Protein 2GM5 (pdb70)

Sequence (457 aa):
ALFGYARVSTSQQSLDIQVRALKDAGVKANRIFTDKADRKGLDLLRKVKEGDVILVKKLDHLGRDTADIQLIKEFDAQGVSIRFIDDGISTDSYIGKVVTILSAVAQAERQRILERTNEALFGYARVSTSLDIQVRALKDAGVKANRIFTDKADRKGLDLLRKVKEGDVILVKKLDHLGRDTADIQLIKEFDAQGVSIRFIDDGISTDSYIGKVVTILSAVAQAERQRILALFGYARVSLDIQVRALKDAGVKANRIFTDKASSDRKGLDLLRKVKEGDVILVKKLDHLGRDTADIQLIKEFDAQGVSIRFIDDGISTDSYIGKVVTILSAVAQAERQRILERALFGYARVQQSLDIQVRALKDAGVKANRIFTDKDRKGLDLLRKVKEGDVILVKKLDHLGRDTADIQLIKEFDAQGVSIRFIDDGISTDSYIGKVVTILSAVAQAERQRILERTN

Radius of gyration: 24.15 Å; Cα contacts (8 Å, |Δi|>4): 785; chains: 4; bounding box: 67×54×51 Å

Structure (mmCIF, N/CA/C/O backbone):
data_2GM5
#
_entry.id   2GM5
#
_cell.length_a   53.331
_cell.length_b   98.476
_cell.length_c   100.408
_cell.angle_alpha   90.00
_cell.angle_beta   90.00
_cell.angle_gamma   90.00
#
_symmetry.space_group_name_H-M   'P 21 21 21'
#
loop_
_entity.id
_entity.type
_entity.pdbx_description
1 polymer 'Transposon gamma-delta resolvase'
2 water water
#
loop_
_atom_site.group_PDB
_atom_site.id
_atom_site.type_symbol
_atom_site.label_atom_id
_atom_site.label_alt_id
_atom_site.label_comp_id
_atom_site.label_asym_id
_atom_site.label_entity_id
_atom_site.label_seq_id
_atom_site.pdbx_PDB_ins_code
_atom_site.Cartn_x
_atom_site.Cartn_y
_atom_site.Cartn_z
_atom_site.occupancy
_atom_site.B_iso_or_equiv
_atom_site.auth_seq_id
_atom_site.auth_comp_id
_atom_site.auth_asym_id
_atom_site.auth_atom_id
_atom_site.pdbx_PDB_model_num
ATOM 1 N N . ALA A 1 1 ? 5.772 19.735 13.107 1.00 45.98 2 ALA A N 1
ATOM 2 C CA . ALA A 1 1 ? 4.935 19.773 14.345 1.00 45.59 2 ALA A CA 1
ATOM 3 C C . ALA A 1 1 ? 5.587 20.648 15.413 1.00 44.40 2 ALA A C 1
ATOM 4 O O . ALA A 1 1 ? 6.810 20.799 15.435 1.00 43.85 2 ALA A O 1
ATOM 6 N N . LEU A 1 2 ? 4.764 21.225 16.287 1.00 44.11 3 LEU A N 1
ATOM 7 C CA . LEU A 1 2 ? 5.242 22.157 17.306 1.00 43.24 3 LEU A CA 1
ATOM 8 C C . LEU A 1 2 ? 5.151 21.570 18.708 1.00 42.54 3 LEU A C 1
ATOM 9 O O . LEU A 1 2 ? 4.073 21.182 19.162 1.00 42.28 3 LEU A O 1
ATOM 14 N N . PHE A 1 3 ? 6.294 21.533 19.385 1.00 41.02 4 PHE A N 1
ATOM 15 C CA . PHE A 1 3 ? 6.396 20.998 20.733 1.00 39.73 4 PHE A CA 1
ATOM 16 C C . PHE A 1 3 ? 6.916 22.075 21.669 1.00 39.64 4 PHE A C 1
ATOM 17 O O . PHE A 1 3 ? 7.389 23.130 21.232 1.00 39.39 4 PHE A O 1
ATOM 25 N N . GLY A 1 4 ? 6.839 21.789 22.959 1.00 38.27 5 GLY A N 1
ATOM 26 C CA . GLY A 1 4 ? 7.368 22.676 23.981 1.00 37.55 5 GLY A CA 1
ATOM 27 C C . GLY A 1 4 ? 8.108 21.858 25.017 1.00 37.15 5 GLY A C 1
ATOM 28 O O . GLY A 1 4 ? 7.755 20.700 25.285 1.00 37.05 5 GLY A O 1
ATOM 29 N N . TYR A 1 5 ? 9.143 22.456 25.596 1.00 37.13 6 TYR A N 1
ATOM 30 C CA . TYR A 1 5 ? 9.881 21.816 26.666 1.00 37.14 6 TYR A CA 1
ATOM 31 C C . TYR A 1 5 ? 10.193 22.807 27.788 1.00 37.51 6 TYR A C 1
ATOM 32 O O . TYR A 1 5 ? 10.615 23.943 27.540 1.00 37.47 6 TYR A O 1
ATOM 41 N N . ALA A 1 6 ? 9.967 22.366 29.021 1.00 37.57 7 ALA A N 1
ATOM 42 C CA . ALA A 1 6 ? 10.206 23.182 30.196 1.00 38.49 7 ALA A CA 1
ATOM 43 C C . ALA A 1 6 ? 10.960 22.359 31.230 1.00 39.33 7 ALA A C 1
ATOM 44 O O . ALA A 1 6 ? 10.673 21.181 31.424 1.00 39.53 7 ALA A O 1
ATOM 46 N N . ARG A 1 7 ? 11.925 22.989 31.886 1.00 40.20 8 ARG A N 1
ATOM 47 C CA . ARG A 1 7 ? 12.795 22.306 32.839 1.00 41.27 8 ARG A CA 1
ATOM 48 C C . ARG A 1 7 ? 13.135 23.223 34.009 1.00 41.07 8 ARG A C 1
ATOM 49 O O . ARG A 1 7 ? 13.416 24.407 33.817 1.00 40.33 8 ARG A O 1
ATOM 57 N N . VAL A 1 8 ? 13.090 22.666 35.217 1.00 42.23 9 VAL A N 1
ATOM 58 C CA . VAL A 1 8 ? 13.537 23.356 36.429 1.00 43.07 9 VAL A CA 1
ATOM 59 C C . VAL A 1 8 ? 14.427 22.445 37.279 1.00 44.56 9 VAL A C 1
ATOM 60 O O . VAL A 1 8 ? 14.401 21.220 37.126 1.00 44.25 9 VAL A O 1
ATOM 64 N N . SER A 1 9 ? 15.215 23.056 38.163 1.00 45.85 10 SER A N 1
ATOM 65 C CA . SER A 1 9 ? 15.987 22.325 39.166 1.00 47.52 10 SER A CA 1
ATOM 66 C C . SER A 1 9 ? 15.053 21.826 40.263 1.00 48.50 10 SER A C 1
ATOM 67 O O . SER A 1 9 ? 14.945 20.622 40.498 1.00 48.89 10 SER A O 1
ATOM 70 N N . THR A 1 10 ? 14.380 22.763 40.930 1.00 49.63 11 THR A N 1
ATOM 71 C CA . THR A 1 10 ? 13.416 22.440 41.982 1.00 50.73 11 THR A CA 1
ATOM 72 C C . THR A 1 10 ? 12.149 23.289 41.881 1.00 51.35 11 THR A C 1
ATOM 73 O O . THR A 1 10 ? 11.042 22.771 42.039 1.00 51.89 11 THR A O 1
ATOM 77 N N . SER A 1 11 ? 12.321 24.584 41.612 1.00 51.62 12 SER A N 1
ATOM 78 C CA . SER A 1 11 ? 11.226 25.559 41.678 1.00 52.01 12 SER A CA 1
ATOM 79 C C . SER A 1 11 ? 10.054 25.244 40.744 1.00 52.04 12 SER A C 1
ATOM 80 O O . SER A 1 11 ? 10.172 25.334 39.523 1.00 52.01 12 SER A O 1
ATOM 83 N N . GLN A 1 12 ? 8.929 24.866 41.350 1.00 52.40 13 GLN A N 1
ATOM 84 C CA . GLN A 1 12 ? 7.683 24.578 40.639 1.00 52.50 13 GLN A CA 1
ATOM 85 C C . GLN A 1 12 ? 7.139 25.844 39.977 1.00 52.70 13 GLN A C 1
ATOM 86 O O . GLN A 1 12 ? 6.593 25.797 38.870 1.00 52.97 13 GLN A O 1
ATOM 92 N N . GLN A 1 13 ? 7.312 26.969 40.671 1.00 52.63 14 GLN A N 1
ATOM 93 C CA . GLN A 1 13 ? 6.813 28.274 40.247 1.00 52.29 14 GLN A CA 1
ATOM 94 C C . GLN A 1 13 ? 7.242 28.643 38.828 1.00 51.46 14 GLN A C 1
ATOM 95 O O . GLN A 1 13 ? 6.420 29.086 38.027 1.00 50.95 14 GLN A O 1
ATOM 101 N N . SER A 1 14 ? 8.526 28.455 38.527 1.00 50.58 15 SER A N 1
ATOM 102 C CA . SER A 1 14 ? 9.062 28.781 37.205 1.00 50.23 15 SER A CA 1
ATOM 103 C C . SER A 1 14 ? 8.640 27.785 36.128 1.00 48.76 15 SER A C 1
ATOM 104 O O . SER A 1 14 ? 8.530 28.152 34.961 1.00 48.78 15 SER A O 1
ATOM 107 N N . LEU A 1 15 ? 8.399 26.536 36.525 1.00 47.73 16 LEU A N 1
ATOM 108 C CA . LEU A 1 15 ? 7.877 25.512 35.612 1.00 46.23 16 LEU A CA 1
ATOM 109 C C . LEU A 1 15 ? 6.490 25.904 35.101 1.00 45.94 16 LEU A C 1
ATOM 110 O O . LEU A 1 15 ? 6.204 25.785 33.911 1.00 45.95 16 LEU A O 1
ATOM 115 N N . ASP A 1 16 ? 5.645 26.388 36.008 1.00 45.84 17 ASP A N 1
ATOM 116 C CA . ASP A 1 16 ? 4.317 26.884 35.654 1.00 45.36 17 ASP A CA 1
ATOM 117 C C . ASP A 1 16 ? 4.377 28.126 34.761 1.00 44.28 17 ASP A C 1
ATOM 118 O O . ASP A 1 16 ? 3.581 28.254 33.834 1.00 45.34 17 ASP A O 1
ATOM 123 N N . ILE A 1 17 ? 5.325 29.023 35.034 1.00 42.84 18 ILE A N 1
ATOM 124 C CA . ILE A 1 17 ? 5.573 30.194 34.182 1.00 41.18 18 ILE A CA 1
ATOM 125 C C . ILE A 1 17 ? 6.007 29.765 32.779 1.00 40.71 18 ILE A C 1
ATOM 126 O O . ILE A 1 17 ? 5.563 30.342 31.782 1.00 39.88 18 ILE A O 1
ATOM 131 N N . GLN A 1 18 ? 6.865 28.746 32.713 1.00 39.30 19 GLN A N 1
ATOM 132 C CA . GLN A 1 18 ? 7.330 28.198 31.437 1.00 38.37 19 GLN A CA 1
ATOM 133 C C . GLN A 1 18 ? 6.204 27.541 30.649 1.00 38.37 19 GLN A C 1
ATOM 134 O O . GLN A 1 18 ? 6.025 27.836 29.471 1.00 38.56 19 GLN A O 1
ATOM 140 N N . VAL A 1 19 ? 5.456 26.652 31.298 1.00 37.87 20 VAL A N 1
ATOM 141 C CA . VAL A 1 19 ? 4.348 25.947 30.649 1.00 38.46 20 VAL A CA 1
ATOM 142 C C . VAL A 1 19 ? 3.321 26.954 30.126 1.00 39.38 20 VAL A C 1
ATOM 143 O O . VAL A 1 19 ? 2.876 26.866 28.977 1.00 39.25 20 VAL A O 1
ATOM 147 N N . ARG A 1 20 ? 2.982 27.921 30.973 1.00 38.13 21 ARG A N 1
ATOM 148 C CA . ARG A 1 20 ? 2.077 29.000 30.611 1.00 39.16 21 ARG A CA 1
ATOM 149 C C . ARG A 1 20 ? 2.575 29.789 29.404 1.00 38.99 21 ARG A C 1
ATOM 150 O O . ARG A 1 20 ? 1.792 30.075 28.497 1.00 39.68 21 ARG A O 1
ATOM 158 N N . ALA A 1 21 ? 3.866 30.131 29.393 1.00 37.81 22 ALA A N 1
ATOM 159 C C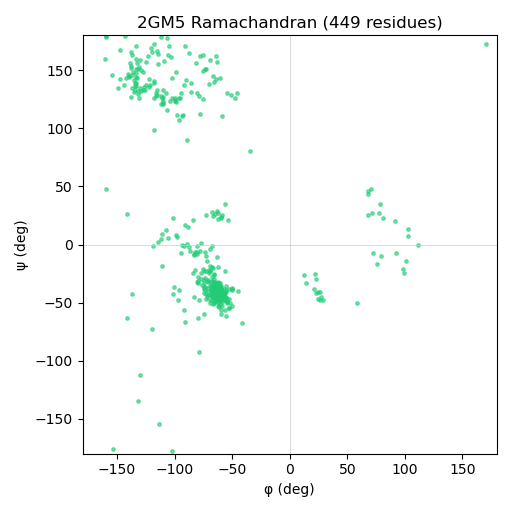A . ALA A 1 21 ? 4.468 30.860 28.273 1.00 37.66 22 ALA A CA 1
ATOM 160 C C . ALA A 1 21 ? 4.455 30.027 26.992 1.00 37.87 22 ALA A C 1
ATOM 161 O O . ALA A 1 21 ? 4.247 30.558 25.899 1.00 38.12 22 ALA A O 1
ATOM 163 N N . LEU A 1 22 ? 4.691 28.725 27.140 1.00 37.91 23 LEU A N 1
ATOM 164 C CA . LEU A 1 22 ? 4.669 27.783 26.020 1.00 37.74 23 LEU A CA 1
ATOM 165 C C . LEU A 1 22 ? 3.279 27.679 25.383 1.00 38.33 23 LEU A C 1
ATOM 166 O O . LEU A 1 22 ? 3.153 27.677 24.161 1.00 39.03 23 LEU A O 1
ATOM 171 N N . LYS A 1 23 ? 2.245 27.594 26.218 1.00 39.13 24 LYS A N 1
ATOM 172 C CA . LYS A 1 23 ? 0.859 27.590 25.746 1.00 40.24 24 LYS A CA 1
ATOM 173 C C . LYS A 1 23 ? 0.517 28.898 25.049 1.00 40.98 24 LYS A C 1
ATOM 174 O O . LYS A 1 23 ? -0.165 28.899 24.028 1.00 41.41 24 LYS A O 1
ATOM 180 N N . ASP A 1 24 ? 1.011 30.003 25.603 1.00 42.19 25 ASP A N 1
ATOM 181 C CA . ASP A 1 24 ? 0.736 31.344 25.086 1.00 43.63 25 ASP A CA 1
ATOM 182 C C . ASP A 1 24 ? 1.422 31.609 23.754 1.00 43.30 25 ASP A C 1
ATOM 183 O O . ASP A 1 24 ? 0.973 32.452 22.976 1.00 43.46 25 ASP A O 1
ATOM 188 N N . ALA A 1 25 ? 2.509 30.882 23.509 1.00 42.64 26 ALA A N 1
ATOM 189 C CA . ALA A 1 25 ? 3.218 30.914 22.236 1.00 41.57 26 ALA A CA 1
ATOM 190 C C . ALA A 1 25 ? 2.628 29.906 21.223 1.00 40.96 26 ALA A C 1
ATOM 191 O O . ALA A 1 25 ? 3.076 29.827 20.081 1.00 39.66 26 ALA A O 1
ATOM 193 N N . GLY A 1 26 ? 1.627 29.140 21.654 1.00 40.89 27 GLY A N 1
ATOM 194 C CA . GLY A 1 26 ? 0.845 28.298 20.749 1.00 40.37 27 GLY A CA 1
ATOM 195 C C . GLY A 1 26 ? 1.135 26.807 20.728 1.00 40.40 27 GLY A C 1
ATOM 196 O O . GLY A 1 26 ? 0.690 26.100 19.816 1.00 40.03 27 GLY A O 1
ATOM 197 N N . VAL A 1 27 ? 1.874 26.323 21.721 1.00 39.71 28 VAL A N 1
ATOM 198 C CA . VAL A 1 27 ? 2.102 24.885 21.870 1.00 39.40 28 VAL A CA 1
ATOM 199 C C . VAL A 1 27 ? 0.881 24.273 22.547 1.00 39.92 28 VAL A C 1
ATOM 200 O O . VAL A 1 27 ? 0.424 24.785 23.574 1.00 38.41 28 VAL A O 1
ATOM 204 N N . LYS A 1 28 ? 0.358 23.192 21.961 1.00 40.35 29 LYS A N 1
ATOM 205 C CA . LYS A 1 28 ? -0.756 22.437 22.544 1.00 41.71 29 LYS A CA 1
ATOM 206 C C . LYS A 1 28 ? -0.328 21.816 23.863 1.00 41.65 29 LYS A C 1
ATOM 207 O O . LYS A 1 28 ? 0.804 21.357 23.995 1.00 42.32 29 LYS A O 1
ATOM 213 N N . ALA A 1 29 ? -1.246 21.791 24.825 1.00 42.07 30 ALA A N 1
ATOM 214 C CA . ALA A 1 29 ? -0.981 21.253 26.160 1.00 41.75 30 ALA A CA 1
ATOM 215 C C . ALA A 1 29 ? -0.398 19.836 26.150 1.00 41.99 30 ALA A C 1
ATOM 216 O O . ALA A 1 29 ? 0.468 19.525 26.966 1.00 41.65 30 ALA A O 1
ATOM 218 N N . ASN A 1 30 ? -0.868 18.985 25.235 1.00 41.74 31 ASN A N 1
ATOM 219 C CA . ASN A 1 30 ? -0.343 17.613 25.127 1.00 42.49 31 ASN A CA 1
ATOM 220 C C . ASN A 1 30 ? 1.015 17.513 24.424 1.00 42.35 31 ASN A C 1
ATOM 221 O O . ASN A 1 30 ? 1.563 16.424 24.260 1.00 43.72 31 ASN A O 1
ATOM 226 N N . ARG A 1 31 ? 1.555 18.657 24.024 1.00 42.07 32 ARG A N 1
ATOM 227 C CA . ARG A 1 31 ? 2.818 18.697 23.311 1.00 41.22 32 ARG A CA 1
ATOM 228 C C . ARG A 1 31 ? 3.901 19.345 24.161 1.00 39.61 32 ARG A C 1
ATOM 229 O O . ARG A 1 31 ? 5.015 19.550 23.696 1.00 39.00 32 ARG A O 1
ATOM 237 N N . ILE A 1 32 ? 3.563 19.664 25.408 1.00 38.84 33 ILE A N 1
ATOM 238 C CA . ILE A 1 32 ? 4.527 20.213 26.352 1.00 38.02 33 ILE A CA 1
ATOM 239 C C . ILE A 1 32 ? 5.095 19.082 27.207 1.00 38.40 33 ILE A C 1
ATOM 240 O O . ILE A 1 32 ? 4.349 18.315 27.825 1.00 37.93 33 ILE A O 1
ATOM 245 N N . PHE A 1 33 ? 6.418 18.991 27.235 1.00 37.65 34 PHE A N 1
ATOM 246 C CA . PHE A 1 33 ? 7.107 18.011 28.057 1.00 38.82 34 PHE A CA 1
ATOM 247 C C . PHE A 1 33 ? 7.974 18.743 29.076 1.00 39.20 34 PHE A C 1
ATOM 248 O O . PHE A 1 33 ? 8.589 19.765 28.760 1.00 39.98 34 PHE A O 1
ATOM 256 N N . THR A 1 34 ? 7.983 18.237 30.305 1.00 38.32 35 THR A N 1
ATOM 257 C CA . THR A 1 34 ? 8.601 18.932 31.430 1.00 38.70 35 THR A CA 1
ATOM 258 C C . THR A 1 34 ? 9.491 18.014 32.254 1.00 39.47 35 THR A C 1
ATOM 259 O O . THR A 1 34 ? 9.301 16.789 32.264 1.00 39.00 35 THR A O 1
ATOM 263 N N . ASP A 1 35 ? 10.450 18.617 32.954 1.00 39.33 36 ASP A N 1
ATOM 264 C CA . ASP A 1 35 ? 11.311 17.896 33.886 1.00 40.01 36 ASP A CA 1
ATOM 265 C C . ASP A 1 35 ? 11.555 18.696 35.155 1.00 40.64 36 ASP A C 1
ATOM 266 O O . ASP A 1 35 ? 11.634 19.923 35.114 1.00 40.14 36 ASP A O 1
ATOM 271 N N . LYS A 1 36 ? 11.660 17.985 36.275 1.00 41.84 37 LYS A N 1
ATOM 272 C CA . LYS A 1 36 ? 12.055 18.562 37.563 1.00 44.30 37 LYS A CA 1
ATOM 273 C C . LYS A 1 36 ? 13.359 17.910 38.011 1.00 44.85 37 LYS A C 1
ATOM 274 O O . LYS A 1 36 ? 13.352 16.807 38.562 1.00 45.28 37 LYS A O 1
ATOM 280 N N . ALA A 1 37 ? 14.473 18.598 37.767 1.00 46.04 38 ALA A N 1
ATOM 281 C CA . ALA A 1 37 ? 15.807 18.054 38.019 1.00 46.68 38 ALA A CA 1
ATOM 282 C C . ALA A 1 37 ? 16.187 18.096 39.494 1.00 46.68 38 ALA A C 1
ATOM 283 O O . ALA A 1 37 ? 15.508 17.510 40.338 1.00 47.74 38 ALA A O 1
ATOM 285 N N . ASP A 1 43 ? 15.276 13.252 36.704 1.00 51.50 44 ASP A N 1
ATOM 286 C CA . ASP A 1 43 ? 15.302 14.187 35.584 1.00 52.07 44 ASP A CA 1
ATOM 287 C C . ASP A 1 43 ? 15.321 13.452 34.241 1.00 51.78 44 ASP A C 1
ATOM 288 O O . ASP A 1 43 ? 15.445 12.218 34.204 1.00 52.34 44 ASP A O 1
ATOM 293 N N . ARG A 1 44 ? 15.194 14.219 33.152 1.00 50.34 45 ARG A N 1
ATOM 294 C CA . ARG A 1 44 ? 15.229 13.699 31.774 1.00 48.97 45 ARG A CA 1
ATOM 295 C C . ARG A 1 44 ? 13.981 12.909 31.363 1.00 46.70 45 ARG A C 1
ATOM 296 O O . ARG A 1 44 ? 13.852 12.535 30.202 1.00 45.98 45 ARG A O 1
ATOM 304 N N . LYS A 1 45 ? 13.076 12.648 32.307 1.00 44.69 46 LYS A N 1
ATOM 305 C CA . LYS A 1 45 ? 11.834 11.912 32.027 1.00 42.95 46 LYS A CA 1
ATOM 306 C C . LYS A 1 45 ? 11.032 12.518 30.862 1.00 41.14 46 LYS A C 1
ATOM 307 O O . LYS A 1 45 ? 10.716 11.828 29.897 1.00 39.51 46 LYS A O 1
ATOM 313 N N . GLY A 1 46 ? 10.717 13.808 30.960 1.00 40.35 47 GLY A N 1
ATOM 314 C CA . GLY A 1 46 ? 9.970 14.511 29.920 1.00 38.53 47 GLY A CA 1
ATOM 315 C C . GLY A 1 46 ? 10.754 14.636 28.633 1.00 38.56 47 GLY A C 1
ATOM 316 O O . GLY A 1 46 ? 10.190 14.536 27.538 1.00 37.45 47 GLY A O 1
ATOM 317 N N . LEU A 1 47 ? 12.064 14.839 28.767 1.00 39.61 48 LEU A N 1
ATOM 318 C CA . LEU A 1 47 ? 12.949 14.985 27.616 1.00 40.96 48 LEU A CA 1
ATOM 319 C C . LEU A 1 47 ? 13.035 13.694 26.812 1.00 41.14 48 LEU A C 1
ATOM 320 O O . LEU A 1 47 ? 13.032 13.727 25.580 1.00 41.72 48 LEU A O 1
ATOM 325 N N . ASP A 1 48 ? 13.107 12.568 27.519 1.00 40.68 49 ASP A N 1
ATOM 326 C CA . ASP A 1 48 ? 13.167 11.252 26.893 1.00 40.75 49 ASP A CA 1
ATOM 327 C C . ASP A 1 48 ? 11.881 10.949 26.129 1.00 40.05 49 ASP A C 1
ATOM 328 O O . ASP A 1 48 ? 11.922 10.391 25.033 1.00 40.03 49 ASP A O 1
ATOM 333 N N . LEU A 1 49 ? 10.748 11.329 26.716 1.00 39.47 50 LEU A N 1
ATOM 334 C CA . LEU A 1 49 ? 9.445 11.220 26.058 1.00 39.71 50 LEU A CA 1
ATOM 335 C C . LEU A 1 49 ? 9.364 12.094 24.814 1.00 39.66 50 LEU A C 1
ATOM 336 O O . LEU A 1 49 ? 8.866 11.658 23.77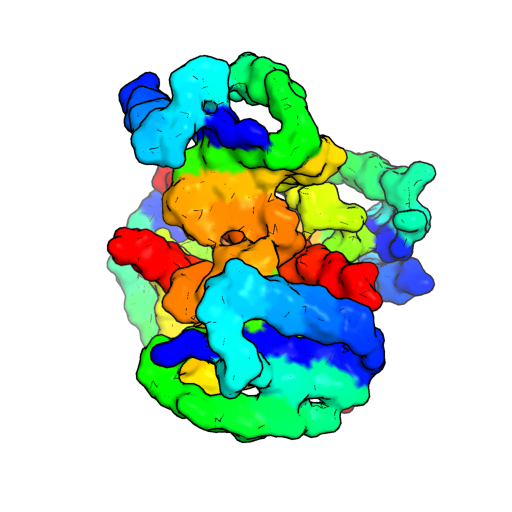9 1.00 40.27 50 LEU A O 1
ATOM 341 N N . LEU A 1 50 ? 9.874 13.321 24.920 1.00 40.61 51 LEU A N 1
ATOM 342 C CA . LEU A 1 50 ? 9.885 14.278 23.811 1.00 41.01 51 LEU A CA 1
ATOM 343 C C . LEU A 1 50 ? 10.621 13.721 22.597 1.00 40.73 51 LEU A C 1
ATOM 344 O O . LEU A 1 50 ? 10.131 13.823 21.469 1.00 41.44 51 LEU A O 1
ATOM 349 N N . ARG A 1 51 ? 11.804 13.157 22.844 1.00 40.31 52 ARG A N 1
ATOM 350 C CA . ARG A 1 51 ? 12.669 12.581 21.809 1.00 40.83 52 ARG A CA 1
ATOM 351 C C . ARG A 1 51 ? 11.993 11.505 20.959 1.00 40.67 52 ARG A C 1
ATOM 352 O O . ARG A 1 51 ? 12.340 11.327 19.789 1.00 40.37 52 ARG A O 1
ATOM 368 N N . LYS A 1 53 ? 8.904 11.560 20.109 1.00 40.30 54 LYS A N 1
ATOM 369 C CA . LYS A 1 53 ? 7.763 12.152 19.411 1.00 40.81 54 LYS A CA 1
ATOM 370 C C . LYS A 1 53 ? 8.156 13.068 18.253 1.00 40.70 54 LYS A C 1
ATOM 371 O O . LYS A 1 53 ? 7.382 13.258 17.313 1.00 41.61 54 LYS A O 1
ATOM 377 N N . VAL A 1 54 ? 9.358 13.630 18.323 1.00 40.58 55 VAL A N 1
ATOM 378 C CA . VAL A 1 54 ? 9.822 14.586 17.319 1.00 39.53 55 VAL A CA 1
ATOM 379 C C . VAL A 1 54 ? 10.345 13.882 16.076 1.00 39.17 55 VAL A C 1
ATOM 380 O O . VAL A 1 54 ? 10.760 12.726 16.135 1.00 39.92 55 VAL A O 1
ATOM 384 N N . LYS A 1 55 ? 10.321 14.596 14.954 1.00 38.36 56 LYS A N 1
ATOM 385 C CA . LYS A 1 55 ? 10.824 14.092 13.685 1.00 38.53 56 LYS A CA 1
ATOM 386 C C . LYS A 1 55 ? 11.404 15.253 12.893 1.00 37.07 56 LYS A C 1
ATOM 387 O O . LYS A 1 55 ? 11.184 16.414 13.236 1.00 37.96 56 LYS A O 1
ATOM 393 N N . GLU A 1 56 ? 12.131 14.935 11.828 1.00 36.35 57 GLU A N 1
ATOM 394 C CA . GLU A 1 56 ? 12.703 15.947 10.953 1.00 36.27 57 GLU A CA 1
ATOM 395 C C . GLU A 1 56 ? 11.684 17.028 10.601 1.00 35.23 57 GLU A C 1
ATOM 396 O O . GLU A 1 56 ? 10.560 16.727 10.195 1.00 34.50 57 GLU A O 1
ATOM 402 N N . GLY A 1 57 ? 12.084 18.281 10.772 1.00 35.50 58 GLY A N 1
ATOM 403 C CA . GLY A 1 57 ? 11.213 19.411 10.477 1.00 36.48 58 GLY A CA 1
ATOM 404 C C . GLY A 1 57 ? 10.546 20.001 11.707 1.00 36.80 58 GLY A C 1
ATOM 405 O O . GLY A 1 57 ? 10.168 21.164 11.701 1.00 37.68 58 GLY A O 1
ATOM 406 N N . ASP A 1 58 ? 10.401 19.208 12.763 1.00 37.99 59 ASP A N 1
ATOM 407 C CA . ASP A 1 58 ? 9.715 19.663 13.986 1.00 37.79 59 ASP A CA 1
ATOM 408 C C . ASP A 1 58 ? 10.417 20.825 14.679 1.00 38.09 59 ASP A C 1
ATOM 409 O O . ASP A 1 58 ? 11.613 21.039 14.492 1.00 38.19 59 ASP A O 1
ATOM 414 N N . VAL A 1 59 ? 9.659 21.578 15.475 1.00 39.07 60 VAL A N 1
ATOM 415 C CA . VAL A 1 59 ? 10.201 22.711 16.230 1.00 38.92 60 VAL A CA 1
ATOM 416 C C . VAL A 1 59 ? 9.819 22.553 17.700 1.00 38.87 60 VAL A C 1
ATOM 417 O O . VAL A 1 59 ? 8.667 22.250 18.015 1.00 39.43 60 VAL A O 1
ATOM 421 N N . ILE A 1 60 ? 10.792 22.743 18.587 1.00 38.84 61 ILE A N 1
ATOM 422 C CA . ILE A 1 60 ? 10.539 22.725 20.025 1.00 39.83 61 ILE A CA 1
ATOM 423 C C . ILE A 1 60 ? 10.699 24.141 20.580 1.00 39.09 61 ILE A C 1
ATOM 424 O O . ILE A 1 60 ? 11.753 24.746 20.432 1.00 41.40 61 ILE A O 1
ATOM 429 N N . LEU A 1 61 ? 9.658 24.672 21.208 1.00 38.15 62 LEU A N 1
ATOM 430 C CA . LEU A 1 61 ? 9.785 25.962 21.876 1.00 38.47 62 LEU A CA 1
ATOM 431 C C . LEU A 1 61 ? 10.309 25.755 23.281 1.00 38.04 62 LEU A C 1
ATOM 432 O O . LEU A 1 61 ? 9.921 24.807 23.966 1.00 37.22 62 LEU A O 1
ATOM 437 N N . VAL A 1 62 ? 11.216 26.637 23.689 1.00 38.51 63 VAL A N 1
ATOM 438 C CA . VAL A 1 62 ? 11.738 26.670 25.049 1.00 37.34 63 VAL A CA 1
ATOM 439 C C . VAL A 1 62 ? 11.732 28.145 25.479 1.00 37.83 63 VAL A C 1
ATOM 440 O O . VAL A 1 62 ? 12.067 29.019 24.689 1.00 39.01 63 VAL A O 1
ATOM 444 N N . LYS A 1 63 ? 11.337 28.410 26.723 1.00 37.79 64 LYS A N 1
ATOM 445 C CA . LYS A 1 63 ? 11.210 29.773 27.240 1.00 38.29 64 LYS A CA 1
ATOM 446 C C . LYS A 1 63 ? 12.505 30.585 27.120 1.00 39.34 64 LYS A C 1
ATOM 447 O O . LYS A 1 63 ? 12.519 31.673 26.532 1.00 39.71 64 LYS A O 1
ATOM 453 N N . LYS A 1 64 ? 13.579 30.056 27.699 1.00 40.14 65 LYS A N 1
ATOM 454 C CA . LYS A 1 64 ? 14.888 30.711 27.712 1.00 40.87 65 LYS A CA 1
ATOM 455 C C . LYS A 1 64 ? 15.960 29.669 27.449 1.00 40.60 65 LYS A C 1
ATOM 456 O O . LYS A 1 64 ? 15.777 28.501 27.799 1.00 40.77 65 LYS A O 1
ATOM 462 N N . LEU A 1 65 ? 17.083 30.084 26.861 1.00 40.83 66 LEU A N 1
ATOM 463 C CA . LEU A 1 65 ? 18.233 29.188 26.688 1.00 41.53 66 LEU A CA 1
ATOM 464 C C . LEU A 1 65 ? 18.540 28.392 27.957 1.00 41.38 66 LEU A C 1
ATOM 465 O O . LEU A 1 65 ? 18.862 27.209 27.887 1.00 41.06 66 LEU A O 1
ATOM 470 N N . ASP A 1 66 ? 18.423 29.047 29.110 1.00 41.50 67 ASP A N 1
ATOM 471 C CA . ASP A 1 66 ? 18.804 28.457 30.398 1.00 42.54 67 ASP A CA 1
ATOM 472 C C . ASP A 1 66 ? 17.838 27.386 30.926 1.00 42.65 67 ASP A C 1
ATOM 473 O O . ASP A 1 66 ? 18.120 26.737 31.936 1.00 41.83 67 ASP A O 1
ATOM 478 N N . HIS A 1 67 ? 16.710 27.198 30.246 1.00 43.32 68 HIS A N 1
ATOM 479 C CA . HIS A 1 67 ? 15.728 26.191 30.652 1.00 44.22 68 HIS A CA 1
ATOM 480 C C . HIS A 1 67 ? 15.850 24.881 29.865 1.00 46.34 68 HIS A C 1
ATOM 481 O O . HIS A 1 67 ? 14.997 23.997 29.997 1.00 47.81 68 HIS A O 1
ATOM 488 N N . LEU A 1 68 ? 16.879 24.752 29.030 1.00 46.84 69 LEU A N 1
ATOM 489 C CA . LEU A 1 68 ? 17.033 23.529 28.238 1.00 47.48 69 LEU A CA 1
ATOM 490 C C . LEU A 1 68 ? 17.906 22.490 28.952 1.00 48.11 69 LEU A C 1
ATOM 491 O O . LEU A 1 68 ? 17.469 21.360 29.183 1.00 49.53 69 LEU A O 1
ATOM 496 N N . GLY A 1 69 ? 19.123 22.878 29.315 1.00 47.48 70 GLY A N 1
ATOM 497 C CA . GLY A 1 69 ? 20.033 21.980 30.016 1.00 47.30 70 GLY A CA 1
ATOM 498 C C . GLY A 1 69 ? 20.273 22.424 31.443 1.00 47.08 70 GLY A C 1
ATOM 499 O O . GLY A 1 69 ? 19.737 23.441 31.879 1.00 46.48 70 GLY A O 1
ATOM 500 N N . ARG A 1 70 ? 21.071 21.655 32.179 1.00 47.84 71 ARG A N 1
ATOM 501 C CA . ARG A 1 70 ? 21.477 22.067 33.523 1.00 48.89 71 ARG A CA 1
ATOM 502 C C . ARG A 1 70 ? 22.613 23.089 33.468 1.00 48.34 71 ARG A C 1
ATOM 503 O O . ARG A 1 70 ? 22.710 23.965 34.330 1.00 48.43 71 ARG A O 1
ATOM 511 N N . ASP A 1 71 ? 23.461 22.973 32.448 1.00 47.90 72 ASP A N 1
ATOM 512 C CA . ASP A 1 71 ? 24.487 23.977 32.160 1.00 47.53 72 ASP A CA 1
ATOM 513 C C . ASP A 1 71 ? 24.680 24.158 30.654 1.00 47.34 72 ASP A C 1
ATOM 514 O O . ASP A 1 71 ? 24.012 23.495 29.857 1.00 47.94 72 ASP A O 1
ATOM 519 N N . THR A 1 72 ? 25.587 25.059 30.276 1.00 47.27 73 THR A N 1
ATOM 520 C CA . THR A 1 72 ? 25.854 25.397 28.872 1.00 47.03 73 THR A CA 1
ATOM 521 C C . THR A 1 72 ? 26.272 24.175 28.048 1.00 46.21 73 THR A C 1
ATOM 522 O O . THR A 1 72 ? 25.776 23.971 26.938 1.00 45.15 73 THR A O 1
ATOM 526 N N . ALA A 1 73 ? 27.175 23.369 28.606 1.00 45.71 74 ALA A N 1
ATOM 527 C CA . ALA A 1 73 ? 27.682 22.165 27.944 1.00 45.37 74 ALA A CA 1
ATOM 528 C C . ALA A 1 73 ? 26.577 21.150 27.670 1.00 45.55 74 ALA A C 1
ATOM 529 O O . ALA A 1 73 ? 26.609 20.443 26.660 1.00 45.85 74 ALA A O 1
ATOM 531 N N . ASP A 1 74 ? 25.608 21.077 28.577 1.00 44.95 75 ASP A N 1
ATOM 532 C CA . ASP A 1 74 ? 24.481 20.172 28.415 1.00 45.24 75 ASP A CA 1
ATOM 533 C C . ASP A 1 74 ? 23.547 20.700 27.335 1.00 44.41 75 ASP A C 1
ATOM 534 O O . ASP A 1 74 ? 23.088 19.941 26.482 1.00 44.24 75 ASP A O 1
ATOM 547 N N . ILE A 1 76 ? 24.262 22.688 24.786 1.00 40.10 77 ILE A N 1
ATOM 548 C CA . ILE A 1 76 ? 24.922 22.512 23.491 1.00 38.92 77 ILE A CA 1
ATOM 549 C C . ILE A 1 76 ? 24.751 21.087 22.962 1.00 38.47 77 ILE A C 1
ATOM 550 O O . ILE A 1 76 ? 24.381 20.892 21.805 1.00 38.50 77 ILE A O 1
ATOM 555 N N . GLN A 1 77 ? 25.004 20.101 23.818 1.00 38.18 78 GLN A N 1
ATOM 556 C CA . GLN A 1 77 ? 24.858 18.700 23.441 1.00 38.13 78 GLN A CA 1
ATOM 557 C C . GLN A 1 77 ? 23.421 18.352 23.038 1.00 37.68 78 GLN A C 1
ATOM 558 O O . GLN A 1 77 ? 23.212 17.642 22.055 1.00 37.80 78 GLN A O 1
ATOM 564 N N . LEU A 1 78 ? 22.441 18.858 23.785 1.00 37.14 79 LEU A N 1
ATOM 565 C CA . LEU A 1 78 ? 21.031 18.637 23.445 1.00 38.18 79 LEU A CA 1
ATOM 566 C C . LEU A 1 78 ? 20.636 19.291 22.125 1.00 37.90 79 LEU A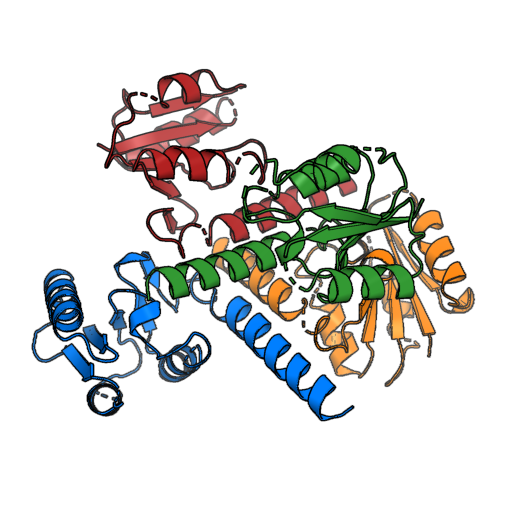 C 1
ATOM 567 O O . LEU A 1 78 ? 19.924 18.684 21.327 1.00 37.85 79 LEU A O 1
ATOM 572 N N . ILE A 1 79 ? 21.111 20.516 21.897 1.00 37.02 80 ILE A N 1
ATOM 573 C CA . ILE A 1 79 ? 20.861 21.228 20.640 1.00 36.66 80 ILE A CA 1
ATOM 574 C C . ILE A 1 79 ? 21.426 20.434 19.464 1.00 36.37 80 ILE A C 1
ATOM 575 O O . ILE A 1 79 ? 20.753 20.253 18.456 1.00 36.41 80 ILE A O 1
ATOM 580 N N . LYS A 1 80 ? 22.655 19.949 19.614 1.00 36.32 81 LYS A N 1
ATOM 581 C CA . LYS A 1 80 ? 23.320 19.181 18.563 1.00 36.90 81 LYS A CA 1
ATOM 582 C C . LYS A 1 80 ? 22.654 17.832 18.300 1.00 37.65 81 LYS A C 1
ATOM 583 O O . LYS A 1 80 ? 22.596 17.388 17.155 1.00 37.70 81 LYS A O 1
ATOM 589 N N . GLU A 1 81 ? 22.165 17.187 19.360 1.00 39.01 82 GLU A N 1
ATOM 590 C CA . GLU A 1 81 ? 21.389 15.952 19.231 1.00 41.67 82 GLU A CA 1
ATOM 591 C C . GLU A 1 81 ? 20.126 16.164 18.399 1.00 41.46 82 GLU A C 1
ATOM 592 O O . GLU A 1 81 ? 19.925 15.478 17.398 1.00 42.43 82 GLU A O 1
ATOM 598 N N . PHE A 1 82 ? 19.285 17.113 18.809 1.00 41.03 83 PHE A N 1
ATOM 599 C CA . PHE A 1 82 ? 18.063 17.434 18.064 1.00 41.14 83 PHE A CA 1
ATOM 600 C C . PHE A 1 82 ? 18.345 17.877 16.631 1.00 42.10 83 PHE A C 1
ATOM 601 O O . PHE A 1 82 ? 17.651 17.467 15.702 1.00 41.67 83 PHE A O 1
ATOM 609 N N . ASP A 1 83 ? 19.389 18.687 16.462 1.00 43.76 84 ASP A N 1
ATOM 610 C CA . ASP A 1 83 ? 19.795 19.211 15.159 1.00 45.45 84 ASP A CA 1
ATOM 611 C C . ASP A 1 83 ? 20.176 18.106 14.172 1.00 45.96 84 ASP A C 1
ATOM 612 O O . ASP A 1 83 ? 19.959 18.239 12.966 1.00 46.59 84 ASP A O 1
ATOM 617 N N . ALA A 1 84 ? 20.749 17.024 14.692 1.00 46.11 85 ALA A N 1
ATOM 618 C CA . ALA A 1 84 ? 21.123 15.873 13.881 1.00 45.86 85 ALA A CA 1
ATOM 619 C C . ALA A 1 84 ? 19.889 15.078 13.445 1.00 45.98 85 ALA A C 1
ATOM 620 O O . ALA A 1 84 ? 19.937 14.341 12.454 1.00 45.75 85 ALA A O 1
ATOM 622 N N . GLN A 1 85 ? 18.800 15.229 14.200 1.00 45.42 86 GLN A N 1
ATOM 623 C CA . GLN A 1 85 ? 17.499 14.649 13.863 1.00 45.48 86 GLN A CA 1
ATOM 624 C C . GLN A 1 85 ? 16.725 15.526 12.879 1.00 43.62 86 GLN A C 1
ATOM 625 O O . GLN A 1 85 ? 15.669 15.123 12.387 1.00 44.14 86 GLN A O 1
ATOM 631 N N . GLY A 1 86 ? 17.225 16.731 12.620 1.00 41.74 87 GLY A N 1
ATOM 632 C CA . GLY A 1 86 ? 16.485 17.719 11.830 1.00 39.98 87 GLY A CA 1
ATOM 633 C C . GLY A 1 86 ? 15.436 18.466 12.643 1.00 38.30 87 GLY A C 1
ATOM 634 O O . GLY A 1 86 ? 14.478 19.006 12.091 1.00 36.14 87 GLY A O 1
ATOM 635 N N . VAL A 1 87 ? 15.622 18.496 13.959 1.00 38.43 88 VAL A N 1
ATOM 636 C CA . VAL A 1 87 ? 14.696 19.163 14.865 1.00 38.83 88 VAL A CA 1
ATOM 637 C C . VAL A 1 87 ? 15.354 20.444 15.385 1.00 41.35 88 VAL A C 1
ATOM 638 O O . VAL A 1 87 ? 16.500 20.420 15.844 1.00 41.38 88 VAL A O 1
ATOM 642 N N . SER A 1 88 ? 14.636 21.559 15.309 1.00 41.93 89 SER A N 1
ATOM 643 C CA . SER A 1 88 ? 15.187 22.829 15.759 1.00 42.90 89 SER A CA 1
ATOM 644 C C . SER A 1 88 ? 14.528 23.315 17.047 1.00 42.86 89 SER A C 1
ATOM 645 O O . SER A 1 88 ? 13.423 22.904 17.386 1.00 41.99 89 SER A O 1
ATOM 648 N N . ILE A 1 89 ? 15.234 24.174 17.771 1.00 43.40 90 ILE A N 1
ATOM 649 C CA . ILE A 1 89 ? 14.718 24.730 19.013 1.00 43.94 90 ILE A CA 1
ATOM 650 C C . ILE A 1 89 ? 14.536 26.241 18.867 1.00 43.32 90 ILE A C 1
ATOM 651 O O . ILE A 1 89 ? 15.401 26.936 18.338 1.00 42.78 90 ILE A O 1
ATOM 656 N N . ARG A 1 90 ? 13.383 26.737 19.300 1.00 43.15 91 ARG A N 1
ATOM 657 C CA . ARG A 1 90 ? 13.144 28.174 19.318 1.00 42.05 91 ARG A CA 1
ATOM 658 C C . ARG A 1 90 ? 13.114 28.636 20.760 1.00 40.61 91 ARG A C 1
ATOM 659 O O . ARG A 1 90 ? 12.304 28.170 21.560 1.00 40.28 91 ARG A O 1
ATOM 667 N N . PHE A 1 91 ? 14.016 29.549 21.090 1.00 39.40 92 PHE A N 1
ATOM 668 C CA . PHE A 1 91 ? 14.038 30.139 22.411 1.00 38.39 92 PHE A CA 1
ATOM 669 C C . PHE A 1 91 ? 13.209 31.419 22.387 1.00 38.43 92 PHE A C 1
ATOM 670 O O . PHE A 1 91 ? 13.597 32.403 21.756 1.00 37.20 92 PHE A O 1
ATOM 678 N N . ILE A 1 92 ? 12.066 31.383 23.073 1.00 38.93 93 ILE A N 1
ATOM 679 C CA . ILE A 1 92 ? 11.059 32.453 23.010 1.00 40.39 93 ILE A CA 1
ATOM 680 C C . ILE A 1 92 ? 11.587 33.816 23.452 1.00 40.85 93 ILE A C 1
ATOM 681 O O . ILE A 1 92 ? 11.569 34.771 22.674 1.00 41.78 93 ILE A O 1
ATOM 686 N N . ASP A 1 93 ? 12.058 33.903 24.694 1.00 41.52 94 ASP A N 1
ATOM 687 C CA . ASP A 1 93 ? 12.514 35.170 25.268 1.00 40.93 94 ASP A CA 1
ATOM 688 C C . ASP A 1 93 ? 13.704 35.778 24.532 1.00 40.74 94 ASP A C 1
ATOM 689 O O . ASP A 1 93 ? 13.827 36.999 24.440 1.00 40.22 94 ASP A O 1
ATOM 694 N N . ASP A 1 94 ? 14.575 34.921 24.008 1.00 40.85 95 ASP A N 1
ATOM 695 C CA . ASP A 1 94 ? 15.787 35.377 23.329 1.00 40.72 95 ASP A CA 1
ATOM 696 C C . ASP A 1 94 ? 15.524 35.728 21.862 1.00 40.22 95 ASP A C 1
ATOM 697 O O . ASP A 1 94 ? 16.243 36.536 21.275 1.00 39.46 95 ASP A O 1
ATOM 702 N N . GLY A 1 95 ? 14.480 35.129 21.289 1.00 39.72 96 GLY A N 1
ATOM 703 C CA . GLY A 1 95 ? 14.122 35.340 19.885 1.00 39.96 96 GLY A CA 1
ATOM 704 C C . GLY A 1 95 ? 15.159 34.759 18.937 1.00 40.12 96 GLY A C 1
ATOM 705 O O . GLY A 1 95 ? 15.577 35.419 17.982 1.00 40.88 96 GLY A O 1
ATOM 706 N N . ILE A 1 96 ? 15.585 33.530 19.220 1.00 38.75 97 ILE A N 1
ATOM 707 C CA . ILE A 1 96 ? 16.622 32.860 18.441 1.00 38.95 97 ILE A CA 1
ATOM 708 C C . ILE A 1 96 ? 16.227 31.420 18.153 1.00 36.56 97 ILE A C 1
ATOM 709 O O . ILE A 1 96 ? 15.818 30.691 19.057 1.00 36.33 97 ILE A O 1
ATOM 714 N N . SER A 1 97 ? 16.345 31.022 16.890 1.00 36.24 98 SER A N 1
ATOM 715 C CA . SER A 1 97 ? 16.199 29.622 16.498 1.00 35.61 98 SER A CA 1
ATOM 716 C C . SER A 1 97 ? 17.560 28.981 16.256 1.00 35.51 98 SER A C 1
ATOM 717 O O . SER A 1 97 ? 18.470 29.626 15.718 1.00 34.54 98 SER A O 1
ATOM 720 N N . THR A 1 98 ? 17.690 27.706 16.626 1.00 35.67 99 THR A N 1
ATOM 721 C CA . THR A 1 98 ? 18.956 26.982 16.457 1.00 36.35 99 THR A CA 1
ATOM 722 C C . THR A 1 98 ? 19.323 26.732 14.984 1.00 36.68 99 THR A C 1
ATOM 723 O O . THR A 1 98 ? 20.488 26.495 14.659 1.00 37.77 99 THR A O 1
ATOM 727 N N . ASP A 1 99 ? 18.337 26.810 14.097 1.00 36.85 100 ASP A N 1
ATOM 728 C CA . ASP A 1 99 ? 18.568 26.564 12.679 1.00 38.25 100 ASP A CA 1
ATOM 729 C C . ASP A 1 99 ? 18.746 27.836 11.827 1.00 38.51 100 ASP A C 1
ATOM 730 O O . ASP A 1 99 ? 18.793 27.759 10.599 1.00 40.29 100 ASP A O 1
ATOM 735 N N . SER A 1 100 ? 18.841 28.996 12.471 1.00 38.17 101 SER A N 1
ATOM 736 C CA . SER A 1 100 ? 19.128 30.242 11.754 1.00 38.73 101 SER A CA 1
ATOM 737 C C . SER A 1 100 ? 20.642 30.442 11.727 1.00 39.08 101 SER A C 1
ATOM 738 O O . SER A 1 100 ? 21.371 29.711 12.401 1.00 39.91 101 SER A O 1
ATOM 741 N N . TYR A 1 101 ? 21.121 31.418 10.959 1.00 38.17 102 TYR A N 1
ATOM 742 C CA . TYR A 1 101 ? 22.556 31.647 10.878 1.00 38.96 102 TYR A CA 1
ATOM 743 C C . TYR A 1 101 ? 23.097 32.114 12.237 1.00 39.32 102 TYR A C 1
ATOM 744 O O . TYR A 1 101 ? 24.262 31.887 12.553 1.00 39.36 102 TYR A O 1
ATOM 753 N N . ILE A 1 102 ? 22.230 32.735 13.040 1.00 39.65 103 ILE A N 1
ATOM 754 C CA . ILE A 1 102 ? 22.592 33.261 14.359 1.00 39.79 103 ILE A CA 1
ATOM 755 C C . ILE A 1 102 ? 22.660 32.174 15.436 1.00 40.80 103 ILE A C 1
ATOM 756 O O . ILE A 1 102 ? 23.617 32.120 16.212 1.00 41.61 103 ILE A O 1
ATOM 761 N N . GLY A 1 103 ? 21.633 31.328 15.491 1.00 40.35 104 GLY A N 1
ATOM 762 C CA . GLY A 1 103 ? 21.629 30.161 16.365 1.00 39.35 104 GLY A CA 1
ATOM 763 C C . GLY A 1 103 ? 22.803 29.224 16.098 1.00 40.40 104 GLY A C 1
ATOM 764 O O . GLY A 1 103 ? 23.431 28.745 17.040 1.00 39.40 104 GLY A O 1
ATOM 765 N N . LYS A 1 104 ? 23.094 28.964 14.819 1.00 37.97 105 LYS A N 1
ATOM 766 C CA . LYS A 1 104 ? 24.236 28.133 14.426 1.00 39.63 105 LYS A CA 1
ATOM 767 C C . LYS A 1 104 ? 25.573 28.743 14.869 1.00 40.53 105 LYS A C 1
ATOM 768 O O . LYS A 1 104 ? 26.484 28.025 15.292 1.00 41.17 105 LYS A O 1
ATOM 782 N N . VAL A 1 106 ? 26.015 30.990 17.388 1.00 41.39 107 VAL A N 1
ATOM 783 C CA . VAL A 1 106 ? 26.060 30.957 18.850 1.00 42.68 107 VAL A CA 1
ATOM 784 C C . VAL A 1 106 ? 26.455 29.575 19.357 1.00 42.52 107 VAL A C 1
ATOM 785 O O . VAL A 1 106 ? 27.323 29.465 20.212 1.00 43.74 107 VAL A O 1
ATOM 789 N N . VAL A 1 107 ? 25.835 28.527 18.813 1.00 43.37 108 VAL A N 1
ATOM 790 C CA . VAL A 1 107 ? 26.125 27.154 19.232 1.00 42.52 108 VAL A CA 1
ATOM 791 C C . VAL A 1 107 ? 27.605 26.832 18.976 1.00 43.40 108 VAL A C 1
ATOM 792 O O . VAL A 1 107 ? 28.294 26.339 19.864 1.00 43.79 108 VAL A O 1
ATOM 796 N N . THR A 1 108 ? 28.090 27.144 17.773 1.00 41.80 109 THR A N 1
ATOM 797 C CA . THR A 1 108 ? 29.477 26.870 17.400 1.00 41.99 109 THR A CA 1
ATOM 798 C C . THR A 1 108 ? 30.501 27.620 18.259 1.00 42.14 109 THR A C 1
ATOM 799 O O . THR A 1 108 ? 31.529 27.050 18.642 1.00 42.69 109 THR A O 1
ATOM 803 N N . ILE A 1 109 ? 30.224 28.894 18.544 1.00 40.97 110 ILE A N 1
ATOM 804 C CA . ILE A 1 109 ? 31.123 29.718 19.349 1.00 39.67 110 ILE A CA 1
ATOM 805 C C . ILE A 1 109 ? 31.135 29.215 20.802 1.00 40.32 110 ILE A C 1
ATOM 806 O O . ILE A 1 109 ? 32.192 29.166 21.436 1.00 40.98 110 ILE A O 1
ATOM 811 N N . LEU A 1 110 ? 29.968 28.847 21.323 1.00 39.60 111 LEU A N 1
ATOM 812 C CA . LEU A 1 110 ? 29.873 28.388 22.715 1.00 40.53 111 LEU A CA 1
ATOM 813 C C . LEU A 1 110 ? 30.522 27.017 22.890 1.00 40.82 111 LEU A C 1
ATOM 814 O O . LEU A 1 110 ? 31.203 26.776 23.888 1.00 41.14 111 LEU A O 1
ATOM 819 N N . SER A 1 111 ? 30.326 26.125 21.921 1.00 41.40 112 SER A N 1
ATOM 820 C CA . SER A 1 111 ? 30.988 24.817 21.959 1.00 42.88 112 SER A CA 1
ATOM 821 C C . SER A 1 111 ? 32.511 24.907 21.788 1.00 42.26 112 SER A C 1
ATOM 822 O O . SER A 1 111 ? 33.231 24.104 22.368 1.00 43.26 112 SER A O 1
ATOM 825 N N . ALA A 1 112 ? 32.993 25.887 21.021 1.00 41.13 113 ALA A N 1
ATOM 826 C CA . ALA A 1 112 ? 34.430 26.158 20.921 1.00 41.14 113 ALA A CA 1
ATOM 827 C C . ALA A 1 112 ? 34.993 26.546 22.281 1.00 40.75 113 ALA A C 1
ATOM 828 O O . ALA A 1 112 ? 36.018 26.019 22.709 1.00 41.57 113 ALA A O 1
ATOM 830 N N . VAL A 1 113 ? 34.309 27.466 22.956 1.00 40.00 114 VAL A N 1
ATOM 831 C CA . VAL A 1 113 ? 34.753 27.952 24.254 1.00 38.70 114 VAL A CA 1
ATOM 832 C C . VAL A 1 113 ? 34.723 26.832 25.295 1.00 39.69 114 VAL A C 1
ATOM 833 O O . VAL A 1 113 ? 35.704 26.633 26.021 1.00 40.44 114 VAL A O 1
ATOM 837 N N . ALA A 1 114 ? 33.611 26.098 25.351 1.00 38.64 115 ALA A N 1
ATOM 838 C CA . ALA A 1 114 ? 33.479 24.965 26.268 1.00 38.59 115 ALA A CA 1
ATOM 839 C C . ALA A 1 114 ? 34.560 23.916 26.016 1.00 38.23 115 ALA A C 1
ATOM 840 O O . ALA A 1 114 ? 35.117 23.361 26.958 1.00 38.25 115 ALA A O 1
ATOM 842 N N . GLN A 1 115 ? 34.864 23.669 24.745 1.00 37.67 116 GLN A N 1
ATOM 843 C CA . GLN A 1 115 ? 35.907 22.715 24.370 1.00 39.00 116 GLN A CA 1
ATOM 844 C C . GLN A 1 115 ? 37.291 23.176 24.838 1.00 38.83 116 GLN A C 1
ATOM 845 O O . GLN A 1 115 ? 38.101 22.362 25.275 1.00 39.42 116 GLN A O 1
ATOM 851 N N . ALA A 1 116 ? 37.554 24.483 24.770 1.00 39.36 117 ALA A N 1
ATOM 852 C CA . ALA A 1 116 ? 38.833 25.027 25.221 1.00 38.97 117 ALA A CA 1
ATOM 853 C C . ALA A 1 116 ? 39.028 24.870 26.734 1.00 39.86 117 ALA A C 1
ATOM 854 O O . ALA A 1 116 ? 40.127 24.538 27.187 1.00 40.65 117 ALA A O 1
ATOM 856 N N . GLU A 1 117 ? 37.964 25.097 27.502 1.00 39.91 118 GLU A N 1
ATOM 857 C CA . GLU A 1 117 ? 37.991 24.946 28.968 1.00 41.48 118 GLU A CA 1
ATOM 858 C C . GLU A 1 117 ? 38.284 23.517 29.424 1.00 40.24 118 GLU A C 1
ATOM 859 O O . GLU A 1 117 ? 38.951 23.313 30.442 1.00 41.05 118 GLU A O 1
ATOM 865 N N . ARG A 1 118 ? 37.764 22.541 28.682 1.00 38.97 119 ARG A N 1
ATOM 866 C CA . ARG A 1 118 ? 38.041 21.126 28.934 1.00 38.64 119 ARG A CA 1
ATOM 867 C C . ARG A 1 118 ? 39.494 20.778 28.601 1.00 37.69 119 ARG A C 1
ATOM 868 O O . ARG A 1 118 ? 40.154 20.059 29.358 1.00 36.63 119 ARG A O 1
ATOM 876 N N . GLN A 1 119 ? 39.984 21.285 27.470 1.00 36.34 120 GLN A N 1
ATOM 877 C CA . GLN A 1 119 ? 41.397 21.148 27.106 1.00 37.46 120 GLN A CA 1
ATOM 878 C C . GLN A 1 119 ? 42.293 21.786 28.169 1.00 37.48 120 GLN A C 1
ATOM 879 O O . GLN A 1 119 ? 43.349 21.251 28.510 1.00 36.98 120 GLN A O 1
ATOM 885 N N . ARG A 1 120 ? 41.846 22.924 28.697 1.00 38.10 121 ARG A N 1
ATOM 886 C CA . ARG A 1 120 ? 42.544 23.605 29.782 1.00 39.25 121 ARG A CA 1
ATOM 887 C C . ARG A 1 120 ? 42.683 22.718 31.026 1.00 38.93 121 ARG A C 1
ATOM 888 O O . ARG A 1 120 ? 43.769 22.618 31.600 1.00 39.75 121 ARG A O 1
ATOM 896 N N . ILE A 1 121 ? 41.587 22.074 31.427 1.00 38.78 122 ILE A N 1
ATOM 897 C CA . ILE A 1 121 ? 41.589 21.184 32.590 1.00 38.48 122 ILE A CA 1
ATOM 898 C C . ILE A 1 121 ? 42.535 20.002 32.369 1.00 38.87 122 ILE A C 1
ATOM 899 O O . ILE A 1 121 ? 43.314 19.656 33.260 1.00 38.76 122 ILE A O 1
ATOM 904 N N . LEU A 1 122 ? 42.477 19.412 31.173 1.00 39.45 123 LEU A N 1
ATOM 905 C CA . LEU A 1 122 ? 43.306 18.254 30.810 1.00 40.26 123 LEU A CA 1
ATOM 906 C C . LEU A 1 122 ? 44.803 18.531 30.889 1.00 41.56 123 LEU A C 1
ATOM 907 O O . LEU A 1 122 ? 45.574 17.659 31.284 1.00 41.94 123 LEU A O 1
ATOM 912 N N . GLU A 1 123 ? 45.202 19.741 30.505 1.00 43.22 124 GLU A N 1
ATOM 913 C CA . GLU A 1 123 ? 46.600 20.157 30.546 1.00 45.86 124 GLU A CA 1
ATOM 914 C C . GLU A 1 123 ? 47.093 20.289 31.989 1.00 47.15 124 GLU A C 1
ATOM 915 O O . GLU A 1 123 ? 48.233 19.936 32.290 1.00 47.81 124 GLU A O 1
ATOM 921 N N . ARG A 1 124 ? 46.229 20.791 32.871 1.00 49.08 125 ARG A N 1
ATOM 922 C CA . ARG A 1 124 ? 46.538 20.889 34.300 1.00 51.13 125 ARG A CA 1
ATOM 923 C C . ARG A 1 124 ? 46.551 19.510 34.952 1.00 51.72 125 ARG A C 1
ATOM 924 O O . ARG A 1 124 ? 47.292 19.277 35.905 1.00 51.76 125 ARG A O 1
ATOM 932 N N . THR A 1 125 ? 45.716 18.609 34.435 1.00 52.88 126 THR A N 1
ATOM 933 C CA . THR A 1 125 ? 45.668 17.221 34.898 1.00 54.07 126 THR A CA 1
ATOM 934 C C . THR A 1 125 ? 46.914 16.462 34.426 1.00 54.89 126 THR A C 1
ATOM 935 O O . THR A 1 125 ? 47.544 15.750 35.209 1.00 55.15 126 THR A O 1
ATOM 939 N N . ASN A 1 126 ? 47.268 16.640 33.153 1.00 55.91 127 ASN A N 1
ATOM 940 C CA . ASN A 1 126 ? 48.407 15.958 32.533 1.00 56.94 127 ASN A CA 1
ATOM 941 C C . ASN A 1 126 ? 49.763 16.363 33.122 1.00 57.41 127 ASN A C 1
ATOM 942 O O . ASN A 1 126 ? 50.683 15.542 33.193 1.00 57.47 127 ASN A O 1
ATOM 947 N N . GLU A 1 127 ? 49.877 17.620 33.547 1.00 57.93 128 GLU A N 1
ATOM 948 C CA . GLU A 1 127 ? 51.136 18.149 34.077 1.00 58.75 128 GLU A CA 1
ATOM 949 C C . GLU A 1 127 ? 51.134 18.287 35.600 1.00 58.60 128 GLU A C 1
ATOM 950 O O . GLU A 1 127 ? 50.145 18.692 36.212 1.00 58.50 128 GLU A O 1
ATOM 956 N N . ALA B 1 1 ? 61.827 22.752 9.235 1.00 44.94 2 ALA B N 1
ATOM 957 C CA . ALA B 1 1 ? 60.533 22.607 9.956 1.00 44.50 2 ALA B CA 1
ATOM 958 C C . ALA B 1 1 ? 59.911 23.957 10.269 1.00 44.51 2 ALA B C 1
ATOM 959 O O . ALA B 1 1 ? 58.710 24.040 10.497 1.00 45.60 2 ALA B O 1
ATOM 961 N N . LEU B 1 2 ? 60.729 25.007 10.270 1.00 43.95 3 LEU B N 1
ATOM 962 C CA . LEU B 1 2 ? 60.251 26.365 10.510 1.00 44.31 3 LEU B CA 1
ATOM 963 C C . LEU B 1 2 ? 60.249 27.173 9.203 1.00 43.65 3 LEU B C 1
ATOM 964 O O . LEU B 1 2 ? 61.303 27.411 8.604 1.00 43.19 3 LEU B O 1
ATOM 969 N N . PHE B 1 3 ? 59.055 27.567 8.760 1.00 42.00 4 PHE B N 1
ATOM 970 C CA . PHE B 1 3 ? 58.873 28.339 7.528 1.00 41.12 4 PHE B CA 1
ATOM 971 C C . PHE B 1 3 ? 58.254 29.694 7.862 1.00 41.28 4 PHE B C 1
ATOM 972 O O . PHE B 1 3 ? 57.880 29.946 9.007 1.00 41.11 4 PHE B O 1
ATOM 980 N N . GLY B 1 4 ? 58.159 30.569 6.867 1.00 40.10 5 GLY B N 1
ATOM 981 C CA . GLY B 1 4 ? 57.596 31.896 7.075 1.00 40.05 5 GLY B CA 1
ATOM 982 C C . GLY B 1 4 ? 56.758 32.351 5.898 1.00 40.26 5 GLY B C 1
ATOM 983 O O . GLY B 1 4 ? 57.076 32.044 4.757 1.00 39.07 5 GLY B O 1
ATOM 984 N N . TYR B 1 5 ? 55.671 33.064 6.180 1.00 40.52 6 TYR B N 1
ATOM 985 C CA . TYR B 1 5 ? 54.848 33.630 5.113 1.00 40.28 6 TYR B CA 1
ATOM 986 C C . TYR B 1 5 ? 54.494 35.072 5.428 1.00 40.13 6 TYR B C 1
ATOM 987 O O . TYR B 1 5 ? 54.156 35.410 6.569 1.00 39.28 6 TYR B O 1
ATOM 996 N N . ALA B 1 6 ? 54.601 35.920 4.409 1.00 39.47 7 ALA B N 1
ATOM 997 C CA . ALA B 1 6 ? 54.252 37.331 4.529 1.00 39.43 7 ALA B CA 1
ATOM 998 C C . ALA B 1 6 ? 53.399 37.750 3.346 1.00 39.89 7 ALA B C 1
ATOM 999 O O . ALA B 1 6 ? 53.611 37.284 2.228 1.00 39.39 7 ALA B O 1
ATOM 1001 N N . ARG B 1 7 ? 52.437 38.631 3.604 1.00 40.70 8 ARG B N 1
ATOM 1002 C CA . ARG B 1 7 ? 51.499 39.083 2.583 1.00 41.44 8 ARG B CA 1
ATOM 1003 C C . ARG B 1 7 ? 51.056 40.517 2.838 1.00 41.54 8 ARG B C 1
ATOM 1004 O O . ARG B 1 7 ? 50.731 40.886 3.970 1.00 41.60 8 ARG B O 1
ATOM 1012 N N . VAL B 1 8 ? 51.046 41.318 1.778 1.00 42.49 9 VAL B N 1
ATOM 1013 C CA . VAL B 1 8 ? 50.485 42.666 1.822 1.00 43.09 9 VAL B CA 1
ATOM 1014 C C . VAL B 1 8 ? 49.418 42.851 0.749 1.00 44.24 9 VAL B C 1
ATOM 1015 O O . VAL B 1 8 ? 49.393 42.130 -0.250 1.00 43.97 9 VAL B O 1
ATOM 1019 N N . SER B 1 9 ? 48.535 43.818 0.972 1.00 45.61 10 SER B N 1
ATOM 1020 C CA . SER B 1 9 ? 47.580 44.238 -0.045 1.00 47.39 10 SER B CA 1
ATOM 1021 C C . SER B 1 9 ? 48.235 45.175 -1.060 1.00 47.50 10 SER B C 1
ATOM 1022 O O . SER B 1 9 ? 47.812 45.231 -2.215 1.00 47.77 10 SER B O 1
ATOM 1025 N N . THR B 1 10 ? 49.261 45.909 -0.626 1.00 47.83 11 THR B N 1
ATOM 1026 C CA . THR B 1 10 ? 50.020 46.796 -1.518 1.00 48.16 11 THR B CA 1
ATOM 1027 C C . THR B 1 10 ? 51.516 46.765 -1.200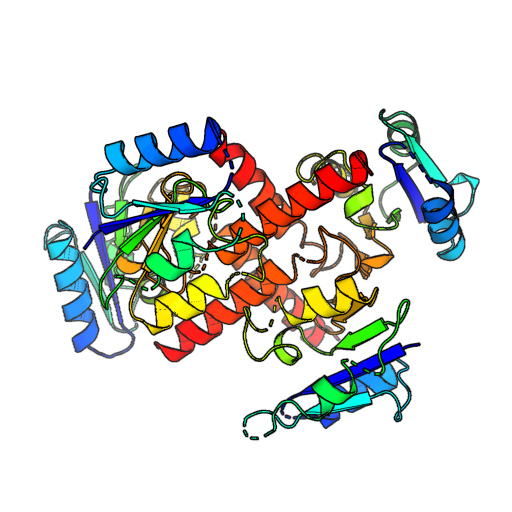 1.00 48.58 11 THR B C 1
ATOM 1028 O O . THR B 1 10 ? 51.933 47.019 -0.064 1.00 49.21 11 THR B O 1
ATOM 1032 N N . SER B 1 14 ? 55.645 48.481 4.280 1.00 49.46 15 SER B N 1
ATOM 1033 C CA . SER B 1 14 ? 55.329 47.624 3.133 1.00 48.64 15 SER B CA 1
ATOM 1034 C C . SER B 1 14 ? 55.381 46.147 3.535 1.00 47.96 15 SER B C 1
ATOM 1035 O O . SER B 1 14 ? 54.554 45.690 4.326 1.00 48.43 15 SER B O 1
ATOM 1038 N N . LEU B 1 15 ? 56.360 45.418 2.998 1.00 46.76 16 LEU B N 1
ATOM 1039 C CA . LEU B 1 15 ? 56.487 43.973 3.198 1.00 44.95 16 LEU B CA 1
ATOM 1040 C C . LEU B 1 15 ? 57.702 43.618 4.065 1.00 43.50 16 LEU B C 1
ATOM 1041 O O . LEU B 1 15 ? 57.774 42.523 4.624 1.00 42.75 16 LEU B O 1
ATOM 1046 N N . ASP B 1 16 ? 58.640 44.558 4.181 1.00 41.77 17 ASP B N 1
ATOM 1047 C CA . ASP B 1 16 ? 59.862 44.373 4.968 1.00 41.03 17 ASP B CA 1
ATOM 1048 C C . ASP B 1 16 ? 59.609 44.237 6.475 1.00 40.09 17 ASP B C 1
ATOM 1049 O O . ASP B 1 16 ? 60.376 43.572 7.175 1.00 40.08 17 ASP B O 1
ATOM 1054 N N . ILE B 1 17 ? 58.546 44.872 6.967 1.00 38.59 18 ILE B N 1
ATOM 1055 C CA . ILE B 1 17 ? 58.168 44.802 8.388 1.00 37.31 18 ILE B CA 1
ATOM 1056 C C . ILE B 1 17 ? 57.820 43.370 8.814 1.00 37.07 18 ILE B C 1
ATOM 1057 O O . ILE B 1 17 ? 58.230 42.916 9.886 1.00 37.05 18 ILE B O 1
ATOM 1062 N N . GLN B 1 18 ? 57.078 42.660 7.968 1.00 36.06 19 GLN B N 1
ATOM 1063 C CA . GLN B 1 18 ? 56.713 41.279 8.259 1.00 35.92 19 GLN B CA 1
ATOM 1064 C C . GLN B 1 18 ? 57.905 40.338 8.111 1.00 36.87 19 GLN B C 1
ATOM 1065 O O . GLN B 1 18 ? 58.095 39.443 8.940 1.00 36.73 19 GLN B O 1
ATOM 1071 N N . VAL B 1 19 ? 58.699 40.540 7.060 1.00 37.06 20 VAL B N 1
ATOM 1072 C CA . VAL B 1 19 ? 59.859 39.683 6.776 1.00 37.74 20 VAL B CA 1
ATOM 1073 C C . VAL B 1 19 ? 60.911 39.815 7.880 1.00 38.35 20 VAL B C 1
ATOM 1074 O O . VAL B 1 19 ? 61.466 38.817 8.343 1.00 38.85 20 VAL B O 1
ATOM 1078 N N . ARG B 1 20 ? 61.163 41.049 8.310 1.00 38.41 21 ARG B N 1
ATOM 1079 C CA . ARG B 1 20 ? 62.066 41.307 9.426 1.00 39.22 21 ARG B CA 1
ATOM 1080 C C . ARG B 1 20 ? 61.609 40.573 10.693 1.00 38.79 21 ARG B C 1
ATOM 1081 O O . ARG B 1 20 ? 62.435 40.015 11.410 1.00 38.66 21 ARG B O 1
ATOM 1089 N N . ALA B 1 21 ? 60.301 40.565 10.955 1.00 38.99 22 ALA B N 1
ATOM 1090 C CA . ALA B 1 21 ? 59.749 39.861 12.126 1.00 39.67 22 ALA B CA 1
ATOM 1091 C C . ALA B 1 21 ? 59.963 38.346 12.055 1.00 39.99 22 ALA B C 1
ATOM 1092 O O . ALA B 1 21 ? 60.299 37.709 13.062 1.00 39.82 22 ALA B O 1
ATOM 1094 N N . LEU B 1 22 ? 59.776 37.792 10.857 1.00 39.19 23 LEU B N 1
ATOM 1095 C CA . LEU B 1 22 ? 59.957 36.363 10.595 1.00 39.34 23 LEU B CA 1
ATOM 1096 C C . LEU B 1 22 ? 61.416 35.982 10.796 1.00 39.77 23 LEU B C 1
ATOM 1097 O O . LEU B 1 22 ? 61.723 34.990 11.466 1.00 40.66 23 LEU B O 1
ATOM 1102 N N . LYS B 1 23 ? 62.311 36.788 10.229 1.00 40.10 24 LYS B N 1
ATOM 1103 C CA . LYS B 1 23 ? 63.749 36.590 10.412 1.00 40.35 24 LYS B CA 1
ATOM 1104 C C . LYS B 1 23 ? 64.136 36.644 11.892 1.00 40.83 24 LYS B C 1
ATOM 1105 O O . LYS B 1 23 ? 64.932 35.832 12.351 1.00 41.59 24 LYS B O 1
ATOM 1111 N N . ASP B 1 24 ? 63.549 37.586 12.630 1.00 41.50 25 ASP B N 1
ATOM 1112 C CA . ASP B 1 24 ? 63.810 37.750 14.070 1.00 42.45 25 ASP B CA 1
ATOM 1113 C C . ASP B 1 24 ? 63.257 36.609 14.938 1.00 42.05 25 ASP B C 1
ATOM 1114 O O . ASP B 1 24 ? 63.670 36.439 16.090 1.00 42.16 25 ASP B O 1
ATOM 1119 N N . ALA B 1 25 ? 62.318 35.842 14.388 1.00 42.31 26 ALA B N 1
ATOM 1120 C CA . ALA B 1 25 ? 61.765 34.676 15.074 1.00 42.39 26 ALA B CA 1
ATOM 1121 C C . ALA B 1 25 ? 62.517 33.376 14.728 1.00 42.27 26 ALA B C 1
ATOM 1122 O O . ALA B 1 25 ? 62.191 32.299 15.238 1.00 42.26 26 ALA B O 1
ATOM 1124 N N . GLY B 1 26 ? 63.519 33.482 13.860 1.00 41.91 27 GLY B N 1
ATOM 1125 C CA . GLY B 1 26 ? 64.405 32.357 13.574 1.00 41.74 27 GLY B CA 1
ATOM 1126 C C . GLY B 1 26 ? 64.145 31.633 12.272 1.00 41.93 27 GLY B C 1
ATOM 1127 O O . GLY B 1 26 ? 64.746 30.585 12.007 1.00 41.80 27 GLY B O 1
ATOM 1128 N N . VAL B 1 27 ? 63.252 32.178 11.452 1.00 42.05 28 VAL B N 1
ATOM 1129 C CA . VAL B 1 27 ? 63.022 31.616 10.127 1.00 41.22 28 VAL B CA 1
ATOM 1130 C C . VAL B 1 27 ? 64.181 31.994 9.207 1.00 42.32 28 VAL B C 1
ATOM 1131 O O . VAL B 1 27 ? 64.518 33.176 9.071 1.00 42.53 28 VAL B O 1
ATOM 1135 N N . LYS B 1 28 ? 64.794 30.981 8.592 1.00 42.11 29 LYS B N 1
ATOM 1136 C CA . LYS B 1 28 ? 65.829 31.183 7.581 1.00 42.01 29 LYS B CA 1
ATOM 1137 C C . LYS B 1 28 ? 65.284 31.956 6.386 1.00 41.93 29 LYS B C 1
ATOM 1138 O O . LYS B 1 28 ? 64.136 31.755 5.984 1.00 41.78 29 LYS B O 1
ATOM 1144 N N . ALA B 1 29 ? 66.118 32.822 5.812 1.00 42.08 30 ALA B N 1
ATOM 1145 C CA . ALA B 1 29 ? 65.728 33.666 4.679 1.00 42.53 30 ALA B CA 1
ATOM 1146 C C . ALA B 1 29 ? 65.187 32.879 3.486 1.00 43.05 30 ALA B C 1
ATOM 1147 O O . ALA B 1 29 ? 64.277 33.349 2.799 1.00 43.05 30 ALA B O 1
ATOM 1149 N N . ASN B 1 30 ? 65.743 31.689 3.247 1.00 43.34 31 ASN B N 1
ATOM 1150 C CA . ASN B 1 30 ? 65.315 30.842 2.127 1.00 43.20 31 ASN B CA 1
ATOM 1151 C C . ASN B 1 30 ? 64.002 30.087 2.379 1.00 42.84 31 ASN B C 1
ATOM 1152 O O . ASN B 1 30 ? 63.473 29.427 1.480 1.00 43.22 31 ASN B O 1
ATOM 1157 N N . ARG B 1 31 ? 63.486 30.198 3.602 1.00 41.33 32 ARG B N 1
ATOM 1158 C CA . ARG B 1 31 ? 62.225 29.570 3.989 1.00 40.41 32 ARG B CA 1
ATOM 1159 C C . ARG B 1 31 ? 61.100 30.602 4.094 1.00 39.21 32 ARG B C 1
ATOM 1160 O O . ARG B 1 31 ? 59.990 30.267 4.518 1.00 39.06 32 ARG B O 1
ATOM 1168 N N . ILE B 1 32 ? 61.386 31.851 3.722 1.00 37.59 33 ILE B N 1
ATOM 1169 C CA . ILE B 1 32 ? 60.380 32.918 3.754 1.00 37.24 33 ILE B CA 1
ATOM 1170 C C . ILE B 1 32 ? 59.805 33.163 2.359 1.00 37.18 33 ILE B C 1
ATOM 1171 O O . ILE B 1 32 ? 60.545 33.423 1.413 1.00 37.64 33 ILE B O 1
ATOM 1176 N N . PHE B 1 33 ? 58.481 33.073 2.250 1.00 37.64 34 PHE B N 1
ATOM 1177 C CA . PHE B 1 33 ? 57.778 33.246 0.979 1.00 37.33 34 PHE B CA 1
ATOM 1178 C C . PHE B 1 33 ? 56.779 34.379 1.132 1.00 38.20 34 PHE B C 1
ATOM 1179 O O . PHE B 1 33 ? 56.174 34.538 2.190 1.00 38.17 34 PHE B O 1
ATOM 1187 N N . THR B 1 34 ? 56.623 35.178 0.087 1.00 39.06 35 THR B N 1
ATOM 1188 C CA . THR B 1 34 ? 55.847 36.409 0.194 1.00 40.91 35 THR B CA 1
ATOM 1189 C C . THR B 1 34 ? 54.807 36.558 -0.915 1.00 41.43 35 THR B C 1
ATOM 1190 O O . THR B 1 34 ? 54.915 35.934 -1.975 1.00 40.91 35 THR B O 1
ATOM 1194 N N . ASP B 1 35 ? 53.799 37.389 -0.657 1.00 41.99 36 ASP B N 1
ATOM 1195 C CA . ASP B 1 35 ? 52.791 37.721 -1.661 1.00 42.83 36 ASP B CA 1
ATOM 1196 C C . ASP B 1 35 ? 52.405 39.195 -1.596 1.00 43.49 36 ASP B C 1
ATOM 1197 O O . ASP B 1 35 ? 52.396 39.797 -0.523 1.00 43.96 36 ASP B O 1
ATOM 1202 N N . LYS B 1 36 ? 52.098 39.762 -2.759 1.00 44.88 37 LYS B N 1
ATOM 1203 C CA . LYS B 1 36 ? 51.656 41.150 -2.882 1.00 46.11 37 LYS B CA 1
ATOM 1204 C C . LYS B 1 36 ? 50.342 41.210 -3.660 1.00 46.50 37 LYS B C 1
ATOM 1205 O O . LYS B 1 36 ? 50.100 40.375 -4.539 1.00 46.07 37 LYS B O 1
ATOM 1211 N N . ALA B 1 37 ? 49.509 42.200 -3.328 1.00 47.33 38 ALA B N 1
ATOM 1212 C CA . ALA B 1 37 ? 48.227 42.464 -4.007 1.00 48.03 38 ALA B CA 1
ATOM 1213 C C . ALA B 1 37 ? 47.263 41.278 -3.960 1.00 48.50 38 ALA B C 1
ATOM 1214 O O . ALA B 1 37 ? 47.022 40.706 -2.892 1.00 48.95 38 ALA B O 1
ATOM 1216 N N . ASP B 1 43 ? 49.107 37.561 -5.203 1.00 44.92 44 ASP B N 1
ATOM 1217 C CA . ASP B 1 43 ? 48.265 36.732 -6.056 1.00 45.00 44 ASP B CA 1
ATOM 1218 C C . ASP B 1 43 ? 48.700 35.258 -6.084 1.00 45.30 44 ASP B C 1
ATOM 1219 O O . ASP B 1 43 ? 48.826 34.658 -7.164 1.00 44.95 44 ASP B O 1
ATOM 1224 N N . ARG B 1 44 ? 48.938 34.698 -4.892 1.00 44.31 45 ARG B N 1
ATOM 1225 C CA . ARG B 1 44 ? 49.117 33.246 -4.684 1.00 44.86 45 ARG B CA 1
ATOM 1226 C C . ARG B 1 44 ? 50.507 32.665 -5.035 1.00 43.93 45 ARG B C 1
ATOM 1227 O O . ARG B 1 44 ? 50.790 31.513 -4.701 1.00 42.95 45 ARG B O 1
ATOM 1235 N N . LYS B 1 45 ? 51.368 33.452 -5.684 1.00 43.60 46 LYS B N 1
ATOM 1236 C CA . LYS B 1 45 ? 52.663 32.953 -6.190 1.00 43.40 46 LYS B CA 1
ATOM 1237 C C . LYS B 1 45 ? 53.617 32.425 -5.112 1.00 42.55 46 LYS B C 1
ATOM 1238 O O . LYS B 1 45 ? 54.209 31.357 -5.276 1.00 42.62 46 LYS B O 1
ATOM 1244 N N . GLY B 1 46 ? 53.762 33.174 -4.022 1.00 42.39 47 GLY B N 1
ATOM 1245 C CA . GLY B 1 46 ? 54.622 32.777 -2.906 1.00 41.60 47 GLY B CA 1
ATOM 1246 C C . GLY B 1 46 ? 54.015 31.699 -2.022 1.00 41.52 47 GLY B C 1
ATOM 1247 O O . GLY B 1 46 ? 54.729 30.839 -1.504 1.00 40.31 47 GLY B O 1
ATOM 1248 N N . LEU B 1 47 ? 52.694 31.750 -1.847 1.00 41.49 48 LEU B N 1
ATOM 1249 C CA . LEU B 1 47 ? 51.951 30.728 -1.103 1.00 40.61 48 LEU B CA 1
ATOM 1250 C C . LEU B 1 47 ? 52.009 29.367 -1.811 1.00 39.54 48 LEU B C 1
ATOM 1251 O O . LEU B 1 47 ? 52.079 28.324 -1.160 1.00 38.99 48 LEU B O 1
ATOM 1256 N N . ASP B 1 48 ? 51.979 29.386 -3.140 1.00 38.01 49 ASP B N 1
ATOM 1257 C CA . ASP B 1 48 ? 52.104 28.159 -3.928 1.00 37.83 49 ASP B CA 1
ATOM 1258 C C . ASP B 1 48 ? 53.459 27.496 -3.721 1.00 37.25 49 ASP B C 1
ATOM 1259 O O . ASP B 1 48 ? 53.527 26.290 -3.489 1.00 36.90 49 ASP B O 1
ATOM 1264 N N . LEU B 1 49 ? 54.528 28.292 -3.788 1.00 37.07 50 LEU B N 1
ATOM 1265 C CA . LEU B 1 49 ? 55.885 27.795 -3.555 1.00 37.07 50 LEU B CA 1
ATOM 1266 C C . LEU B 1 49 ? 56.030 27.166 -2.169 1.00 37.37 50 LEU B C 1
ATOM 1267 O O . LEU B 1 49 ? 56.655 26.117 -2.018 1.00 38.69 50 LEU B O 1
ATOM 1272 N N . LEU B 1 50 ? 55.422 27.801 -1.173 1.00 36.23 51 LEU B N 1
ATOM 1273 C CA . LEU B 1 50 ? 55.439 27.308 0.205 1.00 36.71 51 LEU B CA 1
ATOM 1274 C C . LEU B 1 50 ? 54.728 25.962 0.352 1.00 37.66 51 LEU B C 1
ATOM 1275 O O . LEU B 1 50 ? 55.150 25.119 1.151 1.00 37.94 51 LEU B O 1
ATOM 1280 N N . ARG B 1 51 ? 53.662 25.767 -0.427 1.00 38.56 52 ARG B N 1
ATOM 1281 C CA . ARG B 1 51 ? 52.860 24.542 -0.376 1.00 39.99 52 ARG B CA 1
ATOM 1282 C C . ARG B 1 51 ? 53.662 23.298 -0.754 1.00 40.65 52 ARG B C 1
ATOM 1283 O O . ARG B 1 51 ? 53.470 22.228 -0.177 1.00 40.18 52 ARG B O 1
ATOM 1299 N N . LYS B 1 53 ? 56.874 22.821 -0.434 1.00 43.57 54 LYS B N 1
ATOM 1300 C CA . LYS B 1 53 ? 58.088 22.651 0.358 1.00 43.95 54 LYS B CA 1
ATOM 1301 C C . LYS B 1 53 ? 57.818 22.163 1.775 1.00 43.77 54 LYS B C 1
ATOM 1302 O O . LYS B 1 53 ? 58.641 21.462 2.363 1.00 43.83 54 LYS B O 1
ATOM 1308 N N . VAL B 1 54 ? 56.651 22.522 2.304 1.00 43.07 55 VAL B N 1
ATOM 1309 C CA . VAL B 1 54 ? 56.279 22.196 3.676 1.00 43.07 55 VAL B CA 1
ATOM 1310 C C . VAL B 1 54 ? 55.892 20.711 3.824 1.00 41.92 55 VAL B C 1
ATOM 1311 O O . VAL B 1 54 ? 55.409 20.088 2.873 1.00 42.70 55 VAL B O 1
ATOM 1315 N N . LYS B 1 55 ? 56.143 20.151 5.010 1.00 41.56 56 LYS B N 1
ATOM 1316 C CA . LYS B 1 55 ? 55.915 18.732 5.303 1.00 40.84 56 LYS B CA 1
ATOM 1317 C C . LYS B 1 55 ? 55.264 18.530 6.676 1.00 40.59 56 LYS B C 1
ATOM 1318 O O . LYS B 1 55 ? 55.296 19.429 7.522 1.00 40.23 56 LYS B O 1
ATOM 1324 N N . GLU B 1 56 ? 54.694 17.344 6.895 1.00 40.18 57 GLU B N 1
ATOM 1325 C CA . GLU B 1 56 ? 54.066 16.970 8.170 1.00 42.13 57 GLU B CA 1
ATOM 1326 C C . GLU B 1 56 ? 54.958 17.302 9.377 1.00 41.78 57 GLU B C 1
ATOM 1327 O O . GLU B 1 56 ? 56.121 16.898 9.433 1.00 42.14 57 GLU B O 1
ATOM 1333 N N . GLY B 1 57 ? 54.407 18.050 10.328 1.00 41.83 58 GLY B N 1
ATOM 1334 C CA . GLY B 1 57 ? 55.155 18.465 11.516 1.00 40.88 58 GLY B CA 1
ATOM 1335 C C . GLY B 1 57 ? 55.727 19.872 11.443 1.00 40.67 58 GLY B C 1
ATOM 1336 O O . GLY B 1 57 ? 56.016 20.478 12.480 1.00 41.49 58 GLY B O 1
ATOM 1337 N N . ASP B 1 58 ? 55.885 20.400 10.227 1.00 39.61 59 ASP B N 1
ATOM 1338 C CA . ASP B 1 58 ? 56.413 21.756 10.035 1.00 38.88 59 ASP B CA 1
ATOM 1339 C C . ASP B 1 58 ? 55.505 22.840 10.612 1.00 37.80 59 ASP B C 1
ATOM 1340 O O . ASP B 1 58 ? 54.325 22.609 10.885 1.00 37.08 59 ASP B O 1
ATOM 1345 N N . VAL B 1 59 ? 56.077 24.024 10.805 1.00 37.72 60 VAL B N 1
ATOM 1346 C CA . VAL B 1 59 ? 55.354 25.167 11.351 1.00 38.57 60 VAL B CA 1
ATOM 1347 C C . VAL B 1 59 ? 55.620 26.383 10.466 1.00 38.99 60 VAL B C 1
ATOM 1348 O O . VAL B 1 59 ? 56.778 26.719 10.213 1.00 40.12 60 VAL B O 1
ATOM 1352 N N . ILE B 1 60 ? 54.558 27.027 9.984 1.00 38.19 61 ILE B N 1
ATOM 1353 C CA . ILE B 1 60 ? 54.705 28.258 9.201 1.00 38.11 61 ILE B CA 1
ATOM 1354 C C . ILE B 1 60 ? 54.456 29.471 10.081 1.00 37.81 61 ILE B C 1
ATOM 1355 O O . ILE B 1 60 ? 53.383 29.592 10.661 1.00 37.22 61 ILE B O 1
ATOM 1360 N N . LEU B 1 61 ? 55.430 30.377 10.167 1.00 38.76 62 LEU B N 1
ATOM 1361 C CA . LEU B 1 61 ? 55.256 31.593 10.982 1.00 39.82 62 LEU B CA 1
ATOM 1362 C C . LEU B 1 61 ? 54.653 32.722 10.152 1.00 39.15 62 LEU B C 1
ATOM 1363 O O . LEU B 1 61 ? 54.997 32.880 8.983 1.00 38.28 62 LEU B O 1
ATOM 1368 N N . VAL B 1 62 ? 53.755 33.490 10.769 1.00 39.19 63 VAL B N 1
ATOM 1369 C CA . VAL B 1 62 ? 53.095 34.642 10.137 1.00 38.62 63 VAL B CA 1
ATOM 1370 C C . VAL B 1 62 ? 53.027 35.746 11.182 1.00 39.72 63 VAL B C 1
ATOM 1371 O O . VAL B 1 62 ? 52.859 35.466 12.375 1.00 40.15 63 VAL B O 1
ATOM 1375 N N . LYS B 1 63 ? 53.177 36.995 10.746 1.00 38.84 64 LYS B N 1
ATOM 1376 C CA . LYS B 1 63 ? 53.302 38.115 11.677 1.00 38.55 64 LYS B CA 1
ATOM 1377 C C . LYS B 1 63 ? 52.012 38.359 12.479 1.00 38.29 64 LYS B C 1
ATOM 1378 O O . LYS B 1 63 ? 52.046 38.424 13.718 1.00 37.91 64 LYS B O 1
ATOM 1384 N N . LYS B 1 64 ? 50.886 38.469 11.778 1.00 36.10 65 LYS B N 1
ATOM 1385 C CA . LYS B 1 64 ? 49.574 38.668 12.407 1.00 36.55 65 LYS B CA 1
ATOM 1386 C C . LYS B 1 64 ? 48.524 37.810 11.702 1.00 35.94 65 LYS B C 1
ATOM 1387 O O . LYS B 1 64 ? 48.681 37.482 10.532 1.00 34.69 65 LYS B O 1
ATOM 1393 N N . LEU B 1 65 ? 47.442 37.490 12.410 1.00 36.85 66 LEU B N 1
ATOM 1394 C CA . LEU B 1 65 ? 46.263 36.864 11.811 1.00 37.07 66 LEU B CA 1
ATOM 1395 C C . LEU B 1 65 ? 45.810 37.627 10.569 1.00 37.42 66 LEU B C 1
ATOM 1396 O O . LEU B 1 65 ? 45.406 37.021 9.580 1.00 37.73 66 LEU B O 1
ATOM 1401 N N . ASP B 1 66 ? 45.897 38.958 10.639 1.00 36.85 67 ASP B N 1
ATOM 1402 C CA . ASP B 1 66 ? 45.512 39.872 9.565 1.00 37.30 67 ASP B CA 1
ATOM 1403 C C . ASP B 1 66 ? 46.220 39.610 8.233 1.00 37.36 67 ASP B C 1
ATOM 1404 O O . ASP B 1 66 ? 45.721 40.001 7.184 1.00 37.61 67 ASP B O 1
ATOM 1409 N N . HIS B 1 67 ? 47.378 38.960 8.286 1.00 39.14 68 HIS B N 1
ATOM 1410 C CA . HIS B 1 67 ? 48.258 38.838 7.115 1.00 41.29 68 HIS B CA 1
ATOM 1411 C C . HIS B 1 67 ? 48.098 37.565 6.272 1.00 42.55 68 HIS B C 1
ATOM 1412 O O . HIS B 1 67 ? 48.721 37.460 5.221 1.00 44.03 68 HIS B O 1
ATOM 1419 N N . LEU B 1 68 ? 47.292 36.600 6.715 1.00 43.38 69 LEU B N 1
ATOM 1420 C CA . LEU B 1 68 ? 47.267 35.294 6.041 1.00 44.37 69 LEU B CA 1
ATOM 1421 C C . LEU B 1 68 ? 46.443 35.254 4.750 1.00 44.97 69 LEU B C 1
ATOM 1422 O O . LEU B 1 68 ? 46.992 35.004 3.678 1.00 45.88 69 LEU B O 1
ATOM 1427 N N . GLY B 1 69 ? 45.138 35.485 4.850 1.00 45.11 70 GLY B N 1
ATOM 1428 C CA . GLY B 1 69 ? 44.265 35.390 3.677 1.00 45.26 70 GLY B CA 1
ATOM 1429 C C . GLY B 1 69 ? 43.885 36.731 3.091 1.00 45.11 70 GLY B C 1
ATOM 1430 O O . GLY B 1 69 ? 44.340 37.774 3.561 1.00 45.76 70 GLY B O 1
ATOM 1431 N N . ARG B 1 70 ? 43.054 36.695 2.051 1.00 45.47 71 ARG B N 1
ATOM 1432 C CA . ARG B 1 70 ? 42.465 37.895 1.462 1.00 45.06 71 ARG B CA 1
ATOM 1433 C C . ARG B 1 70 ? 41.323 38.378 2.351 1.00 44.76 71 ARG B C 1
ATOM 1434 O O . ARG B 1 70 ? 41.009 39.571 2.390 1.00 44.96 71 ARG B O 1
ATOM 1442 N N . ASP B 1 71 ? 40.691 37.424 3.031 1.00 44.00 72 ASP B N 1
ATOM 1443 C CA . ASP B 1 71 ? 39.648 37.677 4.020 1.00 43.39 72 ASP B CA 1
ATOM 1444 C C . ASP B 1 71 ? 39.613 36.525 5.025 1.00 42.77 72 ASP B C 1
ATOM 1445 O O . ASP B 1 71 ? 40.436 35.614 4.954 1.00 42.28 72 ASP B O 1
ATOM 1450 N N . THR B 1 72 ? 38.660 36.571 5.952 1.00 42.46 73 THR B N 1
ATOM 1451 C CA . THR B 1 72 ? 38.569 35.591 7.033 1.00 42.44 73 THR B CA 1
ATOM 1452 C C . THR B 1 72 ? 38.332 34.171 6.501 1.00 41.03 73 THR B C 1
ATOM 1453 O O . THR B 1 72 ? 39.022 33.237 6.912 1.00 39.37 73 THR B O 1
ATOM 1457 N N . ALA B 1 73 ? 37.382 34.017 5.578 1.00 39.74 74 ALA B N 1
ATOM 1458 C CA . ALA B 1 73 ? 37.112 32.717 4.951 1.00 39.42 74 ALA B CA 1
ATOM 1459 C C . ALA B 1 73 ? 38.373 32.108 4.319 1.00 39.44 74 ALA B C 1
ATOM 1460 O O . ALA B 1 73 ? 38.703 30.947 4.568 1.00 38.93 74 ALA B O 1
ATOM 1462 N N . ASP B 1 74 ? 39.079 32.908 3.523 1.00 39.25 75 ASP B N 1
ATOM 1463 C CA . ASP B 1 74 ? 40.293 32.471 2.846 1.00 39.88 75 ASP B CA 1
ATOM 1464 C C . ASP B 1 74 ? 41.360 32.010 3.847 1.00 40.94 75 ASP B C 1
ATOM 1465 O O . ASP B 1 74 ? 41.959 30.948 3.676 1.00 39.87 75 ASP B O 1
ATOM 1478 N N . ILE B 1 76 ? 40.910 30.928 6.942 1.00 40.64 77 ILE B N 1
ATOM 1479 C CA . ILE B 1 76 ? 40.423 29.693 7.562 1.00 39.43 77 ILE B CA 1
ATOM 1480 C C . ILE B 1 76 ? 40.665 28.499 6.644 1.00 39.42 77 ILE B C 1
ATOM 1481 O O . ILE B 1 76 ? 41.124 27.446 7.090 1.00 39.37 77 ILE B O 1
ATOM 1486 N N . GLN B 1 77 ? 40.345 28.678 5.364 1.00 38.75 78 GLN B N 1
ATOM 1487 C CA . GLN B 1 77 ? 40.571 27.660 4.345 1.00 38.75 78 GLN B CA 1
ATOM 1488 C C . GLN B 1 77 ? 42.039 27.241 4.296 1.00 37.17 78 GLN B C 1
ATOM 1489 O O . GLN B 1 77 ? 42.339 26.049 4.243 1.00 37.35 78 GLN B O 1
ATOM 1495 N N . LEU B 1 78 ? 42.939 28.224 4.334 1.00 35.43 79 LEU B N 1
ATOM 1496 C CA . LEU B 1 78 ? 44.384 27.979 4.297 1.00 34.48 79 LEU B CA 1
ATOM 1497 C C . LEU B 1 78 ? 44.862 27.222 5.532 1.00 35.70 79 LEU B C 1
ATOM 1498 O O . LEU B 1 78 ? 45.585 26.227 5.411 1.00 36.23 79 LEU B O 1
ATOM 1503 N N . ILE B 1 79 ? 44.455 27.695 6.711 1.00 34.99 80 ILE B N 1
ATOM 1504 C CA . ILE B 1 79 ? 44.736 27.008 7.974 1.00 35.77 80 ILE B CA 1
ATOM 1505 C C . ILE B 1 79 ? 44.312 25.539 7.891 1.00 37.19 80 ILE B C 1
ATOM 1506 O O . ILE B 1 79 ? 45.094 24.642 8.197 1.00 37.66 80 ILE B O 1
ATOM 1511 N N . LYS B 1 80 ? 43.084 25.304 7.445 1.00 37.54 81 LYS B N 1
ATOM 1512 C CA . LYS B 1 80 ? 42.507 23.962 7.447 1.00 39.35 81 LYS B CA 1
ATOM 1513 C C . LYS B 1 80 ? 43.180 22.994 6.468 1.00 40.19 81 LYS B C 1
ATOM 1514 O O . LYS B 1 80 ? 43.253 21.794 6.737 1.00 40.88 81 LYS B O 1
ATOM 1520 N N . GLU B 1 81 ? 43.678 23.510 5.347 1.00 40.92 82 GLU B N 1
ATOM 1521 C CA . GLU B 1 81 ? 44.364 22.663 4.369 1.00 42.26 82 GLU B CA 1
ATOM 1522 C C . GLU B 1 81 ? 45.812 22.348 4.757 1.00 41.63 82 GLU B C 1
ATOM 1523 O O . GLU B 1 81 ? 46.314 21.268 4.442 1.00 40.71 82 GLU B O 1
ATOM 1529 N N . PHE B 1 82 ? 46.481 23.286 5.431 1.00 41.53 83 PHE B N 1
ATOM 1530 C CA . PHE B 1 82 ? 47.784 22.993 6.007 1.00 41.70 83 PHE B CA 1
ATOM 1531 C C . PHE B 1 82 ? 47.622 22.046 7.194 1.00 42.34 83 PHE B C 1
ATOM 1532 O O . PHE B 1 82 ? 48.437 21.147 7.382 1.00 42.43 83 PHE B O 1
ATOM 1540 N N . ASP B 1 83 ? 46.549 22.232 7.964 1.00 42.68 84 ASP B N 1
ATOM 1541 C CA . ASP B 1 83 ? 46.213 21.331 9.067 1.00 43.78 84 ASP B CA 1
ATOM 1542 C C . ASP B 1 83 ? 45.970 19.893 8.591 1.00 43.94 84 ASP B C 1
ATOM 1543 O O . ASP B 1 83 ? 46.326 18.937 9.285 1.00 43.86 84 ASP B O 1
ATOM 1548 N N . ALA B 1 84 ? 45.370 19.754 7.407 1.00 43.53 85 ALA B N 1
ATOM 1549 C CA . ALA B 1 84 ? 45.091 18.450 6.805 1.00 43.23 85 ALA B CA 1
ATOM 1550 C C . ALA B 1 84 ? 46.366 17.658 6.525 1.00 42.90 85 ALA B C 1
ATOM 1551 O O . ALA B 1 84 ? 46.365 16.427 6.587 1.00 42.75 85 ALA B O 1
ATOM 1553 N N . GLN B 1 85 ? 47.443 18.373 6.211 1.00 42.59 86 GLN B N 1
ATOM 1554 C CA . GLN B 1 85 ? 48.747 17.754 5.976 1.00 42.49 86 GLN B CA 1
ATOM 1555 C C . GLN B 1 85 ? 49.705 17.890 7.173 1.00 41.76 86 GLN B C 1
ATOM 1556 O O . GLN B 1 85 ? 50.925 17.815 7.016 1.00 41.87 86 GLN B O 1
ATOM 1562 N N . GLY B 1 86 ? 49.137 18.083 8.363 1.00 40.63 87 GLY B N 1
ATOM 1563 C CA . GLY B 1 86 ? 49.907 18.113 9.605 1.00 39.47 87 GLY B CA 1
ATOM 1564 C C . GLY B 1 86 ? 50.838 19.303 9.756 1.00 39.16 87 GLY B C 1
ATOM 1565 O O . GLY B 1 86 ? 51.834 19.233 10.479 1.00 39.12 87 GLY B O 1
ATOM 1566 N N . VAL B 1 87 ? 50.507 20.399 9.080 1.00 38.56 88 VAL B N 1
ATOM 1567 C CA . VAL B 1 87 ? 51.297 21.618 9.142 1.00 37.61 88 VAL B CA 1
ATOM 1568 C C . VAL B 1 87 ? 50.518 22.687 9.908 1.00 38.43 88 VAL B C 1
ATOM 1569 O O . VAL B 1 87 ? 49.352 22.965 9.596 1.00 37.48 88 VAL B O 1
ATOM 1573 N N . SER B 1 88 ? 51.158 23.268 10.920 1.00 37.17 89 SER B N 1
ATOM 1574 C CA . SER B 1 88 ? 50.506 24.268 11.751 1.00 37.94 89 SER B CA 1
ATOM 1575 C C . SER B 1 88 ? 51.031 25.669 11.436 1.00 37.50 89 SER B C 1
ATOM 1576 O O . SER B 1 88 ? 52.077 25.826 10.805 1.00 37.31 89 SER B O 1
ATOM 1579 N N . ILE B 1 89 ? 50.293 26.684 11.868 1.00 38.44 90 ILE B N 1
ATOM 1580 C CA . ILE B 1 89 ? 50.691 28.065 11.637 1.00 38.07 90 ILE B CA 1
ATOM 1581 C C . ILE B 1 89 ? 50.829 28.775 12.979 1.00 39.07 90 ILE B C 1
ATOM 1582 O O . ILE B 1 89 ? 50.020 28.574 13.885 1.00 38.82 90 ILE B O 1
ATOM 1587 N N . ARG B 1 90 ? 51.895 29.559 13.107 1.00 39.14 91 ARG B N 1
ATOM 1588 C CA . ARG B 1 90 ? 52.123 30.381 14.284 1.00 39.88 91 ARG B CA 1
ATOM 1589 C C . ARG B 1 90 ? 51.977 31.849 13.889 1.00 39.25 91 ARG B C 1
ATOM 1590 O O . ARG B 1 90 ? 52.683 32.330 12.997 1.00 41.19 91 ARG B O 1
ATOM 1598 N N . PHE B 1 91 ? 51.044 32.545 14.527 1.00 37.32 92 PHE B N 1
ATOM 1599 C CA . PHE B 1 91 ? 50.905 33.991 14.340 1.00 37.04 92 PHE B CA 1
ATOM 1600 C C . PHE B 1 91 ? 51.646 34.715 15.459 1.00 36.99 92 PHE B C 1
ATOM 1601 O O . PHE B 1 91 ? 51.212 34.714 16.608 1.00 37.18 92 PHE B O 1
ATOM 1609 N N . ILE B 1 92 ? 52.779 35.306 15.093 1.00 37.39 93 ILE B N 1
ATOM 1610 C CA . ILE B 1 92 ? 53.741 35.903 16.026 1.00 39.16 93 ILE B CA 1
ATOM 1611 C C . ILE B 1 92 ? 53.145 36.957 16.958 1.00 39.59 93 ILE B C 1
ATOM 1612 O O . ILE B 1 92 ? 53.170 36.776 18.176 1.00 41.25 93 ILE B O 1
ATOM 1617 N N . ASP B 1 93 ? 52.620 38.051 16.397 1.00 39.97 94 ASP B N 1
ATOM 1618 C CA . ASP B 1 93 ? 52.111 39.173 17.207 1.00 39.73 94 ASP B CA 1
ATOM 1619 C C . ASP B 1 93 ? 50.907 38.817 18.069 1.00 40.06 94 ASP B C 1
ATOM 1620 O O . ASP B 1 93 ? 50.716 39.377 19.155 1.00 40.69 94 ASP B O 1
ATOM 1625 N N . ASP B 1 94 ? 50.082 37.906 17.563 1.00 40.33 95 ASP B N 1
ATOM 1626 C CA . ASP B 1 94 ? 48.906 37.438 18.286 1.00 39.89 95 ASP B CA 1
ATOM 1627 C C . ASP B 1 94 ? 49.314 36.455 19.363 1.00 39.06 95 ASP B C 1
ATOM 1628 O O . ASP B 1 94 ? 48.601 36.281 20.355 1.00 40.08 95 ASP B O 1
ATOM 1633 N N . GLY B 1 95 ? 50.465 35.818 19.165 1.00 39.35 96 GLY B N 1
ATOM 1634 C CA . GLY B 1 95 ? 50.959 34.809 20.104 1.00 39.02 96 GLY B CA 1
ATOM 1635 C C . GLY B 1 95 ? 50.083 33.572 20.089 1.00 38.98 96 GLY B C 1
ATOM 1636 O O . GLY B 1 95 ? 49.757 33.022 21.141 1.00 37.87 96 GLY B O 1
ATOM 1637 N N . ILE B 1 96 ? 49.710 33.131 18.888 1.00 37.05 97 ILE B N 1
ATOM 1638 C CA . ILE B 1 96 ? 48.749 32.039 18.725 1.00 38.73 97 ILE B CA 1
ATOM 1639 C C . ILE B 1 96 ? 49.268 31.001 17.734 1.00 38.12 97 ILE B C 1
ATOM 1640 O O . ILE B 1 96 ? 49.694 31.356 16.633 1.00 37.49 97 ILE B O 1
ATOM 1645 N N . SER B 1 97 ? 49.242 29.729 18.139 1.00 37.86 98 SER B N 1
ATOM 1646 C CA . SER B 1 97 ? 49.538 28.611 17.235 1.00 37.45 98 SER B CA 1
ATOM 1647 C C . SER B 1 97 ? 48.265 27.817 16.965 1.00 36.70 98 SER B C 1
ATOM 1648 O O . SER B 1 97 ? 47.539 27.457 17.899 1.00 35.49 98 SER B O 1
ATOM 1651 N N . THR B 1 98 ? 48.018 27.518 15.691 1.00 36.60 99 THR B N 1
ATOM 1652 C CA . THR B 1 98 ? 46.801 26.813 15.283 1.00 37.03 99 THR B CA 1
ATOM 1653 C C . THR B 1 98 ? 46.686 25.402 15.880 1.00 37.77 99 THR B C 1
ATOM 1654 O O . THR B 1 98 ? 45.592 24.845 15.942 1.00 38.58 99 THR B O 1
ATOM 1658 N N . ASP B 1 99 ? 47.799 24.833 16.336 1.00 37.82 100 ASP B N 1
ATOM 1659 C CA . ASP B 1 99 ? 47.764 23.475 16.878 1.00 38.11 100 ASP B CA 1
ATOM 1660 C C . ASP B 1 99 ? 47.577 23.377 18.398 1.00 38.61 100 ASP B C 1
ATOM 1661 O O . ASP B 1 99 ? 47.510 22.275 18.946 1.00 40.23 100 ASP B O 1
ATOM 1666 N N . SER B 1 100 ? 47.478 24.524 19.063 1.00 38.32 101 SER B N 1
ATOM 1667 C CA . SER B 1 100 ? 47.179 24.569 20.494 1.00 38.37 101 SER B CA 1
ATOM 1668 C C . SER B 1 100 ? 45.666 24.581 20.696 1.00 39.61 101 SER B C 1
ATOM 1669 O O . SER B 1 100 ? 44.913 24.818 19.748 1.00 38.77 101 SER B O 1
ATOM 1672 N N . TYR B 1 101 ? 45.219 24.317 21.923 1.00 39.55 102 TYR B N 1
ATOM 1673 C CA . TYR B 1 101 ? 43.790 24.311 22.214 1.00 40.84 102 TYR B CA 1
ATOM 1674 C C . TYR B 1 101 ? 43.168 25.707 22.101 1.00 40.51 102 TYR B C 1
ATOM 1675 O O . TYR B 1 101 ? 41.989 25.835 21.800 1.00 42.46 102 TYR B O 1
ATOM 1684 N N . ILE B 1 102 ? 43.965 26.744 22.340 1.00 40.92 103 ILE B N 1
ATOM 1685 C CA . ILE B 1 102 ? 43.512 28.120 22.153 1.00 41.03 103 ILE B CA 1
ATOM 1686 C C . ILE B 1 102 ? 43.415 28.422 20.655 1.00 41.78 103 ILE B C 1
ATOM 1687 O O . ILE B 1 102 ? 42.408 28.948 20.186 1.00 42.49 103 ILE B O 1
ATOM 1692 N N . GLY B 1 103 ? 44.454 28.051 19.911 1.00 41.43 104 GLY B N 1
ATOM 1693 C CA . GLY B 1 103 ? 44.477 28.222 18.463 1.00 41.97 104 GLY B CA 1
ATOM 1694 C C . GLY B 1 103 ? 43.300 27.543 17.795 1.00 42.04 104 GLY B C 1
ATOM 1695 O O . GLY B 1 103 ? 42.699 28.106 16.880 1.00 43.11 104 GLY B O 1
ATOM 1696 N N . LYS B 1 104 ? 42.973 26.339 18.264 1.00 41.33 105 LYS B N 1
ATOM 1697 C CA . LYS B 1 104 ? 41.844 25.569 17.748 1.00 40.88 105 LYS B CA 1
ATOM 1698 C C . LYS B 1 104 ? 40.505 26.230 18.094 1.00 40.56 105 LYS B C 1
ATOM 1699 O O . LYS B 1 104 ? 39.564 26.192 17.304 1.00 39.70 105 LYS B O 1
ATOM 1713 N N . VAL B 1 106 ? 40.150 29.495 18.537 1.00 42.09 107 VAL B N 1
ATOM 1714 C CA . VAL B 1 106 ? 40.149 30.686 17.704 1.00 41.78 107 VAL B CA 1
ATOM 1715 C C . VAL B 1 106 ? 39.718 30.365 16.262 1.00 43.52 107 VAL B C 1
ATOM 1716 O O . VAL B 1 106 ? 38.863 31.057 15.707 1.00 45.18 107 VAL B O 1
ATOM 1720 N N . VAL B 1 107 ? 40.300 29.322 15.669 1.00 43.07 108 VAL B N 1
ATOM 1721 C CA . VAL B 1 107 ? 39.930 28.887 14.311 1.00 42.99 108 VAL B CA 1
ATOM 1722 C C . VAL B 1 107 ? 38.441 28.504 14.210 1.00 42.98 108 VAL B C 1
ATOM 1723 O O . VAL B 1 107 ? 37.775 28.827 13.221 1.00 44.02 108 VAL B O 1
ATOM 1727 N N . THR B 1 108 ? 37.926 27.825 15.232 1.00 41.62 109 THR B N 1
ATOM 1728 C CA . THR B 1 108 ? 36.511 27.485 15.285 1.00 41.88 109 THR B CA 1
ATOM 1729 C C . THR B 1 108 ? 35.629 28.736 15.447 1.00 41.48 109 THR B C 1
ATOM 1730 O O . THR B 1 108 ? 34.548 28.816 14.864 1.00 42.07 109 THR B O 1
ATOM 1734 N N . ILE B 1 109 ? 36.075 29.701 16.248 1.00 41.45 110 ILE B N 1
ATOM 1735 C CA . ILE B 1 109 ? 35.306 30.942 16.390 1.00 40.25 110 ILE B CA 1
ATOM 1736 C C . ILE B 1 109 ? 35.276 31.684 15.049 1.00 41.41 110 ILE B C 1
ATOM 1737 O O . ILE B 1 109 ? 34.231 32.163 14.621 1.00 41.73 110 ILE B O 1
ATOM 1742 N N . LEU B 1 110 ? 36.423 31.727 14.376 1.00 41.16 111 LEU B N 1
ATOM 1743 C CA . LEU B 1 110 ? 36.548 32.376 13.072 1.00 41.94 111 LEU B CA 1
ATOM 1744 C C . LEU B 1 110 ? 35.748 31.667 11.969 1.00 41.76 111 LEU B C 1
ATOM 1745 O O . LEU B 1 110 ? 35.192 32.329 11.086 1.00 42.05 111 LEU B O 1
ATOM 1750 N N . SER B 1 111 ? 35.697 30.334 12.013 1.00 40.38 112 SER B N 1
ATOM 1751 C CA . SER B 1 111 ? 34.869 29.552 11.081 1.00 40.26 112 SER B CA 1
ATOM 1752 C C . SER B 1 111 ? 33.385 29.861 11.284 1.00 38.79 112 SER B C 1
ATOM 1753 O O . SER B 1 111 ? 32.636 29.968 10.321 1.00 36.85 112 SER B O 1
ATOM 1756 N N . ALA B 1 112 ? 32.973 30.014 12.541 1.00 37.67 113 ALA B N 1
ATOM 1757 C CA . ALA B 1 112 ? 31.592 30.348 12.863 1.00 38.50 113 ALA B CA 1
ATOM 1758 C C . ALA B 1 112 ? 31.223 31.718 12.300 1.00 38.33 113 ALA B C 1
ATOM 1759 O O . ALA B 1 112 ? 30.137 31.908 11.740 1.00 38.22 113 ALA B O 1
ATOM 1761 N N . VAL B 1 113 ? 32.144 32.664 12.461 1.00 37.59 114 VAL B N 1
ATOM 1762 C CA . VAL B 1 113 ? 31.960 34.042 12.023 1.00 37.57 114 VAL B CA 1
ATOM 1763 C C . VAL B 1 113 ? 31.800 34.068 10.507 1.00 37.58 114 VAL B C 1
ATOM 1764 O O . VAL B 1 113 ? 30.857 34.670 9.992 1.00 37.37 114 VAL B O 1
ATOM 1768 N N . ALA B 1 114 ? 32.702 33.373 9.815 1.00 37.02 115 ALA B N 1
ATOM 1769 C CA . ALA B 1 114 ? 32.719 33.311 8.349 1.00 38.08 115 ALA B CA 1
ATOM 1770 C C . ALA B 1 114 ? 31.493 32.611 7.753 1.00 38.09 115 ALA B C 1
ATOM 1771 O O . ALA B 1 114 ? 30.982 33.024 6.708 1.00 37.73 115 ALA B O 1
ATOM 1773 N N . GLN B 1 115 ? 31.047 31.538 8.402 1.00 39.07 116 GLN B N 1
ATOM 1774 C CA . GLN B 1 115 ? 29.838 30.841 7.976 1.00 40.05 116 GLN B CA 1
ATOM 1775 C C . GLN B 1 115 ? 28.618 31.743 8.157 1.00 38.47 116 GLN B C 1
ATOM 1776 O O . GLN B 1 115 ? 27.747 31.789 7.293 1.00 37.92 116 GLN B O 1
ATOM 1782 N N . ALA B 1 116 ? 28.568 32.469 9.270 1.00 37.86 117 ALA B N 1
ATOM 1783 C CA . ALA B 1 116 ? 27.452 33.385 9.536 1.00 38.01 117 ALA B CA 1
ATOM 1784 C C . ALA B 1 116 ? 27.380 34.503 8.496 1.00 38.23 117 ALA B C 1
ATOM 1785 O O . ALA B 1 116 ? 26.296 34.826 8.010 1.00 36.90 117 ALA B O 1
ATOM 1787 N N . GLU B 1 117 ? 28.540 35.070 8.156 1.00 39.77 118 GLU B N 1
ATOM 1788 C CA . GLU B 1 117 ? 28.664 36.087 7.101 1.00 42.40 118 GLU B CA 1
ATOM 1789 C C . GLU B 1 117 ? 28.155 35.548 5.766 1.00 42.05 118 GLU B C 1
ATOM 1790 O O . GLU B 1 117 ? 27.474 36.255 5.026 1.00 42.05 118 GLU B O 1
ATOM 1796 N N . ARG B 1 118 ? 28.484 34.289 5.476 1.00 42.56 119 ARG B N 1
ATOM 1797 C CA . ARG B 1 118 ? 28.052 33.631 4.242 1.00 43.47 119 ARG B CA 1
ATOM 1798 C C . ARG B 1 118 ? 26.538 33.404 4.216 1.00 43.79 119 ARG B C 1
ATOM 1799 O O . ARG B 1 118 ? 25.886 33.726 3.225 1.00 43.61 119 ARG B O 1
ATOM 1807 N N . GLN B 1 119 ? 25.987 32.865 5.306 1.00 44.75 120 GLN B N 1
ATOM 1808 C CA . GLN B 1 119 ? 24.542 32.617 5.409 1.00 46.18 120 GLN B CA 1
ATOM 1809 C C . GLN B 1 119 ? 23.736 33.914 5.373 1.00 47.03 120 GLN B C 1
ATOM 1810 O O . GLN B 1 119 ? 22.671 33.978 4.754 1.00 46.94 120 GLN B O 1
ATOM 1816 N N . ARG B 1 120 ? 24.261 34.935 6.046 1.00 48.47 121 ARG B N 1
ATOM 1817 C CA . ARG B 1 120 ? 23.697 36.287 6.066 1.00 50.01 121 ARG B CA 1
ATOM 1818 C C . ARG B 1 120 ? 23.404 36.791 4.649 1.00 50.23 121 ARG B C 1
ATOM 1819 O O . ARG B 1 120 ? 22.285 37.216 4.355 1.00 50.52 121 ARG B O 1
ATOM 1827 N N . ILE B 1 121 ? 24.415 36.727 3.782 1.00 50.78 122 ILE B N 1
ATOM 1828 C CA . ILE B 1 121 ? 24.300 37.171 2.388 1.00 50.99 122 ILE B CA 1
ATOM 1829 C C . ILE B 1 121 ? 23.148 36.475 1.655 1.00 51.84 122 ILE B C 1
ATOM 1830 O O . ILE B 1 121 ? 22.406 37.115 0.900 1.00 52.15 122 ILE B O 1
ATOM 1835 N N . LEU B 1 122 ? 22.998 35.173 1.898 1.00 52.38 123 LEU B N 1
ATOM 1836 C CA . LEU B 1 122 ? 21.961 34.366 1.251 1.00 52.90 123 LEU B CA 1
ATOM 1837 C C . LEU B 1 122 ? 20.554 34.803 1.673 1.00 53.42 123 LEU B C 1
ATOM 1838 O O . LEU B 1 122 ? 19.749 35.235 0.841 1.00 53.65 123 LEU B O 1
ATOM 1843 N N . ALA C 1 1 ? 57.829 50.002 26.575 1.00 37.18 2 ALA C N 1
ATOM 1844 C CA . ALA C 1 1 ? 58.048 49.356 27.899 1.00 37.23 2 ALA C CA 1
ATOM 1845 C C . ALA C 1 1 ? 56.952 48.348 28.207 1.00 38.27 2 ALA C C 1
ATOM 1846 O O . ALA C 1 1 ? 55.842 48.440 27.680 1.00 38.12 2 ALA C O 1
ATOM 1848 N N . LEU C 1 2 ? 57.275 47.395 29.077 1.00 37.93 3 LEU C N 1
ATOM 1849 C CA . LEU C 1 2 ? 56.372 46.320 29.434 1.00 37.62 3 LEU C CA 1
ATOM 1850 C C . LEU C 1 2 ? 55.699 46.620 30.769 1.00 37.47 3 LEU C C 1
ATOM 1851 O O . LEU C 1 2 ? 56.379 46.835 31.775 1.00 37.00 3 LEU C O 1
ATOM 1856 N N . PHE C 1 3 ? 54.365 46.633 30.753 1.00 36.84 4 PHE C N 1
ATOM 1857 C CA . PHE C 1 3 ? 53.540 46.876 31.936 1.00 36.95 4 PHE C CA 1
ATOM 1858 C C . PHE C 1 3 ? 52.741 45.630 32.300 1.00 37.35 4 PHE C C 1
ATOM 1859 O O . PHE C 1 3 ? 52.597 44.714 31.484 1.00 37.92 4 PHE C O 1
ATOM 1867 N N . GLY C 1 4 ? 52.216 45.615 33.524 1.00 36.63 5 GLY C N 1
ATOM 1868 C CA . GLY C 1 4 ? 51.337 44.554 34.000 1.00 36.27 5 GLY C CA 1
ATOM 1869 C C . GLY C 1 4 ? 50.139 45.133 34.724 1.00 36.64 5 GLY C C 1
ATOM 1870 O O . GLY C 1 4 ? 50.266 46.131 35.443 1.00 38.00 5 GLY C O 1
ATOM 1871 N N . TYR C 1 5 ? 48.975 44.521 34.523 1.00 35.61 6 TYR C N 1
ATOM 1872 C CA . TYR C 1 5 ? 47.762 44.889 35.255 1.00 34.99 6 TYR C CA 1
ATOM 1873 C C . TYR C 1 5 ? 47.070 43.662 35.864 1.00 35.67 6 TYR C C 1
ATOM 1874 O O . TYR C 1 5 ? 46.916 42.629 35.200 1.00 35.11 6 TYR C O 1
ATOM 1883 N N . ALA C 1 6 ? 46.668 43.800 37.127 1.00 35.79 7 ALA C N 1
ATOM 1884 C CA . ALA C 1 6 ? 46.019 42.741 37.897 1.00 37.77 7 ALA C CA 1
ATOM 1885 C C . ALA C 1 6 ? 44.842 43.299 38.693 1.00 38.97 7 ALA C C 1
ATOM 1886 O O . ALA C 1 6 ? 44.893 44.431 39.171 1.00 39.56 7 ALA C O 1
ATOM 1888 N N . ARG C 1 7 ? 43.792 42.499 38.853 1.00 41.28 8 ARG C N 1
ATOM 1889 C CA . ARG C 1 7 ? 42.587 42.955 39.541 1.00 43.96 8 ARG C CA 1
ATOM 1890 C C . ARG C 1 7 ? 41.885 41.842 40.314 1.00 44.89 8 ARG C C 1
ATOM 1891 O O . ARG C 1 7 ? 41.839 40.699 39.862 1.00 45.49 8 ARG C O 1
ATOM 1899 N N . VAL C 1 8 ? 41.344 42.187 41.482 1.00 45.83 9 VAL C N 1
ATOM 1900 C CA . VAL C 1 8 ? 40.416 41.308 42.202 1.00 46.33 9 VAL C CA 1
ATOM 1901 C C . VAL C 1 8 ? 39.019 41.920 42.255 1.00 46.53 9 VAL C C 1
ATOM 1902 O O . VAL C 1 8 ? 38.052 41.329 41.775 1.00 46.99 9 VAL C O 1
ATOM 1906 N N . SER C 1 14 ? 44.023 36.722 46.184 1.00 56.20 15 SER C N 1
ATOM 1907 C CA . SER C 1 14 ? 43.956 36.249 44.803 1.00 56.40 15 SER C CA 1
ATOM 1908 C C . SER C 1 14 ? 44.780 37.122 43.859 1.00 56.35 15 SER C C 1
ATOM 1909 O O . SER C 1 14 ? 45.089 36.711 42.732 1.00 56.89 15 SER C O 1
ATOM 1912 N N . LEU C 1 15 ? 45.125 38.326 44.318 1.00 55.85 16 LEU C N 1
ATOM 1913 C CA . LEU C 1 15 ? 45.965 39.245 43.545 1.00 54.91 16 LEU C CA 1
ATOM 1914 C C . LEU C 1 15 ? 47.397 38.742 43.424 1.00 54.31 16 LEU C C 1
ATOM 1915 O O . LEU C 1 15 ? 48.036 38.935 42.391 1.00 54.10 16 LEU C O 1
ATOM 1920 N N . ASP C 1 16 ? 47.890 38.100 44.482 1.00 53.19 17 ASP C N 1
ATOM 1921 C CA . ASP C 1 16 ? 49.243 37.547 44.496 1.00 52.57 17 ASP C CA 1
ATOM 1922 C C . ASP C 1 16 ? 49.441 36.493 43.404 1.00 52.12 17 ASP C C 1
ATOM 1923 O O . ASP C 1 16 ? 50.529 36.374 42.848 1.00 52.03 17 ASP C O 1
ATOM 1928 N N . ILE C 1 17 ? 48.377 35.749 43.099 1.00 51.65 18 ILE C N 1
ATOM 1929 C CA . ILE C 1 17 ? 48.362 34.785 41.990 1.00 51.08 18 ILE C CA 1
ATOM 1930 C C . ILE C 1 17 ? 48.539 35.493 40.639 1.00 50.58 18 ILE C C 1
ATOM 1931 O O . ILE C 1 17 ? 49.155 34.953 39.717 1.00 50.75 18 ILE C O 1
ATOM 1936 N N . GLN C 1 18 ? 48.004 36.705 40.534 1.00 49.41 19 GLN C N 1
ATOM 1937 C CA . GLN C 1 18 ? 48.144 37.505 39.325 1.00 48.26 19 GLN C CA 1
ATOM 1938 C C . GLN C 1 18 ? 49.477 38.254 39.292 1.00 47.44 19 GLN C C 1
ATOM 1939 O O . GLN C 1 18 ? 50.154 38.265 38.264 1.00 46.83 19 GLN C O 1
ATOM 1945 N N . VAL C 1 19 ? 49.838 38.866 40.421 1.00 46.58 20 VAL C N 1
ATOM 1946 C CA . VAL C 1 19 ? 51.050 39.685 40.557 1.00 46.15 20 VAL C CA 1
ATOM 1947 C C . VAL C 1 19 ? 52.330 38.872 40.352 1.00 46.42 20 VAL C C 1
ATOM 1948 O O . VAL C 1 19 ? 53.234 39.305 39.629 1.00 46.14 20 VAL C O 1
ATOM 1952 N N . ARG C 1 20 ? 52.402 37.702 40.988 1.00 46.20 21 ARG C N 1
ATOM 1953 C CA . ARG C 1 20 ? 53.536 36.790 40.808 1.00 46.07 21 ARG C CA 1
ATOM 1954 C C . ARG C 1 20 ? 53.611 36.307 39.364 1.00 45.19 21 ARG C C 1
ATOM 1955 O O . ARG C 1 20 ? 54.699 36.208 38.797 1.00 45.71 21 ARG C O 1
ATOM 1963 N N . ALA C 1 21 ? 52.452 36.020 38.775 1.00 43.94 22 ALA C N 1
ATOM 1964 C CA . ALA C 1 21 ? 52.378 35.588 37.382 1.00 42.99 22 ALA C CA 1
ATOM 1965 C C . ALA C 1 21 ? 52.874 36.663 36.420 1.00 42.23 22 ALA C C 1
ATOM 1966 O O . ALA C 1 21 ? 53.476 36.349 35.398 1.00 42.47 22 ALA C O 1
ATOM 1968 N N . LEU C 1 22 ? 52.621 37.927 36.748 1.00 41.25 23 LEU C N 1
ATOM 1969 C CA . LEU C 1 22 ? 53.074 39.043 35.910 1.00 40.46 23 LEU C CA 1
ATOM 1970 C C . LEU C 1 22 ? 54.582 39.253 36.056 1.00 40.60 23 LEU C C 1
ATOM 1971 O O . LEU C 1 22 ? 55.270 39.538 35.075 1.00 39.54 23 LEU C O 1
ATOM 1976 N N . LYS C 1 23 ? 55.081 39.103 37.283 1.00 39.71 24 LYS C N 1
ATOM 1977 C CA . LYS C 1 23 ? 56.510 39.203 37.572 1.00 40.83 24 LYS C CA 1
ATOM 1978 C C . LYS C 1 23 ? 57.299 38.099 36.870 1.00 41.31 24 LYS C C 1
ATOM 1979 O O . LYS C 1 23 ? 58.377 38.350 36.330 1.00 42.02 24 LYS C O 1
ATOM 1985 N N . ASP C 1 24 ? 56.753 36.882 36.890 1.00 41.77 25 ASP C N 1
ATOM 1986 C CA . ASP C 1 24 ? 57.366 35.721 36.239 1.00 42.07 25 ASP C CA 1
ATOM 1987 C C . ASP C 1 24 ? 57.265 35.802 34.720 1.00 42.24 25 ASP C C 1
ATOM 1988 O O . ASP C 1 24 ? 57.931 35.050 34.001 1.00 42.60 25 ASP C O 1
ATOM 1993 N N . ALA C 1 25 ? 56.420 36.710 34.239 1.00 42.05 26 ALA C N 1
ATOM 1994 C CA . ALA C 1 25 ? 56.327 37.007 32.819 1.00 41.74 26 ALA C CA 1
ATOM 1995 C C . ALA C 1 25 ? 57.310 38.120 32.449 1.00 42.17 26 ALA C C 1
ATOM 1996 O O . ALA C 1 25 ? 57.387 38.533 31.290 1.00 42.68 26 ALA C O 1
ATOM 1998 N N . GLY C 1 26 ? 58.059 38.596 33.443 1.00 42.57 27 GLY C N 1
ATOM 1999 C CA . GLY C 1 26 ? 59.123 39.573 33.224 1.00 42.56 27 GLY C CA 1
ATOM 2000 C C . GLY C 1 26 ? 58.745 41.039 33.346 1.00 42.76 27 GLY C C 1
ATOM 2001 O O . GLY C 1 26 ? 59.457 41.903 32.825 1.00 42.35 27 GLY C O 1
ATOM 2002 N N . VAL C 1 27 ? 57.633 41.328 34.027 1.00 42.75 28 VAL C N 1
ATOM 2003 C CA . VAL C 1 27 ? 57.248 42.711 34.326 1.00 42.23 28 VAL C CA 1
ATOM 2004 C C . VAL C 1 27 ? 57.933 43.165 35.614 1.00 43.31 28 VAL C C 1
ATOM 2005 O O . VAL C 1 27 ? 57.899 42.462 36.631 1.00 43.46 28 VAL C O 1
ATOM 2009 N N . LYS C 1 28 ? 58.557 44.337 35.564 1.00 44.05 29 LYS C N 1
ATOM 2010 C CA . LYS C 1 28 ? 59.174 44.920 36.749 1.00 45.49 29 LYS C CA 1
ATOM 2011 C C . LYS C 1 28 ? 58.099 45.452 37.696 1.00 45.64 29 LYS C C 1
ATOM 2012 O O . LYS C 1 28 ? 57.017 45.854 37.255 1.00 45.06 29 LYS C O 1
ATOM 2018 N N . ALA C 1 29 ? 58.410 45.443 38.993 1.00 45.55 30 ALA C N 1
ATOM 2019 C CA . ALA C 1 29 ? 57.456 45.804 40.048 1.00 45.58 30 ALA C CA 1
ATOM 2020 C C . ALA C 1 29 ? 56.854 47.202 39.898 1.00 45.43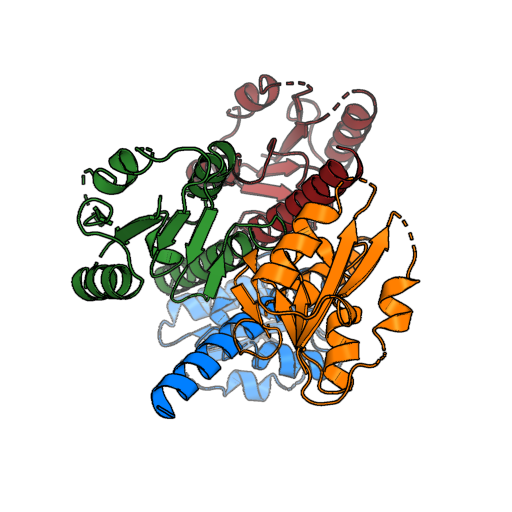 30 ALA C C 1
ATOM 2021 O O . ALA C 1 29 ? 55.653 47.384 40.099 1.00 45.72 30 ALA C O 1
ATOM 2023 N N . ASN C 1 30 ? 57.690 48.176 39.540 1.00 45.36 31 ASN C N 1
ATOM 2024 C CA . ASN C 1 30 ? 57.254 49.564 39.354 1.00 44.90 31 ASN C CA 1
ATOM 2025 C C . ASN C 1 30 ? 56.354 49.748 38.134 1.00 43.50 31 ASN C C 1
ATOM 2026 O O . ASN C 1 30 ? 55.843 50.845 37.878 1.00 43.30 31 ASN C O 1
ATOM 2031 N N . ARG C 1 31 ? 56.175 48.663 37.384 1.00 42.14 32 ARG C N 1
ATOM 2032 C CA . ARG C 1 31 ? 55.365 48.659 36.173 1.00 39.93 32 ARG C CA 1
ATOM 2033 C C . ARG C 1 31 ? 54.127 47.777 36.328 1.00 38.17 32 ARG C C 1
ATOM 2034 O O . ARG C 1 31 ? 53.363 47.603 35.377 1.00 37.31 32 ARG C O 1
ATOM 2042 N N . ILE C 1 32 ? 53.942 47.202 37.514 1.00 36.14 33 ILE C N 1
ATOM 2043 C CA . ILE C 1 32 ? 52.718 46.458 37.818 1.00 34.24 33 ILE C CA 1
ATOM 2044 C C . ILE C 1 32 ? 51.735 47.370 38.545 1.00 34.41 33 ILE C C 1
ATOM 2045 O O . ILE C 1 32 ? 52.074 47.984 39.559 1.00 32.53 33 ILE C O 1
ATOM 2050 N N . PHE C 1 33 ? 50.525 47.451 38.008 1.00 34.23 34 PHE C N 1
ATOM 2051 C CA . PHE C 1 33 ? 49.455 48.227 38.609 1.00 35.14 34 PHE C CA 1
ATOM 2052 C C . PHE C 1 33 ? 48.320 47.280 38.981 1.00 35.53 34 PHE C C 1
ATOM 2053 O O . PHE C 1 33 ? 48.032 46.332 38.248 1.00 35.72 34 PHE C O 1
ATOM 2061 N N . THR C 1 34 ? 47.697 47.526 40.130 1.00 35.42 35 THR C N 1
ATOM 2062 C CA . THR C 1 34 ? 46.643 46.649 40.644 1.00 36.44 35 THR C CA 1
ATOM 2063 C C . THR C 1 34 ? 45.425 47.420 41.130 1.00 36.23 35 THR C C 1
ATOM 2064 O O . THR C 1 34 ? 45.538 48.558 41.580 1.00 36.07 35 THR C O 1
ATOM 2068 N N . ASP C 1 35 ? 44.263 46.779 41.039 1.00 37.07 36 ASP C N 1
ATOM 2069 C CA . ASP C 1 35 ? 43.028 47.307 41.603 1.00 37.64 36 ASP C CA 1
ATOM 2070 C C . ASP C 1 35 ? 42.348 46.242 42.453 1.00 39.69 36 ASP C C 1
ATOM 2071 O O . ASP C 1 35 ? 42.217 45.090 42.031 1.00 39.58 36 ASP C O 1
ATOM 2076 N N . LYS C 1 36 ? 41.937 46.631 43.657 1.00 41.91 37 LYS C N 1
ATOM 2077 C CA . LYS C 1 36 ? 41.092 45.792 44.491 1.00 44.43 37 LYS C CA 1
ATOM 2078 C C . LYS C 1 36 ? 39.648 46.118 44.141 1.00 46.35 37 LYS C C 1
ATOM 2079 O O . LYS C 1 36 ? 39.049 47.019 44.729 1.00 47.24 37 LYS C O 1
ATOM 2085 N N . ALA C 1 37 ? 39.104 45.396 43.164 1.00 48.80 38 ALA C N 1
ATOM 2086 C CA . ALA C 1 37 ? 37.758 45.667 42.643 1.00 50.59 38 ALA C CA 1
ATOM 2087 C C . ALA C 1 37 ? 36.642 45.256 43.603 1.00 51.34 38 ALA C C 1
ATOM 2088 O O . ALA C 1 37 ? 36.802 44.323 44.395 1.00 52.08 38 ALA C O 1
ATOM 2090 N N . SER C 1 38 ? 35.518 45.967 43.522 1.00 52.18 39 SER C N 1
ATOM 2091 C CA . SER C 1 38 ? 34.335 45.660 44.326 1.00 52.75 39 SER C CA 1
ATOM 2092 C C . SER C 1 38 ? 33.125 45.324 43.453 1.00 52.98 39 SER C C 1
ATOM 2093 O O . SER C 1 38 ? 33.220 45.288 42.223 1.00 53.17 39 SER C O 1
ATOM 2096 N N . SER C 1 42 ? 37.021 53.763 44.812 1.00 51.86 43 SER C N 1
ATOM 2097 C CA . SER C 1 42 ? 37.777 53.947 43.575 1.00 51.67 43 SER C CA 1
ATOM 2098 C C . SER C 1 42 ? 38.346 52.623 43.048 1.00 50.98 43 SER C C 1
ATOM 2099 O O . SER C 1 42 ? 39.528 52.312 43.242 1.00 50.37 43 SER C O 1
ATOM 2102 N N . ASP C 1 43 ? 37.487 51.853 42.380 1.00 50.09 44 ASP C N 1
ATOM 2103 C CA . ASP C 1 43 ? 37.855 50.560 41.795 1.00 49.68 44 ASP C CA 1
ATOM 2104 C C . ASP C 1 43 ? 38.838 50.691 40.636 1.00 48.20 44 ASP C C 1
ATOM 2105 O O . ASP C 1 43 ? 39.263 49.687 40.060 1.00 49.36 44 ASP C O 1
ATOM 2110 N N . ARG C 1 44 ? 39.199 51.929 40.308 1.00 46.83 45 ARG C N 1
ATOM 2111 C CA . ARG C 1 44 ? 39.937 52.237 39.083 1.00 44.76 45 ARG C CA 1
ATOM 2112 C C . ARG C 1 44 ? 41.306 52.879 39.298 1.00 43.18 45 ARG C C 1
ATOM 2113 O O . ARG C 1 44 ? 41.993 53.164 38.321 1.00 42.87 45 ARG C O 1
ATOM 2121 N N . LYS C 1 45 ? 41.697 53.117 40.553 1.00 41.18 46 LYS C N 1
ATOM 2122 C CA . LYS C 1 45 ? 42.977 53.775 40.864 1.00 40.35 46 LYS C CA 1
ATOM 2123 C C . LYS C 1 45 ? 44.127 53.285 39.979 1.00 39.90 46 LYS C C 1
ATOM 2124 O O . LYS C 1 45 ? 44.640 54.037 39.140 1.00 39.18 46 LYS C O 1
ATOM 2130 N N . GLY C 1 46 ? 44.503 52.019 40.154 1.00 39.04 47 GLY C N 1
ATOM 2131 C CA . GLY C 1 46 ? 45.594 51.405 39.397 1.00 38.80 47 GLY C CA 1
ATOM 2132 C C . GLY C 1 46 ? 45.445 51.485 37.888 1.00 38.99 47 GLY C C 1
ATOM 2133 O O . GLY C 1 46 ? 46.402 51.805 37.178 1.00 39.09 47 GLY C O 1
ATOM 2134 N N . LEU C 1 47 ? 44.247 51.191 37.392 1.00 39.05 48 LEU C N 1
ATOM 2135 C CA . LEU C 1 47 ? 43.986 51.239 35.952 1.00 39.15 48 LEU C CA 1
ATOM 2136 C C . LEU C 1 47 ? 44.099 52.658 35.388 1.00 38.87 48 LEU C C 1
ATOM 2137 O O . LEU C 1 47 ? 44.582 52.845 34.269 1.00 38.77 48 LEU C O 1
ATOM 2142 N N . ASP C 1 48 ? 43.650 53.646 36.162 1.00 38.39 49 ASP C N 1
ATOM 2143 C CA . ASP C 1 48 ? 43.757 55.052 35.776 1.00 38.13 49 ASP C CA 1
ATOM 2144 C C . ASP C 1 48 ? 45.209 55.512 35.722 1.00 37.87 49 ASP C C 1
ATOM 2145 O O . ASP C 1 48 ? 45.580 56.290 34.844 1.00 38.18 49 ASP C O 1
ATOM 2150 N N . LEU C 1 49 ? 46.016 55.034 36.666 1.00 37.74 50 LEU C N 1
ATOM 2151 C CA . LEU C 1 49 ? 47.445 55.324 36.686 1.00 37.56 50 LEU C CA 1
ATOM 2152 C C . LEU C 1 49 ? 48.135 54.704 35.473 1.00 37.78 50 LEU C C 1
ATOM 2153 O O . LEU C 1 49 ? 49.008 55.326 34.872 1.00 38.49 50 LEU C O 1
ATOM 2158 N N . LEU C 1 50 ? 47.728 53.484 35.123 1.00 37.13 51 LEU C N 1
ATOM 2159 C CA . LEU C 1 50 ? 48.244 52.777 33.954 1.00 37.97 51 LEU C CA 1
ATOM 2160 C C . LEU C 1 50 ? 47.866 53.491 32.648 1.00 37.16 51 LEU C C 1
ATOM 2161 O O . LEU C 1 50 ? 48.703 53.658 31.762 1.00 36.02 51 LEU C O 1
ATOM 2166 N N . ARG C 1 51 ? 46.599 53.885 32.533 1.00 36.31 52 ARG C N 1
ATOM 2167 C CA . ARG C 1 51 ? 46.101 54.634 31.370 1.00 38.00 52 ARG C CA 1
ATOM 2168 C C . ARG C 1 51 ? 46.856 55.955 31.160 1.00 39.00 52 ARG C C 1
ATOM 2169 O O . ARG C 1 51 ? 47.047 56.390 30.028 1.00 38.71 52 ARG C O 1
ATOM 2185 N N . LYS C 1 53 ? 50.127 56.567 32.267 1.00 42.15 54 LYS C N 1
ATOM 2186 C CA . LYS C 1 53 ? 51.567 56.372 32.118 1.00 42.81 54 LYS C CA 1
ATOM 2187 C C . LYS C 1 53 ? 51.944 55.737 30.777 1.00 42.30 54 LYS C C 1
ATOM 2188 O O . LYS C 1 53 ? 53.051 55.924 30.274 1.00 43.05 54 LYS C O 1
ATOM 2194 N N . VAL C 1 54 ? 51.013 54.990 30.202 1.00 40.25 55 VAL C N 1
ATOM 2195 C CA . VAL C 1 54 ? 51.268 54.248 28.983 1.00 42.01 55 VAL C CA 1
ATOM 2196 C C . VAL C 1 54 ? 51.510 55.173 27.762 1.00 41.38 55 VAL C C 1
ATOM 2197 O O . VAL C 1 54 ? 50.941 56.263 27.667 1.00 40.70 55 VAL C O 1
ATOM 2201 N N . LYS C 1 55 ? 52.400 54.745 26.869 1.00 39.99 56 LYS C N 1
ATOM 2202 C CA . LYS C 1 55 ? 52.775 55.522 25.686 1.00 38.91 56 LYS C CA 1
ATOM 2203 C C . LYS C 1 55 ? 52.875 54.609 24.471 1.00 37.97 56 LYS C C 1
ATOM 2204 O O . LYS C 1 55 ? 52.917 53.390 24.614 1.00 36.21 56 LYS C O 1
ATOM 2210 N N . GLU C 1 56 ? 52.915 55.202 23.281 1.00 38.27 57 GLU C N 1
ATOM 2211 C CA . GLU C 1 56 ? 53.008 54.444 22.032 1.00 39.63 57 GLU C CA 1
ATOM 2212 C C . GLU C 1 56 ? 54.144 53.425 22.077 1.00 38.58 57 GLU C C 1
ATOM 2213 O O . GLU C 1 56 ? 55.280 53.764 22.414 1.00 37.36 57 GLU C O 1
ATOM 2219 N N . GLY C 1 57 ? 53.822 52.177 21.751 1.00 37.30 58 GLY C N 1
ATOM 2220 C CA . GLY C 1 57 ? 54.823 51.122 21.675 1.00 37.72 58 GLY C CA 1
ATOM 2221 C C . GLY C 1 57 ? 54.827 50.233 22.896 1.00 38.35 58 GLY C C 1
ATOM 2222 O O . GLY C 1 57 ? 55.411 49.151 22.873 1.00 37.43 58 GLY C O 1
ATOM 2223 N N . ASP C 1 58 ? 54.170 50.684 23.965 1.00 39.47 59 ASP C N 1
ATOM 2224 C CA . ASP C 1 58 ? 54.137 49.929 25.217 1.00 39.96 59 ASP C CA 1
ATOM 2225 C C . ASP C 1 58 ? 53.304 48.647 25.100 1.00 39.57 59 ASP C C 1
ATOM 2226 O O . ASP C 1 58 ? 52.461 48.519 24.213 1.00 39.57 59 ASP C O 1
ATOM 2231 N N . VAL C 1 59 ? 53.550 47.699 26.000 1.00 39.57 60 VAL C N 1
ATOM 2232 C CA . VAL C 1 59 ? 52.776 46.456 26.046 1.00 39.74 60 VAL C CA 1
ATOM 2233 C C . VAL C 1 59 ? 52.239 46.259 27.468 1.00 39.39 60 VAL C C 1
ATOM 2234 O O . VAL C 1 59 ? 52.973 46.455 28.432 1.00 40.36 60 VAL C O 1
ATOM 2238 N N . ILE C 1 60 ? 50.965 45.886 27.598 1.00 38.85 61 ILE C N 1
ATOM 2239 C CA . ILE C 1 60 ? 50.406 45.550 28.910 1.00 38.49 61 ILE C CA 1
ATOM 2240 C C . ILE C 1 60 ? 50.092 44.063 28.986 1.00 38.16 61 ILE C C 1
ATOM 2241 O O . ILE C 1 60 ? 49.394 43.518 28.124 1.00 35.44 61 ILE C O 1
ATOM 2246 N N . LEU C 1 61 ? 50.607 43.415 30.024 1.00 36.29 62 LEU C N 1
ATOM 2247 C CA . LEU C 1 61 ? 50.246 42.038 30.304 1.00 37.32 62 LEU C CA 1
ATOM 2248 C C . LEU C 1 61 ? 49.109 41.995 31.318 1.00 38.01 62 LEU C C 1
ATOM 2249 O O . LEU C 1 61 ? 49.160 42.664 32.352 1.00 37.84 62 LEU C O 1
ATOM 2254 N N . VAL C 1 62 ? 48.073 41.227 30.995 1.00 39.18 63 VAL C N 1
ATOM 2255 C CA . VAL C 1 62 ? 46.945 40.995 31.899 1.00 39.31 63 VAL C CA 1
ATOM 2256 C C . VAL C 1 62 ? 46.789 39.487 32.043 1.00 39.46 63 VAL C C 1
ATOM 2257 O O . VAL C 1 62 ? 46.819 38.769 31.045 1.00 39.60 63 VAL C O 1
ATOM 2261 N N . LYS C 1 63 ? 46.636 39.009 33.279 1.00 40.29 64 LYS C N 1
ATOM 2262 C CA . LYS C 1 63 ? 46.512 37.574 33.556 1.00 41.09 64 LYS C CA 1
ATOM 2263 C C . LYS C 1 63 ? 45.322 36.950 32.831 1.00 41.54 64 LYS C C 1
ATOM 2264 O O . LYS C 1 63 ? 45.463 35.919 32.168 1.00 40.70 64 LYS C O 1
ATOM 2270 N N . LYS C 1 64 ? 44.157 37.579 32.962 1.00 42.06 65 LYS C N 1
ATOM 2271 C CA . LYS C 1 64 ? 42.935 37.069 32.346 1.00 42.78 65 LYS C CA 1
ATOM 2272 C C . LYS C 1 64 ? 42.117 38.185 31.720 1.00 42.87 65 LYS C C 1
ATOM 2273 O O . LYS C 1 64 ? 42.174 39.338 32.146 1.00 42.57 65 LYS C O 1
ATOM 2279 N N . LEU C 1 65 ? 41.344 37.809 30.710 1.00 43.46 66 LEU C N 1
ATOM 2280 C CA . LEU C 1 65 ? 40.456 38.703 29.984 1.00 43.94 66 LEU C CA 1
ATOM 2281 C C . LEU C 1 65 ? 39.497 39.405 30.944 1.00 44.06 66 LEU C C 1
ATOM 2282 O O . LEU C 1 65 ? 39.235 40.603 30.805 1.00 43.78 66 LEU C O 1
ATOM 2287 N N . ASP C 1 66 ? 39.020 38.648 31.935 1.00 44.39 67 ASP C N 1
ATOM 2288 C CA . ASP C 1 66 ? 38.063 39.118 32.942 1.00 45.60 67 ASP C CA 1
ATOM 2289 C C . ASP C 1 66 ? 38.612 40.195 33.887 1.00 45.80 67 ASP C C 1
ATOM 2290 O O . ASP C 1 66 ? 37.836 40.919 34.508 1.00 45.95 67 ASP C O 1
ATOM 2295 N N . HIS C 1 67 ? 39.936 40.293 34.001 1.00 45.69 68 HIS C N 1
ATOM 2296 C CA . HIS C 1 67 ? 40.559 41.246 34.927 1.00 46.15 68 HIS C CA 1
ATOM 2297 C C . HIS C 1 67 ? 40.684 42.666 34.375 1.00 46.39 68 HIS C C 1
ATOM 2298 O O . HIS C 1 67 ? 41.069 43.573 35.113 1.00 47.73 68 HIS C O 1
ATOM 2305 N N . LEU C 1 68 ? 40.380 42.870 33.093 1.00 45.96 69 LEU C N 1
ATOM 2306 C CA . LEU C 1 68 ? 40.508 44.210 32.511 1.00 45.48 69 LEU C CA 1
ATOM 2307 C C . LEU C 1 68 ? 39.316 45.104 32.890 1.00 45.83 69 LEU C C 1
ATOM 2308 O O . LEU C 1 68 ? 39.340 45.747 33.941 1.00 47.17 69 LEU C O 1
ATOM 2313 N N . GLY C 1 69 ? 38.280 45.144 32.058 1.00 45.20 70 GLY C N 1
ATOM 2314 C CA . GLY C 1 69 ? 37.096 45.940 32.383 1.00 44.80 70 GLY C CA 1
ATOM 2315 C C . GLY C 1 69 ? 36.219 45.225 33.393 1.00 44.31 70 GLY C C 1
ATOM 2316 O O . GLY C 1 69 ? 36.355 44.012 33.586 1.00 45.09 70 GLY C O 1
ATOM 2317 N N . ARG C 1 70 ? 35.323 45.963 34.046 1.00 42.77 71 ARG C N 1
ATOM 2318 C CA . ARG C 1 70 ? 34.353 45.327 34.944 1.00 42.37 71 ARG C CA 1
ATOM 2319 C C . ARG C 1 70 ? 33.130 44.763 34.208 1.00 39.94 71 ARG C C 1
ATOM 2320 O O . ARG C 1 70 ? 32.290 44.098 34.816 1.00 39.99 71 ARG C O 1
ATOM 2328 N N . ASP C 1 71 ? 33.042 45.031 32.904 1.00 37.54 72 ASP C N 1
ATOM 2329 C CA . ASP C 1 71 ? 32.108 44.337 32.011 1.00 34.92 72 ASP C CA 1
ATOM 2330 C C . ASP C 1 71 ? 32.559 44.467 30.552 1.00 33.96 72 ASP C C 1
ATOM 2331 O O . ASP C 1 71 ? 33.580 45.100 30.274 1.00 33.06 72 ASP C O 1
ATOM 2336 N N . THR C 1 72 ? 31.822 43.861 29.626 1.00 32.04 73 THR C N 1
ATOM 2337 C CA . THR C 1 72 ? 32.218 43.879 28.214 1.00 31.26 73 THR C CA 1
ATOM 2338 C C . THR C 1 72 ? 32.271 45.300 27.638 1.00 31.05 73 THR C C 1
ATOM 2339 O O . THR C 1 72 ? 33.221 45.641 26.936 1.00 31.85 73 THR C O 1
ATOM 2343 N N . ALA C 1 73 ? 31.269 46.120 27.955 1.00 30.75 74 ALA C N 1
ATOM 2344 C CA . ALA C 1 73 ? 31.243 47.526 27.550 1.00 31.86 74 ALA C CA 1
ATOM 2345 C C . ALA C 1 73 ? 32.510 48.255 28.003 1.00 32.78 74 ALA C C 1
ATOM 2346 O O . ALA C 1 73 ? 33.175 48.916 27.204 1.00 33.31 74 ALA C O 1
ATOM 2348 N N . ASP C 1 74 ? 32.839 48.108 29.285 1.00 34.68 75 ASP C N 1
ATOM 2349 C CA . ASP C 1 74 ? 34.063 48.667 29.874 1.00 35.94 75 ASP C CA 1
ATOM 2350 C C . ASP C 1 74 ? 35.335 48.134 29.204 1.00 36.52 75 ASP C C 1
ATOM 2351 O O . ASP C 1 74 ? 36.262 48.892 28.916 1.00 36.37 75 ASP C O 1
ATOM 2364 N N . ILE C 1 76 ? 35.670 46.875 26.107 1.00 36.57 77 ILE C N 1
ATOM 2365 C CA . ILE C 1 76 ? 35.741 47.322 24.709 1.00 37.03 77 ILE C CA 1
ATOM 2366 C C . ILE C 1 76 ? 36.263 48.762 24.616 1.00 37.54 77 ILE C C 1
ATOM 2367 O O . ILE C 1 76 ? 37.075 49.080 23.749 1.00 36.94 77 ILE C O 1
ATOM 2372 N N . GLN C 1 77 ? 35.802 49.612 25.534 1.00 38.46 78 GLN C N 1
ATOM 2373 C CA . GLN C 1 77 ? 36.263 50.995 25.645 1.00 38.54 78 GLN C CA 1
ATOM 2374 C C . GLN C 1 77 ? 37.762 51.073 25.969 1.00 38.27 78 GLN C C 1
ATOM 2375 O O . GLN C 1 77 ? 38.485 51.842 25.344 1.00 37.07 78 GLN C O 1
ATOM 2381 N N . LEU C 1 78 ? 38.214 50.271 26.935 1.00 39.47 79 LEU C N 1
ATOM 2382 C CA . LEU C 1 78 ? 39.629 50.215 27.326 1.00 40.71 79 LEU C CA 1
ATOM 2383 C C . LEU C 1 78 ? 40.539 49.784 26.187 1.00 40.86 79 LEU C C 1
ATOM 2384 O O . LEU C 1 78 ? 41.605 50.365 25.969 1.00 42.48 79 LEU C O 1
ATOM 2389 N N . ILE C 1 79 ? 40.118 48.757 25.465 1.00 40.52 80 ILE C N 1
ATOM 2390 C CA . ILE C 1 79 ? 40.853 48.296 24.304 1.00 40.39 80 ILE C CA 1
ATOM 2391 C C . ILE C 1 79 ? 40.916 49.403 23.249 1.00 40.44 80 ILE C C 1
ATOM 2392 O O . ILE C 1 79 ? 41.975 49.625 22.666 1.00 41.69 80 ILE C O 1
ATOM 2397 N N . LYS C 1 80 ? 39.804 50.114 23.038 1.00 39.02 81 LYS C N 1
ATOM 2398 C CA . LYS C 1 80 ? 39.766 51.245 22.098 1.00 38.35 81 LYS C CA 1
ATOM 2399 C C . LYS C 1 80 ? 40.795 52.312 22.472 1.00 38.98 81 LYS C C 1
ATOM 2400 O O . LYS C 1 80 ? 41.486 52.846 21.606 1.00 37.86 81 LYS C O 1
ATOM 2406 N N . GLU C 1 81 ? 40.871 52.616 23.767 1.00 38.06 82 GLU C N 1
ATOM 2407 C CA . GLU C 1 81 ? 41.759 53.649 24.280 1.00 38.98 82 GLU C CA 1
ATOM 2408 C C . GLU C 1 81 ? 43.219 53.253 24.165 1.00 39.66 82 GLU C C 1
ATOM 2409 O O . GLU C 1 81 ? 44.044 54.042 23.692 1.00 39.13 82 GLU C O 1
ATOM 2415 N N . PHE C 1 82 ? 43.534 52.030 24.585 1.00 39.72 83 PHE C N 1
ATOM 2416 C CA . PHE C 1 82 ? 44.901 51.537 24.499 1.00 41.08 83 PHE C CA 1
ATOM 2417 C C . PHE C 1 82 ? 45.356 51.427 23.045 1.00 42.65 83 PHE C C 1
ATOM 2418 O O . PHE C 1 82 ? 46.461 51.858 22.713 1.00 43.62 83 PHE C O 1
ATOM 2426 N N . ASP C 1 83 ? 44.499 50.889 22.180 1.00 41.20 84 ASP C N 1
ATOM 2427 C CA . ASP C 1 83 ? 44.817 50.820 20.751 1.00 42.69 84 ASP C CA 1
ATOM 2428 C C . ASP C 1 83 ? 45.059 52.212 20.149 1.00 41.34 84 ASP C C 1
ATOM 2429 O O . ASP C 1 83 ? 45.983 52.393 19.357 1.00 41.80 84 ASP C O 1
ATOM 2434 N N . ALA C 1 84 ? 44.236 53.186 20.533 1.00 41.09 85 ALA C N 1
ATOM 2435 C CA . ALA C 1 84 ? 44.408 54.585 20.112 1.00 39.96 85 ALA C CA 1
ATOM 2436 C C . ALA C 1 84 ? 45.758 55.159 20.544 1.00 39.83 85 ALA C C 1
ATOM 2437 O O . ALA C 1 84 ? 46.353 55.961 19.831 1.00 38.85 85 ALA C O 1
ATOM 2439 N N . GLN C 1 85 ? 46.229 54.747 21.717 1.00 38.44 86 GLN C N 1
ATOM 2440 C CA . GLN C 1 85 ? 47.526 55.173 22.212 1.00 38.53 86 GLN C CA 1
ATOM 2441 C C . GLN C 1 85 ? 48.686 54.373 21.588 1.00 38.01 86 GLN C C 1
ATOM 2442 O O . GLN C 1 85 ? 49.849 54.706 21.802 1.00 38.00 86 GLN C O 1
ATOM 2448 N N . GLY C 1 86 ? 48.367 53.345 20.803 1.00 37.87 87 GLY C N 1
ATOM 2449 C CA . GLY C 1 86 ? 49.386 52.484 20.188 1.00 37.45 87 GLY C CA 1
ATOM 2450 C C . GLY C 1 86 ? 49.947 51.479 21.177 1.00 37.51 87 GLY C C 1
ATOM 2451 O O . GLY C 1 86 ? 51.128 51.146 21.139 1.00 35.94 87 GLY C O 1
ATOM 2452 N N . VAL C 1 87 ? 49.081 51.004 22.068 1.00 37.75 88 VAL C N 1
ATOM 2453 C CA . VAL C 1 87 ? 49.455 50.067 23.112 1.00 38.77 88 VAL C CA 1
ATOM 2454 C C . VAL C 1 87 ? 48.716 48.738 22.905 1.00 39.12 88 VAL C C 1
ATOM 2455 O O . VAL C 1 87 ? 47.495 48.711 22.766 1.00 39.62 88 VAL C O 1
ATOM 2459 N N . SER C 1 88 ? 49.463 47.638 22.885 1.00 41.89 89 SER C N 1
ATOM 2460 C CA . SER C 1 88 ? 48.853 46.312 22.742 1.00 42.85 89 SER C CA 1
ATOM 2461 C C . SER C 1 88 ? 48.713 45.647 24.104 1.00 42.14 89 SER C C 1
ATOM 2462 O O . SER C 1 88 ? 49.520 45.884 25.011 1.00 41.62 89 SER C O 1
ATOM 2465 N N . ILE C 1 89 ? 47.674 44.829 24.240 1.00 41.06 90 ILE C N 1
ATOM 2466 C CA . ILE C 1 89 ? 47.409 44.093 25.471 1.00 39.52 90 ILE C CA 1
ATOM 2467 C C . ILE C 1 89 ? 47.523 42.600 25.173 1.00 40.08 90 ILE C C 1
ATOM 2468 O O . ILE C 1 89 ? 46.961 42.109 24.184 1.00 38.61 90 ILE C O 1
ATOM 2473 N N . ARG C 1 90 ? 48.284 41.887 25.998 1.00 37.99 91 ARG C N 1
ATOM 2474 C CA . ARG C 1 90 ? 48.350 40.447 25.877 1.00 38.31 91 ARG C CA 1
ATOM 2475 C C . ARG C 1 90 ? 47.774 39.793 27.130 1.00 38.22 91 ARG C C 1
ATOM 2476 O O . ARG C 1 90 ? 48.154 40.141 28.250 1.00 38.83 91 ARG C O 1
ATOM 2484 N N . PHE C 1 91 ? 46.842 38.864 26.920 1.00 36.32 92 PHE C N 1
ATOM 2485 C CA . PHE C 1 91 ? 46.221 38.106 28.004 1.00 35.76 92 PHE C CA 1
ATOM 2486 C C . PHE C 1 91 ? 46.969 36.798 28.201 1.00 36.45 92 PHE C C 1
ATOM 2487 O O . PHE C 1 91 ? 46.924 35.904 27.344 1.00 36.05 92 PHE C O 1
ATOM 2495 N N . ILE C 1 92 ? 47.675 36.698 29.327 1.00 37.08 93 ILE C N 1
ATOM 2496 C CA . ILE C 1 92 ? 48.560 35.556 29.590 1.00 39.83 93 ILE C CA 1
ATOM 2497 C C . ILE C 1 92 ? 47.835 34.210 29.617 1.00 40.20 93 ILE C C 1
ATOM 2498 O O . ILE C 1 92 ? 48.252 33.262 28.951 1.00 41.63 93 ILE C O 1
ATOM 2503 N N . ASP C 1 93 ? 46.758 34.130 30.389 1.00 41.58 94 ASP C N 1
ATOM 2504 C CA . ASP C 1 93 ? 46.027 32.876 30.540 1.00 43.14 94 ASP C CA 1
ATOM 2505 C C . ASP C 1 93 ? 45.192 32.539 29.312 1.00 43.32 94 ASP C C 1
ATOM 2506 O O . ASP C 1 93 ? 45.099 31.380 28.920 1.00 43.12 94 ASP C O 1
ATOM 2511 N N . ASP C 1 94 ? 44.599 33.559 28.702 1.00 44.07 95 ASP C N 1
ATOM 2512 C CA . ASP C 1 94 ? 43.770 33.357 27.517 1.00 44.20 95 ASP C CA 1
ATOM 2513 C C . ASP C 1 94 ? 44.617 33.060 26.278 1.00 43.60 95 ASP C C 1
ATOM 2514 O O . ASP C 1 94 ? 44.130 32.453 25.330 1.00 42.96 95 ASP C O 1
ATOM 2519 N N . GLY C 1 95 ? 45.882 33.481 26.306 1.00 43.31 96 GLY C N 1
ATOM 2520 C CA . GLY C 1 95 ? 46.829 33.240 25.211 1.00 43.17 96 GLY C CA 1
ATOM 2521 C C . GLY C 1 95 ? 46.575 34.038 23.938 1.00 43.18 96 GLY C C 1
ATOM 2522 O O . GLY C 1 95 ? 46.942 33.599 22.844 1.00 43.38 96 GLY C O 1
ATOM 2523 N N . ILE C 1 96 ? 45.946 35.204 24.082 1.00 42.78 97 ILE C N 1
ATOM 2524 C CA . ILE C 1 96 ? 45.606 36.070 22.953 1.00 42.33 97 ILE C CA 1
ATOM 2525 C C . ILE C 1 96 ? 46.028 37.513 23.244 1.00 41.89 97 ILE C C 1
ATOM 2526 O O . ILE C 1 96 ? 46.068 37.925 24.407 1.00 42.79 97 ILE C O 1
ATOM 2531 N N . SER C 1 97 ? 46.344 38.267 22.187 1.00 40.75 98 SER C N 1
ATOM 2532 C CA . SER C 1 97 ? 46.649 39.701 22.288 1.00 41.16 98 SER C CA 1
ATOM 2533 C C . SER C 1 97 ? 45.680 40.562 21.472 1.00 39.39 98 SER C C 1
ATOM 2534 O O . SER C 1 97 ? 44.959 40.058 20.608 1.00 39.54 98 SER C O 1
ATOM 2537 N N . THR C 1 98 ? 45.687 41.867 21.731 1.00 38.90 99 THR C N 1
ATOM 2538 C CA . THR C 1 98 ? 44.897 42.813 20.942 1.00 38.90 99 THR C CA 1
ATOM 2539 C C . THR C 1 98 ? 45.698 43.370 19.753 1.00 39.70 99 THR C C 1
ATOM 2540 O O . THR C 1 98 ? 45.318 44.392 19.159 1.00 40.79 99 THR C O 1
ATOM 2544 N N . ASP C 1 99 ? 46.797 42.705 19.405 1.00 38.81 100 ASP C N 1
ATOM 2545 C CA . ASP C 1 99 ? 47.776 43.275 18.476 1.00 39.37 100 ASP C CA 1
ATOM 2546 C C . ASP C 1 99 ? 47.448 43.080 16.985 1.00 39.07 100 ASP C C 1
ATOM 2547 O O . ASP C 1 99 ? 48.339 43.151 16.139 1.00 40.41 100 ASP C O 1
ATOM 2552 N N . SER C 1 100 ? 46.179 42.828 16.668 1.00 38.42 101 SER C N 1
ATOM 2553 C CA . SER C 1 100 ? 45.704 42.729 15.275 1.00 38.73 101 SER C CA 1
ATOM 2554 C C . SER C 1 100 ? 44.195 42.931 15.270 1.00 38.79 101 SER C C 1
ATOM 2555 O O . SER C 1 100 ? 43.559 42.766 16.307 1.00 37.06 101 SER C O 1
ATOM 2558 N N . TYR C 1 101 ? 43.605 43.292 14.131 1.00 38.30 102 TYR C N 1
ATOM 2559 C CA . TYR C 1 101 ? 42.154 43.517 14.150 1.00 40.00 102 TYR C CA 1
ATOM 2560 C C . TYR C 1 101 ? 41.342 42.218 14.312 1.00 40.16 102 TYR C C 1
ATOM 2561 O O . TYR C 1 101 ? 40.265 42.234 14.900 1.00 41.25 102 TYR C O 1
ATOM 2570 N N . ILE C 1 102 ? 41.868 41.104 13.808 1.00 40.02 103 ILE C N 1
ATOM 2571 C CA . ILE C 1 102 ? 41.256 39.790 14.045 1.00 40.15 103 ILE C CA 1
ATOM 2572 C C . ILE C 1 102 ? 41.398 39.447 15.535 1.00 42.75 103 ILE C C 1
ATOM 2573 O O . ILE C 1 102 ? 40.440 38.993 16.159 1.00 43.54 103 ILE C O 1
ATOM 2578 N N . GLY C 1 103 ? 42.575 39.721 16.108 1.00 42.66 104 GLY C N 1
ATOM 2579 C CA . GLY C 1 103 ? 42.815 39.531 17.545 1.00 41.59 104 GLY C CA 1
ATOM 2580 C C . GLY C 1 103 ? 41.830 40.271 18.436 1.00 42.89 104 GLY C C 1
ATOM 2581 O O . GLY C 1 103 ? 41.281 39.693 19.377 1.00 44.02 104 GLY C O 1
ATOM 2582 N N . LYS C 1 104 ? 41.601 41.551 18.142 1.00 40.65 105 LYS C N 1
ATOM 2583 C CA . LYS C 1 104 ? 40.644 42.350 18.885 1.00 41.43 105 LYS C CA 1
ATOM 2584 C C . LYS C 1 104 ? 39.219 41.821 18.742 1.00 40.53 105 LYS C C 1
ATOM 2585 O O . LYS C 1 104 ? 38.435 41.882 19.693 1.00 40.90 105 LYS C O 1
ATOM 2599 N N . VAL C 1 106 ? 38.240 38.653 18.216 1.00 41.67 107 VAL C N 1
ATOM 2600 C CA . VAL C 1 106 ? 38.165 37.457 19.055 1.00 42.65 107 VAL C CA 1
ATOM 2601 C C . VAL C 1 106 ? 38.098 37.788 20.561 1.00 42.66 107 VAL C C 1
ATOM 2602 O O . VAL C 1 106 ? 37.337 37.165 21.308 1.00 41.31 107 VAL C O 1
ATOM 2606 N N . VAL C 1 107 ? 38.893 38.759 21.002 1.00 42.93 108 VAL C N 1
ATOM 2607 C CA . VAL C 1 107 ? 38.866 39.200 22.404 1.00 41.65 108 VAL C CA 1
ATOM 2608 C C . VAL C 1 107 ? 37.471 39.723 22.791 1.00 43.48 108 VAL C C 1
ATOM 2609 O O . VAL C 1 107 ? 36.918 39.353 23.832 1.00 45.72 108 VAL C O 1
ATOM 2613 N N . THR C 1 108 ? 36.907 40.566 21.933 1.00 43.09 109 THR C N 1
ATOM 2614 C CA . THR C 1 108 ? 35.559 41.096 22.093 1.00 42.52 109 THR C CA 1
ATOM 2615 C C . THR C 1 108 ? 34.505 39.980 22.106 1.00 42.20 109 THR C C 1
ATOM 2616 O O . THR C 1 108 ? 33.628 39.973 22.962 1.00 43.87 109 THR C O 1
ATOM 2620 N N . ILE C 1 109 ? 34.598 39.043 21.165 1.00 42.42 110 ILE C N 1
ATOM 2621 C CA . ILE C 1 109 ? 33.728 37.858 21.163 1.00 40.60 110 ILE C CA 1
ATOM 2622 C C . ILE C 1 109 ? 33.804 37.096 22.497 1.00 41.12 110 ILE C C 1
ATOM 2623 O O . ILE C 1 109 ? 32.770 36.782 23.087 1.00 42.52 110 ILE C O 1
ATOM 2628 N N . LEU C 1 110 ? 35.017 36.827 22.974 1.00 39.74 111 LEU C N 1
ATOM 2629 C CA . LEU C 1 110 ? 35.217 36.080 24.217 1.00 40.55 111 LEU C CA 1
ATOM 2630 C C . LEU C 1 110 ? 34.689 36.801 25.458 1.00 41.17 111 LEU C C 1
ATOM 2631 O O . LEU C 1 110 ? 34.101 36.166 26.340 1.00 42.24 111 LEU C O 1
ATOM 2636 N N . SER C 1 111 ? 34.912 38.114 25.529 1.00 39.85 112 SER C N 1
ATOM 2637 C CA . SER C 1 111 ? 34.339 38.956 26.585 1.00 39.67 112 SER C CA 1
ATOM 2638 C C . SER C 1 111 ? 32.815 38.853 26.602 1.00 39.84 112 SER C C 1
ATOM 2639 O O . SER C 1 111 ? 32.218 38.649 27.659 1.00 38.04 112 SER C O 1
ATOM 2642 N N . ALA C 1 112 ? 32.204 38.972 25.418 1.00 39.35 113 ALA C N 1
ATOM 2643 C CA . ALA C 1 112 ? 30.754 38.916 25.262 1.00 39.55 113 ALA C CA 1
ATOM 2644 C C . ALA C 1 112 ? 30.211 37.576 25.750 1.00 40.21 113 ALA C C 1
ATOM 2645 O O . ALA C 1 112 ? 29.179 37.526 26.429 1.00 42.69 113 ALA C O 1
ATOM 2647 N N . VAL C 1 113 ? 30.912 36.499 25.405 1.00 39.53 114 VAL C N 1
ATOM 2648 C CA . VAL C 1 113 ? 30.530 35.147 25.813 1.00 38.80 114 VAL C CA 1
ATOM 2649 C C . VAL C 1 113 ? 30.652 35.006 27.331 1.00 38.20 114 VAL C C 1
ATOM 2650 O O . VAL C 1 113 ? 29.746 34.490 27.975 1.00 37.55 114 VAL C O 1
ATOM 2654 N N . ALA C 1 114 ? 31.767 35.481 27.888 1.00 37.17 115 ALA C N 1
ATOM 2655 C CA . ALA C 1 114 ? 32.015 35.429 29.333 1.00 37.03 115 ALA C CA 1
ATOM 2656 C C . ALA C 1 114 ? 31.016 36.273 30.136 1.00 37.55 115 ALA C C 1
ATOM 2657 O O . ALA C 1 114 ? 30.640 35.911 31.255 1.00 37.63 115 ALA C O 1
ATOM 2659 N N . GLN C 1 115 ? 30.601 37.397 29.555 1.00 38.03 116 GLN C N 1
ATOM 2660 C CA . GLN C 1 115 ? 29.602 38.283 30.148 1.00 37.44 116 GLN C CA 1
ATOM 2661 C C . GLN C 1 115 ? 28.253 37.576 30.234 1.00 36.60 116 GLN C C 1
ATOM 2662 O O . GLN C 1 115 ? 27.587 37.638 31.264 1.00 35.27 116 GLN C O 1
ATOM 2668 N N . ALA C 1 116 ? 27.870 36.903 29.146 1.00 35.88 117 ALA C N 1
ATOM 2669 C CA . ALA C 1 116 ? 26.615 36.163 29.070 1.00 35.58 117 ALA C CA 1
ATOM 2670 C C . ALA C 1 116 ? 26.528 35.061 30.118 1.00 36.00 117 ALA C C 1
ATOM 2671 O O . ALA C 1 116 ? 25.465 34.846 30.694 1.00 36.06 117 ALA C O 1
ATOM 2673 N N . GLU C 1 117 ? 27.641 34.371 30.360 1.00 36.63 118 GLU C N 1
ATOM 2674 C CA . GLU C 1 117 ? 27.690 33.298 31.359 1.00 38.90 118 GLU C CA 1
ATOM 2675 C C . GLU C 1 117 ? 27.499 33.819 32.775 1.00 38.95 118 GLU C C 1
ATOM 2676 O O . GLU C 1 117 ? 26.830 33.179 33.576 1.00 39.07 118 GLU C O 1
ATOM 2682 N N . ARG C 1 118 ? 28.104 34.967 33.082 1.00 39.53 119 ARG C N 1
ATOM 2683 C CA . ARG C 1 118 ? 27.903 35.624 34.375 1.00 40.76 119 ARG C CA 1
ATOM 2684 C C . ARG C 1 118 ? 26.427 35.947 34.590 1.00 40.63 119 ARG C C 1
ATOM 2685 O O . ARG C 1 118 ? 25.880 35.700 35.667 1.00 40.98 119 ARG C O 1
ATOM 2693 N N . GLN C 1 119 ? 25.793 36.489 33.553 1.00 40.87 120 GLN C N 1
ATOM 2694 C CA . GLN C 1 119 ? 24.391 36.887 33.614 1.00 42.15 120 GLN C CA 1
ATOM 2695 C C . GLN C 1 119 ? 23.442 35.691 33.721 1.00 42.24 120 GLN C C 1
ATOM 2696 O O . GLN C 1 119 ? 22.412 35.779 34.391 1.00 42.67 120 GLN C O 1
ATOM 2702 N N . ARG C 1 120 ? 23.795 34.583 33.072 1.00 42.43 121 ARG C N 1
ATOM 2703 C CA . ARG C 1 120 ? 23.024 33.340 33.179 1.00 42.99 121 ARG C CA 1
ATOM 2704 C C . ARG C 1 120 ? 23.053 32.823 34.612 1.00 43.07 121 ARG C C 1
ATOM 2705 O O . ARG C 1 120 ? 22.016 32.449 35.163 1.00 42.80 121 ARG C O 1
ATOM 2713 N N . ILE C 1 121 ? 24.247 32.811 35.202 1.00 43.68 122 ILE C N 1
ATOM 2714 C CA . ILE C 1 121 ? 24.441 32.381 36.591 1.00 44.44 122 ILE C CA 1
ATOM 2715 C C . ILE C 1 121 ? 23.722 33.310 37.578 1.00 44.97 122 ILE C C 1
ATOM 2716 O O . ILE C 1 121 ? 23.159 32.848 38.574 1.00 44.48 122 ILE C O 1
ATOM 2721 N N . LEU C 1 122 ? 23.731 34.610 37.284 1.00 45.81 123 LEU C N 1
ATOM 2722 C CA . LEU C 1 122 ? 23.059 35.605 38.122 1.00 47.09 123 LEU C CA 1
ATOM 2723 C C . LEU C 1 122 ? 21.540 35.466 38.112 1.00 47.96 123 LEU C C 1
ATOM 2724 O O . LEU C 1 122 ? 20.883 35.697 39.131 1.00 48.26 123 LEU C O 1
ATOM 2729 N N . GLU C 1 123 ? 20.986 35.092 36.962 1.00 49.17 124 GLU C N 1
ATOM 2730 C CA . GLU C 1 123 ? 19.553 34.825 36.859 1.00 50.64 124 GLU C CA 1
ATOM 2731 C C . GLU C 1 123 ? 19.191 33.485 37.502 1.00 51.09 124 GLU C C 1
ATOM 2732 O O . GLU C 1 123 ? 18.105 33.335 38.063 1.00 51.14 124 GLU C O 1
ATOM 2738 N N . ARG C 1 124 ? 20.111 32.523 37.417 1.00 52.00 125 ARG C N 1
ATOM 2739 C CA . ARG C 1 124 ? 19.958 31.217 38.060 1.00 52.65 125 ARG C CA 1
ATOM 2740 C C . ARG C 1 124 ? 20.147 31.359 39.568 1.00 52.62 125 ARG C C 1
ATOM 2741 O O . ARG C 1 124 ? 19.167 31.446 40.323 1.00 53.04 125 ARG C O 1
ATOM 2749 N N . ALA D 1 1 ? 5.857 51.884 22.859 1.00 36.55 2 ALA D N 1
ATOM 2750 C CA . ALA D 1 1 ? 5.767 52.491 21.505 1.00 36.81 2 ALA D CA 1
ATOM 2751 C C . ALA D 1 1 ? 6.995 52.143 20.676 1.00 38.45 2 ALA D C 1
ATOM 2752 O O . ALA D 1 1 ? 8.065 51.858 21.217 1.00 38.15 2 ALA D O 1
ATOM 2754 N N . LEU D 1 2 ? 6.827 52.174 19.358 1.00 39.51 3 LEU D N 1
ATOM 2755 C CA . LEU D 1 2 ? 7.866 51.777 18.421 1.00 40.05 3 LEU D CA 1
ATOM 2756 C C . LEU D 1 2 ? 8.508 53.006 17.795 1.00 39.34 3 LEU D C 1
ATOM 2757 O O . LEU D 1 2 ? 7.815 53.836 17.197 1.00 38.19 3 LEU D O 1
ATOM 2762 N N . PHE D 1 3 ? 9.831 53.114 17.941 1.00 38.76 4 PHE D N 1
ATOM 2763 C CA . PHE D 1 3 ? 10.615 54.207 17.368 1.00 38.88 4 PHE D CA 1
ATOM 2764 C C . PHE D 1 3 ? 11.588 53.679 16.311 1.00 39.39 4 PHE D C 1
ATOM 2765 O O . PHE D 1 3 ? 11.824 52.474 16.216 1.00 39.46 4 PHE D O 1
ATOM 2773 N N . GLY D 1 4 ? 12.152 54.589 15.528 1.00 38.50 5 GLY D N 1
ATOM 2774 C CA . GLY D 1 4 ? 13.153 54.239 14.533 1.00 38.01 5 GLY D CA 1
ATOM 2775 C C . GLY D 1 4 ? 14.344 55.170 14.597 1.00 37.70 5 GLY D C 1
ATOM 2776 O O . GLY D 1 4 ? 14.195 56.365 14.867 1.00 37.53 5 GLY D O 1
ATOM 2777 N N . TYR D 1 5 ? 15.527 54.615 14.364 1.00 37.48 6 TYR D N 1
ATOM 2778 C CA . TYR D 1 5 ? 16.750 55.396 14.303 1.00 37.78 6 TYR D CA 1
ATOM 2779 C C . TYR D 1 5 ? 17.579 55.010 13.088 1.00 38.57 6 TYR D C 1
ATOM 2780 O O . TYR D 1 5 ? 17.746 53.825 12.791 1.00 37.86 6 TYR D O 1
ATOM 2789 N N . ALA D 1 6 ? 18.103 56.020 12.400 1.00 39.59 7 ALA D N 1
ATOM 2790 C CA . ALA D 1 6 ? 18.944 55.805 11.227 1.00 41.09 7 ALA D CA 1
ATOM 2791 C C . ALA D 1 6 ? 20.142 56.750 11.222 1.00 42.37 7 ALA D C 1
ATOM 2792 O O . ALA D 1 6 ? 19.982 57.961 11.352 1.00 42.30 7 ALA D O 1
ATOM 2794 N N . ARG D 1 7 ? 21.337 56.183 11.081 1.00 43.64 8 ARG D N 1
ATOM 2795 C CA . ARG D 1 7 ? 22.562 56.957 10.869 1.00 45.01 8 ARG D CA 1
ATOM 2796 C C . ARG D 1 7 ? 23.156 56.687 9.490 1.00 45.12 8 ARG D C 1
ATOM 2797 O O . ARG D 1 7 ? 22.927 55.625 8.905 1.00 45.32 8 ARG D O 1
ATOM 2805 N N . VAL D 1 8 ? 23.929 57.645 8.984 1.00 45.64 9 VAL D N 1
ATOM 2806 C CA . VAL D 1 8 ? 24.622 57.484 7.702 1.00 45.99 9 VAL D CA 1
ATOM 2807 C C . VAL D 1 8 ? 26.107 57.870 7.793 1.00 46.16 9 VAL D C 1
ATOM 2808 O O . VAL D 1 8 ? 26.495 58.731 8.587 1.00 46.24 9 VAL D O 1
ATOM 2812 N N . GLN D 1 12 ? 23.001 60.898 1.514 1.00 64.05 13 GLN D N 1
ATOM 2813 C CA . GLN D 1 12 ? 21.628 61.192 1.913 1.00 64.20 13 GLN D CA 1
ATOM 2814 C C . GLN D 1 12 ? 20.649 60.124 1.420 1.00 64.07 13 GLN D C 1
ATOM 2815 O O . GLN D 1 12 ? 19.688 59.791 2.119 1.00 63.85 13 GLN D O 1
ATOM 2821 N N . GLN D 1 13 ? 20.894 59.603 0.216 1.00 63.81 14 GLN D N 1
ATOM 2822 C CA . GLN D 1 13 ? 20.044 58.570 -0.387 1.00 63.38 14 GLN D CA 1
ATOM 2823 C C . GLN D 1 13 ? 19.982 57.299 0.460 1.00 63.26 14 GLN D C 1
ATOM 2824 O O . GLN D 1 13 ? 18.924 56.678 0.574 1.00 63.33 14 GLN D O 1
ATOM 2830 N N . SER D 1 14 ? 21.116 56.928 1.052 1.00 62.82 15 SER D N 1
ATOM 2831 C CA . SER D 1 14 ? 21.203 55.767 1.942 1.00 62.49 15 SER D CA 1
ATOM 2832 C C . SER D 1 14 ? 20.473 55.998 3.269 1.00 62.03 15 SER D C 1
ATOM 2833 O O . SER D 1 14 ? 20.105 55.042 3.961 1.00 62.17 15 SER D O 1
ATOM 2836 N N . LEU D 1 15 ? 20.276 57.269 3.617 1.00 61.13 16 LEU D N 1
ATOM 2837 C CA . LEU D 1 15 ? 19.466 57.645 4.770 1.00 60.01 16 LEU D CA 1
ATOM 2838 C C . LEU D 1 15 ? 17.985 57.607 4.401 1.00 59.28 16 LEU D C 1
ATOM 2839 O O . LEU D 1 15 ? 17.145 57.296 5.238 1.00 59.27 16 LEU D O 1
ATOM 2844 N N . ASP D 1 16 ? 17.676 57.919 3.144 1.00 58.59 17 ASP D N 1
ATOM 2845 C CA . ASP D 1 16 ? 16.302 57.876 2.641 1.00 57.93 17 ASP D CA 1
ATOM 2846 C C . ASP D 1 16 ? 15.813 56.445 2.423 1.00 57.11 17 ASP D C 1
ATOM 2847 O O . ASP D 1 16 ? 14.618 56.172 2.541 1.00 57.23 17 ASP D O 1
ATOM 2852 N N . ILE D 1 17 ? 16.739 55.545 2.093 1.00 55.94 18 ILE D N 1
ATOM 2853 C CA . ILE D 1 17 ? 16.445 54.113 1.988 1.00 54.79 18 ILE D CA 1
ATOM 2854 C C . ILE D 1 17 ? 16.134 53.551 3.377 1.00 53.89 18 ILE D C 1
ATOM 2855 O O . ILE D 1 17 ? 15.187 52.781 3.542 1.00 53.84 18 ILE D O 1
ATOM 2860 N N . GLN D 1 18 ? 16.935 53.951 4.363 1.00 52.57 19 GLN D N 1
ATOM 2861 C CA . GLN D 1 18 ? 16.756 53.519 5.749 1.00 51.64 19 GLN D CA 1
ATOM 2862 C C . GLN D 1 18 ? 15.438 54.003 6.354 1.00 50.57 19 GLN D C 1
ATOM 2863 O O . GLN D 1 18 ? 14.775 53.255 7.077 1.00 50.81 19 GLN D O 1
ATOM 2869 N N . VAL D 1 19 ? 15.072 55.250 6.055 1.00 48.96 20 VAL D N 1
ATOM 2870 C CA . VAL D 1 19 ? 13.845 55.863 6.571 1.00 47.62 20 VAL D CA 1
ATOM 2871 C C . VAL D 1 19 ? 12.594 55.206 5.988 1.00 47.05 20 VAL D C 1
ATOM 2872 O O . VAL D 1 19 ? 11.643 54.927 6.721 1.00 47.05 20 VAL D O 1
ATOM 2876 N N . ARG D 1 20 ? 12.599 54.962 4.676 1.00 46.62 21 ARG D N 1
ATOM 2877 C CA . ARG D 1 20 ? 11.503 54.246 4.016 1.00 46.06 21 ARG D CA 1
ATOM 2878 C C . ARG D 1 20 ? 11.380 52.822 4.562 1.00 45.29 21 ARG D C 1
ATOM 2879 O O . ARG D 1 20 ? 10.272 52.315 4.745 1.00 45.40 21 ARG D O 1
ATOM 2887 N N . ALA D 1 21 ? 12.526 52.199 4.828 1.00 44.35 22 ALA D N 1
ATOM 2888 C CA . ALA D 1 21 ? 12.588 50.855 5.396 1.00 44.08 22 ALA D CA 1
ATOM 2889 C C . ALA D 1 21 ? 12.004 50.783 6.809 1.00 43.75 22 ALA D C 1
ATOM 2890 O O . ALA D 1 21 ? 11.388 49.780 7.172 1.00 44.37 22 ALA D O 1
ATOM 2892 N N . LEU D 1 22 ? 12.205 51.842 7.596 1.00 43.08 23 LEU D N 1
ATOM 2893 C CA . LEU D 1 22 ? 11.650 51.932 8.957 1.00 41.67 23 LEU D CA 1
ATOM 2894 C C . LEU D 1 22 ? 10.146 52.206 8.935 1.00 42.04 23 LEU D C 1
ATOM 2895 O O . LEU D 1 22 ? 9.402 51.691 9.774 1.00 41.33 23 LEU D O 1
ATOM 2900 N N . LYS D 1 23 ? 9.711 53.017 7.971 1.00 41.70 24 LYS D N 1
ATOM 2901 C CA . LYS D 1 23 ? 8.291 53.296 7.754 1.00 43.04 24 LYS D CA 1
ATOM 2902 C C . LYS D 1 23 ? 7.550 52.041 7.295 1.00 43.70 24 LYS D C 1
ATOM 2903 O O . LYS D 1 23 ? 6.436 51.766 7.753 1.00 43.59 24 LYS D O 1
ATOM 2909 N N . ASP D 1 24 ? 8.178 51.295 6.384 1.00 44.17 25 ASP D N 1
ATOM 2910 C CA . ASP D 1 24 ? 7.640 50.033 5.878 1.00 44.45 25 ASP D CA 1
ATOM 2911 C C . ASP D 1 24 ? 7.653 48.941 6.945 1.00 44.05 25 ASP D C 1
ATOM 2912 O O . ASP D 1 24 ? 6.885 47.980 6.859 1.00 44.69 25 ASP D O 1
ATOM 2917 N N . ALA D 1 25 ? 8.525 49.098 7.941 1.00 43.34 26 ALA D N 1
ATOM 2918 C CA . ALA D 1 25 ? 8.593 48.197 9.094 1.00 42.74 26 ALA D CA 1
ATOM 2919 C C . ALA D 1 25 ? 7.521 48.522 10.136 1.00 42.76 26 ALA D C 1
ATOM 2920 O O . ALA D 1 25 ? 7.337 47.778 11.099 1.00 42.61 26 ALA D O 1
ATOM 2922 N N . GLY D 1 26 ? 6.827 49.640 9.942 1.00 42.55 27 GLY D N 1
ATOM 2923 C CA . GLY D 1 26 ? 5.710 50.016 10.798 1.00 42.87 27 GLY D CA 1
ATOM 2924 C C . GLY D 1 26 ? 5.928 51.222 11.690 1.00 43.27 27 GLY D C 1
ATOM 2925 O O . GLY D 1 26 ? 5.027 51.599 12.442 1.00 43.99 27 GLY D O 1
ATOM 2926 N N . VAL D 1 27 ? 7.113 51.830 11.621 1.00 42.58 28 VAL D N 1
ATOM 2927 C CA . VAL D 1 27 ? 7.410 52.999 12.454 1.00 42.10 28 VAL D CA 1
ATOM 2928 C C . VAL D 1 27 ? 6.774 54.246 11.861 1.00 42.71 28 VAL D C 1
ATOM 2929 O O . VAL D 1 27 ? 6.955 54.547 10.676 1.00 42.42 28 VAL D O 1
ATOM 2933 N N . LYS D 1 28 ? 6.021 54.959 12.694 1.00 43.25 29 LYS D N 1
ATOM 2934 C CA . LYS D 1 28 ? 5.380 56.207 12.295 1.00 43.68 29 LYS D CA 1
ATOM 2935 C C . LYS D 1 28 ? 6.443 57.263 12.010 1.00 43.69 29 LYS D C 1
ATOM 2936 O O . LYS D 1 28 ? 7.442 57.350 12.730 1.00 44.22 29 LYS D O 1
ATOM 2942 N N . ALA D 1 29 ? 6.224 58.054 10.960 1.00 43.23 30 ALA D N 1
ATOM 2943 C CA . ALA D 1 29 ? 7.196 59.052 10.498 1.00 43.16 30 ALA D CA 1
ATOM 2944 C C . ALA D 1 29 ? 7.713 59.968 11.604 1.00 43.45 30 ALA D C 1
ATOM 2945 O O . ALA D 1 29 ? 8.892 60.317 11.623 1.00 43.77 30 ALA D O 1
ATOM 2947 N N . ASN D 1 30 ? 6.830 60.340 12.527 1.00 43.94 31 ASN D N 1
ATOM 2948 C CA . ASN D 1 30 ? 7.170 61.265 13.607 1.00 43.94 31 ASN D CA 1
ATOM 2949 C C . ASN D 1 30 ? 7.908 60.613 14.774 1.00 43.00 31 ASN D C 1
ATOM 2950 O O . ASN D 1 30 ? 8.260 61.287 15.749 1.00 43.77 31 ASN D O 1
ATOM 2955 N N . ARG D 1 31 ? 8.126 59.303 14.670 1.00 41.46 32 ARG D N 1
ATOM 2956 C CA . ARG D 1 31 ? 8.912 58.551 15.650 1.00 39.61 32 ARG D CA 1
ATOM 2957 C C . ARG D 1 31 ? 10.248 58.064 15.059 1.00 38.33 32 ARG D C 1
ATOM 2958 O O . ARG D 1 31 ? 10.973 57.278 15.682 1.00 36.22 32 ARG D O 1
ATOM 2966 N N . ILE D 1 32 ? 10.565 58.548 13.859 1.00 36.84 33 ILE D N 1
ATOM 2967 C CA . ILE D 1 32 ? 11.825 58.235 13.190 1.00 36.22 33 ILE D CA 1
ATOM 2968 C C . ILE D 1 32 ? 12.807 59.386 13.392 1.00 36.24 33 ILE D C 1
ATOM 2969 O O . ILE D 1 32 ? 12.494 60.536 13.095 1.00 36.54 33 ILE D O 1
ATOM 2974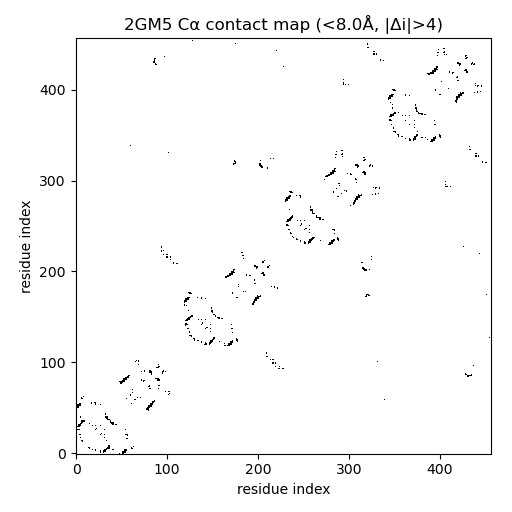 N N . PHE D 1 33 ? 13.992 59.060 13.899 1.00 36.16 34 PHE D N 1
ATOM 2975 C CA . PHE D 1 33 ? 15.027 60.048 14.174 1.00 35.45 34 PHE D CA 1
ATOM 2976 C C . PHE D 1 33 ? 16.308 59.661 13.450 1.00 35.94 34 PHE D C 1
ATOM 2977 O O . PHE D 1 33 ? 16.680 58.487 13.433 1.00 34.35 34 PHE D O 1
ATOM 2985 N N . THR D 1 34 ? 16.968 60.655 12.855 1.00 35.20 35 THR D N 1
ATOM 2986 C CA . THR D 1 34 ? 18.109 60.425 11.974 1.00 36.85 35 THR D CA 1
ATOM 2987 C C . THR D 1 34 ? 19.318 61.288 12.308 1.00 37.93 35 THR D C 1
ATOM 2988 O O . THR D 1 34 ? 19.178 62.389 12.846 1.00 39.02 35 THR D O 1
ATOM 2992 N N . ASP D 1 35 ? 20.502 60.782 11.975 1.00 37.94 36 ASP D N 1
ATOM 2993 C CA . ASP D 1 35 ? 21.729 61.571 12.033 1.00 38.75 36 ASP D CA 1
ATOM 2994 C C . ASP D 1 35 ? 22.551 61.396 10.758 1.00 39.66 36 ASP D C 1
ATOM 2995 O O . ASP D 1 35 ? 22.531 60.326 10.140 1.00 39.64 36 ASP D O 1
ATOM 3000 N N . LYS D 1 36 ? 23.264 62.452 10.369 1.00 40.03 37 LYS D N 1
ATOM 3001 C CA . LYS D 1 36 ? 24.099 62.428 9.172 1.00 40.87 37 LYS D CA 1
ATOM 3002 C C . LYS D 1 36 ? 25.552 62.114 9.523 1.00 41.45 37 LYS D C 1
ATOM 3003 O O . LYS D 1 36 ? 26.168 62.795 10.348 1.00 42.06 37 LYS D O 1
ATOM 3009 N N . ASP D 1 43 ? 26.230 65.106 14.497 1.00 46.04 44 ASP D N 1
ATOM 3010 C CA . ASP D 1 43 ? 26.659 63.725 14.722 1.00 46.50 44 ASP D CA 1
ATOM 3011 C C . ASP D 1 43 ? 25.590 62.917 15.457 1.00 45.92 44 ASP D C 1
ATOM 3012 O O . ASP D 1 43 ? 25.327 61.758 15.121 1.00 46.66 44 ASP D O 1
ATOM 3017 N N . ARG D 1 44 ? 24.980 63.538 16.463 1.00 44.92 45 ARG D N 1
ATOM 3018 C CA . ARG D 1 44 ? 24.034 62.857 17.338 1.00 44.14 45 ARG D CA 1
ATOM 3019 C C . ARG D 1 44 ? 22.833 63.736 17.721 1.00 42.48 45 ARG D C 1
ATOM 3020 O O . ARG D 1 44 ? 22.233 63.539 18.782 1.00 42.02 45 ARG D O 1
ATOM 3028 N N . LYS D 1 45 ? 22.494 64.702 16.864 1.00 40.56 46 LYS D N 1
ATOM 3029 C CA . LYS D 1 45 ? 21.314 65.546 17.079 1.00 39.35 46 LYS D CA 1
ATOM 3030 C C . LYS D 1 45 ? 20.031 64.711 17.125 1.00 37.78 46 LYS D C 1
ATOM 3031 O O . LYS D 1 45 ? 19.197 64.902 18.008 1.00 37.05 46 LYS D O 1
ATOM 3037 N N . GLY D 1 46 ? 19.891 63.784 16.180 1.00 36.87 47 GLY D N 1
ATOM 3038 C CA . GLY D 1 46 ? 18.729 62.899 16.119 1.00 36.43 47 GLY D CA 1
ATOM 3039 C C . GLY D 1 46 ? 18.660 61.971 17.317 1.00 37.04 47 GLY D C 1
ATOM 3040 O O . GLY D 1 46 ? 17.588 61.761 17.887 1.00 36.78 47 GLY D O 1
ATOM 3041 N N . LEU D 1 47 ? 19.814 61.433 17.706 1.00 36.93 48 LEU D N 1
ATOM 3042 C CA . LEU D 1 47 ? 19.922 60.543 18.863 1.00 38.38 48 LEU D CA 1
ATOM 3043 C C . LEU D 1 47 ? 19.553 61.229 20.179 1.00 37.99 48 LEU D C 1
ATOM 3044 O O . LEU D 1 47 ? 18.895 60.627 21.032 1.00 38.35 48 LEU D O 1
ATOM 3049 N N . ASP D 1 48 ? 19.992 62.477 20.342 1.00 36.96 49 ASP D N 1
ATOM 3050 C CA . ASP D 1 48 ? 19.639 63.280 21.507 1.00 36.80 49 ASP D CA 1
ATOM 3051 C C . ASP D 1 48 ? 18.127 63.492 21.612 1.00 36.51 49 ASP D C 1
ATOM 3052 O O . ASP D 1 48 ? 17.581 63.508 22.714 1.00 37.00 49 ASP D O 1
ATOM 3057 N N . LEU D 1 49 ? 17.466 63.658 20.466 1.00 35.55 50 LEU D N 1
ATOM 3058 C CA . LEU D 1 49 ? 16.013 63.803 20.421 1.00 35.06 50 LEU D CA 1
ATOM 3059 C C . LEU D 1 49 ? 15.324 62.479 20.746 1.00 35.54 50 LEU D C 1
ATOM 3060 O O . LEU D 1 49 ? 14.359 62.456 21.505 1.00 35.31 50 LEU D O 1
ATOM 3065 N N . LEU D 1 50 ? 15.832 61.384 20.179 1.00 35.77 51 LEU D N 1
ATOM 3066 C CA . LEU D 1 50 ? 15.322 60.047 20.480 1.00 37.01 51 LEU D CA 1
ATOM 3067 C C . LEU D 1 50 ? 15.382 59.780 21.984 1.00 37.47 51 LEU D C 1
ATOM 3068 O O . LEU D 1 50 ? 14.400 59.319 22.573 1.00 37.69 51 LEU D O 1
ATOM 3073 N N 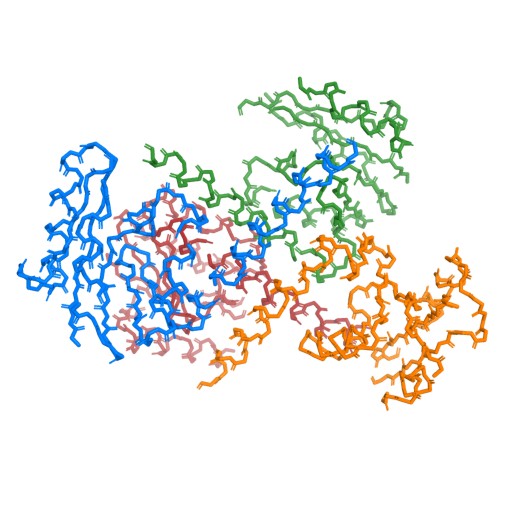. ARG D 1 51 ? 16.529 60.089 22.593 1.00 38.18 52 ARG D N 1
ATOM 3074 C CA . ARG D 1 51 ? 16.764 59.892 24.033 1.00 40.15 52 ARG D CA 1
ATOM 3075 C C . ARG D 1 51 ? 15.707 60.536 24.909 1.00 40.38 52 ARG D C 1
ATOM 3076 O O . ARG D 1 51 ? 15.431 60.061 26.011 1.00 41.37 52 ARG D O 1
ATOM 3092 N N . LYS D 1 53 ? 12.421 61.413 23.849 1.00 42.26 54 LYS D N 1
ATOM 3093 C CA . LYS D 1 53 ? 11.084 60.878 23.589 1.00 42.76 54 LYS D CA 1
ATOM 3094 C C . LYS D 1 53 ? 10.891 59.479 24.169 1.00 41.77 54 LYS D C 1
ATOM 3095 O O . LYS D 1 53 ? 9.798 59.112 24.597 1.00 41.92 54 LYS D O 1
ATOM 3101 N N . VAL D 1 54 ? 11.967 58.703 24.183 1.00 41.25 55 VAL D N 1
ATOM 3102 C CA . VAL D 1 54 ? 11.902 57.291 24.529 1.00 39.63 55 VAL D CA 1
ATOM 3103 C C . VAL D 1 54 ? 11.612 57.063 26.022 1.00 39.82 55 VAL D C 1
ATOM 3104 O O . VAL D 1 54 ? 12.119 57.786 26.881 1.00 39.08 55 VAL D O 1
ATOM 3108 N N . LYS D 1 55 ? 10.740 56.096 26.317 1.00 39.18 56 LYS D N 1
ATOM 3109 C CA . LYS D 1 55 ? 10.380 55.767 27.698 1.00 38.56 56 LYS D CA 1
ATOM 3110 C C . LYS D 1 55 ? 10.410 54.261 27.943 1.00 37.52 56 LYS D C 1
ATOM 3111 O O . LYS D 1 55 ? 10.530 53.470 27.008 1.00 35.80 56 LYS D O 1
ATOM 3117 N N . GLU D 1 56 ? 10.291 53.871 29.208 1.00 36.09 57 GLU D N 1
ATOM 3118 C CA . GLU D 1 56 ? 10.374 52.467 29.605 1.00 35.88 57 GLU D CA 1
ATOM 3119 C C . GLU D 1 56 ? 9.379 51.578 28.847 1.00 35.52 57 GLU D C 1
ATOM 3120 O O . GLU D 1 56 ? 8.190 51.875 28.777 1.00 34.48 57 GLU D O 1
ATOM 3126 N N . GLY D 1 57 ? 9.876 50.481 28.293 1.00 35.52 58 GLY D N 1
ATOM 3127 C CA . GLY D 1 57 ? 9.036 49.568 27.529 1.00 37.52 58 GLY D CA 1
ATOM 3128 C C . GLY D 1 57 ? 9.006 49.854 26.039 1.00 37.58 58 GLY D C 1
ATOM 3129 O O . GLY D 1 57 ? 8.434 49.076 25.270 1.00 38.85 58 GLY D O 1
ATOM 3130 N N . ASP D 1 58 ? 9.607 50.969 25.626 1.00 37.47 59 ASP D N 1
ATOM 3131 C CA . ASP D 1 58 ? 9.657 51.334 24.205 1.00 36.70 59 ASP D CA 1
ATOM 3132 C C . ASP D 1 58 ? 10.673 50.475 23.465 1.00 37.30 59 ASP D C 1
ATOM 3133 O O . ASP D 1 58 ? 11.530 49.843 24.084 1.00 37.08 59 ASP D O 1
ATOM 3138 N N . VAL D 1 59 ? 10.563 50.454 22.136 1.00 37.66 60 VAL D N 1
ATOM 3139 C CA . VAL D 1 59 ? 11.455 49.681 21.276 1.00 38.06 60 VAL D CA 1
ATOM 3140 C C . VAL D 1 59 ? 11.942 50.588 20.149 1.00 37.92 60 VAL D C 1
ATOM 3141 O O . VAL D 1 59 ? 11.147 51.278 19.522 1.00 36.48 60 VAL D O 1
ATOM 3145 N N . ILE D 1 60 ? 13.249 50.592 19.906 1.00 38.45 61 ILE D N 1
ATOM 3146 C CA . ILE D 1 60 ? 13.826 51.324 18.779 1.00 38.26 61 ILE D CA 1
ATOM 3147 C C . ILE D 1 60 ? 14.155 50.336 17.660 1.00 38.86 61 ILE D C 1
ATOM 3148 O O . ILE D 1 60 ? 14.832 49.337 17.887 1.00 39.95 61 ILE D O 1
ATOM 3153 N N . LEU D 1 61 ? 13.654 50.601 16.459 1.00 38.85 62 LEU D N 1
ATOM 3154 C CA . LEU D 1 61 ? 14.034 49.817 15.284 1.00 38.91 62 LEU D CA 1
ATOM 3155 C C . LEU D 1 61 ? 15.217 50.464 14.580 1.00 38.44 62 LEU D C 1
ATOM 3156 O O . LEU D 1 61 ? 15.261 51.686 14.435 1.00 38.21 62 LEU D O 1
ATOM 3161 N N . VAL D 1 62 ? 16.180 49.639 14.166 1.00 38.60 63 VAL D N 1
ATOM 3162 C CA . VAL D 1 62 ? 17.325 50.082 13.362 1.00 37.84 63 VAL D CA 1
ATOM 3163 C C . VAL D 1 62 ? 17.513 49.085 12.222 1.00 38.49 63 VAL D C 1
ATOM 3164 O O . VAL D 1 62 ? 17.497 47.873 12.446 1.00 39.80 63 VAL D O 1
ATOM 3168 N N . LYS D 1 63 ? 17.681 49.586 11.001 1.00 38.52 64 LYS D N 1
ATOM 3169 C CA . LYS D 1 63 ? 17.768 48.720 9.818 1.00 38.41 64 LYS D CA 1
ATOM 3170 C C . LYS D 1 63 ? 18.922 47.720 9.898 1.00 38.49 64 LYS D C 1
ATOM 3171 O O . LYS D 1 63 ? 18.718 46.521 9.734 1.00 38.57 64 LYS D O 1
ATOM 3177 N N . LYS D 1 64 ? 20.127 48.223 10.147 1.00 39.51 65 LYS D N 1
ATOM 3178 C CA . LYS D 1 64 ? 21.321 47.385 10.254 1.00 40.79 65 LYS D CA 1
ATOM 3179 C C . LYS D 1 64 ? 22.079 47.708 11.532 1.00 41.44 65 LYS D C 1
ATOM 3180 O O . LYS D 1 64 ? 22.060 48.846 11.998 1.00 40.80 65 LYS D O 1
ATOM 3186 N N . LEU D 1 65 ? 22.760 46.707 12.078 1.00 42.57 66 LEU D N 1
ATOM 3187 C CA . LEU D 1 65 ? 23.646 46.878 13.230 1.00 44.65 66 LEU D CA 1
ATOM 3188 C C . LEU D 1 65 ? 24.641 48.032 13.031 1.00 45.49 66 LEU D C 1
ATOM 3189 O O . LEU D 1 65 ? 24.918 48.792 13.963 1.00 45.91 66 LEU D O 1
ATOM 3194 N N . ASP D 1 66 ? 25.150 48.159 11.805 1.00 45.82 67 ASP D N 1
ATOM 3195 C CA . ASP D 1 66 ? 26.163 49.158 11.446 1.00 46.82 67 ASP D CA 1
ATOM 3196 C C . ASP D 1 66 ? 25.703 50.620 11.588 1.00 47.40 67 ASP D C 1
ATOM 3197 O O . ASP D 1 66 ? 26.520 51.536 11.512 1.00 48.46 67 ASP D O 1
ATOM 3202 N N . HIS D 1 67 ? 24.408 50.834 11.802 1.00 48.02 68 HIS D N 1
ATOM 3203 C CA . HIS D 1 67 ? 23.837 52.181 11.800 1.00 48.90 68 HIS D CA 1
ATOM 3204 C C . HIS D 1 67 ? 23.437 52.736 13.171 1.00 49.09 68 HIS D C 1
ATOM 3205 O O . HIS D 1 67 ? 22.745 53.756 13.247 1.00 49.63 68 HIS D O 1
ATOM 3212 N N . LEU D 1 68 ? 23.859 52.081 14.249 1.00 48.46 69 LEU D N 1
ATOM 3213 C CA . LEU D 1 68 ? 23.561 52.602 15.582 1.00 48.09 69 LEU D CA 1
ATOM 3214 C C . LEU D 1 68 ? 24.684 53.522 16.070 1.00 47.77 69 LEU D C 1
ATOM 3215 O O . LEU D 1 68 ? 24.480 54.728 16.216 1.00 49.68 69 LEU D O 1
ATOM 3220 N N . GLY D 1 69 ? 25.866 52.963 16.303 1.00 46.98 70 GLY D N 1
ATOM 3221 C CA . GLY D 1 69 ? 27.003 53.759 16.764 1.00 45.03 70 GLY D CA 1
ATOM 3222 C C . GLY D 1 69 ? 28.031 53.974 15.674 1.00 43.52 70 GLY D C 1
ATOM 3223 O O . GLY D 1 69 ? 27.880 53.468 14.559 1.00 44.25 70 GLY D O 1
ATOM 3224 N N . ARG D 1 70 ? 29.076 54.730 15.997 1.00 41.73 71 ARG D N 1
ATOM 3225 C CA . ARG D 1 70 ? 30.197 54.954 15.079 1.00 40.18 71 ARG D CA 1
ATOM 3226 C C . ARG D 1 70 ? 31.202 53.800 15.107 1.00 37.79 71 ARG D C 1
ATOM 3227 O O . ARG D 1 70 ? 31.968 53.610 14.157 1.00 36.70 71 ARG D O 1
ATOM 3235 N N . ASP D 1 71 ? 31.195 53.043 16.205 1.00 35.08 72 ASP D N 1
ATOM 3236 C CA . ASP D 1 71 ? 32.058 51.868 16.371 1.00 32.46 72 ASP D CA 1
ATOM 3237 C C . ASP D 1 71 ? 31.483 50.959 17.452 1.00 30.44 72 ASP D C 1
ATOM 3238 O O . ASP D 1 71 ? 30.454 51.282 18.036 1.00 27.92 72 ASP D O 1
ATOM 3243 N N . THR D 1 72 ? 32.148 49.835 17.718 1.00 28.82 73 THR D N 1
ATOM 3244 C CA . THR D 1 72 ? 31.642 48.840 18.669 1.00 28.16 73 THR D CA 1
ATOM 3245 C C . THR D 1 72 ? 31.533 49.386 20.089 1.00 27.59 73 THR D C 1
ATOM 3246 O O . THR D 1 72 ? 30.535 49.152 20.760 1.00 27.22 73 THR D O 1
ATOM 3250 N N . ALA D 1 73 ? 32.553 50.117 20.531 1.00 27.45 74 ALA D N 1
ATOM 3251 C CA . ALA D 1 73 ? 32.559 50.717 21.865 1.00 28.89 74 ALA D CA 1
ATOM 3252 C C . ALA D 1 73 ? 31.344 51.608 22.084 1.00 29.98 74 ALA D C 1
ATOM 3253 O O . ALA D 1 73 ? 30.662 51.496 23.102 1.00 29.93 74 ALA D O 1
ATOM 3255 N N . ASP D 1 74 ? 31.071 52.467 21.107 1.00 31.85 75 ASP D N 1
ATOM 3256 C CA . ASP D 1 74 ? 29.952 53.403 21.165 1.00 34.65 75 ASP D CA 1
ATOM 3257 C C . ASP D 1 74 ? 28.604 52.678 21.134 1.00 35.69 75 ASP D C 1
ATOM 3258 O O . ASP D 1 74 ? 27.696 53.025 21.895 1.00 34.50 75 ASP D O 1
ATOM 3271 N N . ILE D 1 76 ? 27.846 49.464 22.058 1.00 37.88 77 ILE D N 1
ATOM 3272 C CA . ILE D 1 76 ? 27.596 48.712 23.290 1.00 38.08 77 ILE D CA 1
ATOM 3273 C C . ILE D 1 76 ? 27.201 49.654 24.417 1.00 36.73 77 ILE D C 1
ATOM 3274 O O . ILE D 1 76 ? 26.327 49.331 25.220 1.00 35.85 77 ILE D O 1
ATOM 3279 N N . GLN D 1 77 ? 27.841 50.821 24.454 1.00 35.98 78 GLN D N 1
ATOM 3280 C CA . GLN D 1 77 ? 27.503 51.866 25.411 1.00 36.44 78 GLN D CA 1
ATOM 3281 C C . GLN D 1 77 ? 26.084 52.402 25.201 1.00 35.51 78 GLN D C 1
ATOM 3282 O O . GLN D 1 77 ? 25.360 52.620 26.167 1.00 34.10 78 GLN D O 1
ATOM 3288 N N . LEU D 1 78 ? 25.694 52.612 23.944 1.00 36.67 79 LEU D N 1
ATOM 3289 C CA . LEU D 1 78 ? 24.325 53.039 23.629 1.00 37.49 79 LEU D CA 1
ATOM 3290 C C . LEU D 1 78 ? 23.312 52.000 24.083 1.00 37.79 79 LEU D C 1
ATOM 3291 O O . LEU D 1 78 ? 22.290 52.342 24.673 1.00 39.17 79 LEU D O 1
ATOM 3296 N N . ILE D 1 79 ? 23.612 50.733 23.812 1.00 38.66 80 ILE D N 1
ATOM 3297 C CA . ILE D 1 79 ? 22.752 49.617 24.203 1.00 38.92 80 ILE D CA 1
ATOM 3298 C C . ILE D 1 79 ? 22.639 49.527 25.724 1.00 40.11 80 ILE D C 1
ATOM 3299 O O . ILE D 1 79 ? 21.534 49.394 26.255 1.00 40.26 80 ILE D O 1
ATOM 3304 N N . LYS D 1 80 ? 23.777 49.623 26.415 1.00 39.41 81 LYS D N 1
ATOM 3305 C CA . LYS D 1 80 ? 23.808 49.620 27.876 1.00 40.88 81 LYS D CA 1
ATOM 3306 C C . LYS D 1 80 ? 22.884 50.707 28.431 1.00 41.30 81 LYS D C 1
ATOM 3307 O O . LYS D 1 80 ? 22.076 50.452 29.329 1.00 41.43 81 LYS D O 1
ATOM 3313 N N . GLU D 1 81 ? 23.007 51.905 27.863 1.00 41.83 82 GLU D N 1
ATOM 3314 C CA . GLU D 1 81 ? 22.251 53.088 28.268 1.00 42.38 82 GLU D CA 1
ATOM 3315 C C . GLU D 1 81 ? 20.738 52.935 28.076 1.00 42.17 82 GLU D C 1
ATOM 3316 O O . GLU D 1 81 ? 19.966 53.166 29.011 1.00 41.82 82 GLU D O 1
ATOM 3322 N N . PHE D 1 82 ? 20.323 52.556 26.867 1.00 41.99 83 PHE D N 1
ATOM 3323 C CA . PHE D 1 82 ? 18.909 52.327 26.573 1.00 42.11 83 PHE D CA 1
ATOM 3324 C C . PHE D 1 82 ? 18.342 51.169 27.394 1.00 42.77 83 PHE D C 1
ATOM 3325 O O . PHE D 1 82 ? 17.212 51.246 27.877 1.00 43.56 83 PHE D O 1
ATOM 3333 N N . ASP D 1 83 ? 19.133 50.111 27.566 1.00 43.06 84 ASP D N 1
ATOM 3334 C CA . ASP D 1 83 ? 18.726 48.971 28.389 1.00 43.86 84 ASP D CA 1
ATOM 3335 C C . ASP D 1 83 ? 18.440 49.415 29.822 1.00 43.87 84 ASP D C 1
ATOM 3336 O O . ASP D 1 83 ? 17.488 48.941 30.442 1.00 44.06 84 ASP D O 1
ATOM 3341 N N . ALA D 1 84 ? 19.257 50.338 30.326 1.00 44.06 85 ALA D N 1
ATOM 3342 C CA . ALA D 1 84 ? 19.099 50.881 31.678 1.00 43.68 85 ALA D CA 1
ATOM 3343 C C . ALA D 1 84 ? 17.808 51.684 31.821 1.00 43.73 85 ALA D C 1
ATOM 3344 O O . ALA D 1 84 ? 17.267 51.802 32.919 1.00 43.78 85 ALA D O 1
ATOM 3346 N N . GLN D 1 85 ? 17.323 52.220 30.702 1.00 44.09 86 GLN D N 1
ATOM 3347 C CA . GLN D 1 85 ? 16.046 52.934 30.647 1.00 44.89 86 GLN D CA 1
ATOM 3348 C C . GLN D 1 85 ? 14.850 51.999 30.421 1.00 43.21 86 GLN D C 1
ATOM 3349 O O . GLN D 1 85 ? 13.701 52.442 30.445 1.00 43.88 86 GLN D O 1
ATOM 3355 N N . GLY D 1 86 ? 15.124 50.716 30.196 1.00 41.49 87 GLY D N 1
ATOM 3356 C CA . GLY D 1 86 ? 14.084 49.746 29.879 1.00 39.70 87 GLY D CA 1
ATOM 3357 C C . GLY D 1 86 ? 13.638 49.873 28.434 1.00 39.50 87 GLY D C 1
ATOM 3358 O O . GLY D 1 86 ? 12.502 49.550 28.094 1.00 38.42 87 GLY D O 1
ATOM 3359 N N . VAL D 1 87 ? 14.543 50.358 27.588 1.00 38.88 88 VAL D N 1
ATOM 3360 C CA . VAL D 1 87 ? 14.291 50.501 26.163 1.00 38.86 88 VAL D CA 1
ATOM 3361 C C . VAL D 1 87 ? 15.158 49.490 25.422 1.00 39.81 88 VAL D C 1
ATOM 3362 O O . VAL D 1 87 ? 16.378 49.437 25.624 1.00 40.20 88 VAL D O 1
ATOM 3366 N N . SER D 1 88 ? 14.531 48.680 24.578 1.00 40.94 89 SER D N 1
ATOM 3367 C CA . SER D 1 88 ? 15.261 47.684 23.801 1.00 42.01 89 SER D CA 1
ATOM 3368 C C . SER D 1 88 ? 15.423 48.152 22.366 1.00 42.40 89 SER D C 1
ATOM 3369 O O . SER D 1 88 ? 14.723 49.052 21.916 1.00 43.14 89 SER D O 1
ATOM 3372 N N . ILE D 1 89 ? 16.368 47.540 21.664 1.00 42.21 90 ILE D N 1
ATOM 3373 C CA . ILE D 1 89 ? 16.655 47.870 20.283 1.00 40.50 90 ILE D CA 1
ATOM 3374 C C . ILE D 1 89 ? 16.490 46.612 19.444 1.00 40.30 90 ILE D C 1
ATOM 3375 O O . ILE D 1 89 ? 16.943 45.530 19.840 1.00 39.29 90 ILE D O 1
ATOM 3380 N N . ARG D 1 90 ? 15.823 46.754 18.302 1.00 38.07 91 ARG D N 1
ATOM 3381 C CA . ARG D 1 90 ? 15.671 45.650 17.382 1.00 38.69 91 ARG D CA 1
ATOM 3382 C C . ARG D 1 90 ? 16.324 45.961 16.042 1.00 37.80 91 ARG D C 1
ATOM 3383 O O . ARG D 1 90 ? 16.042 46.988 15.426 1.00 38.03 91 ARG D O 1
ATOM 3391 N N . PHE D 1 91 ? 17.203 45.064 15.605 1.00 37.04 92 PHE D N 1
ATOM 3392 C CA . PHE D 1 91 ? 17.878 45.210 14.325 1.00 36.56 92 PHE D CA 1
ATOM 3393 C C . PHE D 1 91 ? 17.173 44.372 13.267 1.00 36.77 92 PHE D C 1
ATOM 3394 O O . PHE D 1 91 ? 17.192 43.138 13.313 1.00 37.65 92 PHE D O 1
ATOM 3402 N N . ILE D 1 92 ? 16.546 45.066 12.321 1.00 36.60 93 ILE D N 1
ATOM 3403 C CA . ILE D 1 92 ? 15.700 44.457 11.290 1.00 36.11 93 ILE D CA 1
ATOM 3404 C C . ILE D 1 92 ? 16.451 43.481 10.379 1.00 36.72 93 ILE D C 1
ATOM 3405 O O . ILE D 1 92 ? 16.033 42.335 10.227 1.00 37.49 93 ILE D O 1
ATOM 3410 N N . ASP D 1 93 ? 17.549 43.932 9.778 1.00 37.19 94 ASP D N 1
ATOM 3411 C CA . ASP D 1 93 ? 18.293 43.103 8.827 1.00 37.99 94 ASP D CA 1
ATOM 3412 C C . ASP D 1 93 ? 18.969 41.898 9.479 1.00 38.36 94 ASP D C 1
ATOM 3413 O O . ASP D 1 93 ? 18.930 40.789 8.936 1.00 38.43 94 ASP D O 1
ATOM 3418 N N . ASP D 1 94 ? 19.577 42.127 10.640 1.00 38.15 95 ASP D N 1
ATOM 3419 C CA . ASP D 1 94 ? 20.324 41.096 11.360 1.00 38.74 95 ASP D CA 1
ATOM 3420 C C . ASP D 1 94 ? 19.408 40.084 12.059 1.00 38.21 95 ASP D C 1
ATOM 3421 O O . ASP D 1 94 ? 19.835 38.978 12.372 1.00 38.20 95 ASP D O 1
ATOM 3426 N N . GLY D 1 95 ? 18.158 40.474 12.300 1.00 38.59 96 GLY D N 1
ATOM 3427 C CA . GLY D 1 95 ? 17.150 39.587 12.884 1.00 38.14 96 GLY D CA 1
ATOM 3428 C C . GLY D 1 95 ? 17.388 39.257 14.346 1.00 38.39 96 GLY D C 1
ATOM 3429 O O . GLY D 1 95 ? 17.313 38.091 14.746 1.00 38.48 96 GLY D O 1
ATOM 3430 N N . ILE D 1 96 ? 17.665 40.288 15.141 1.00 37.48 97 ILE D N 1
ATOM 3431 C CA . ILE D 1 96 ? 18.022 40.128 16.550 1.00 37.30 97 ILE D CA 1
ATOM 3432 C C . ILE D 1 96 ? 17.662 41.395 17.339 1.00 36.84 97 ILE D C 1
ATOM 3433 O O . ILE D 1 96 ? 17.736 42.501 16.807 1.00 37.49 97 ILE D O 1
ATOM 3438 N N . SER D 1 97 ? 17.251 41.226 18.595 1.00 37.11 98 SER D N 1
ATOM 3439 C CA . SER D 1 97 ? 16.961 42.352 19.487 1.00 38.28 98 SER D CA 1
ATOM 3440 C C . SER D 1 97 ? 17.795 42.297 20.768 1.00 38.21 98 SER D C 1
ATOM 3441 O O . SER D 1 97 ? 18.314 41.239 21.122 1.00 37.68 98 SER D O 1
ATOM 3444 N N . THR D 1 98 ? 17.901 43.428 21.469 1.00 38.01 99 THR D N 1
ATOM 3445 C CA . THR D 1 98 ? 18.695 43.501 22.702 1.00 39.30 99 THR D CA 1
ATOM 3446 C C . THR D 1 98 ? 17.890 43.129 23.959 1.00 40.50 99 THR D C 1
ATOM 3447 O O . THR D 1 98 ? 18.331 43.389 25.083 1.00 41.09 99 THR D O 1
ATOM 3451 N N . ASP D 1 99 ? 16.728 42.505 23.757 1.00 40.74 100 ASP D N 1
ATOM 3452 C CA . ASP D 1 99 ? 15.802 42.142 24.837 1.00 41.65 100 ASP D CA 1
ATOM 3453 C C . ASP D 1 99 ? 16.464 41.343 25.950 1.00 41.00 100 ASP D C 1
ATOM 3454 O O . ASP D 1 99 ? 16.377 41.709 27.119 1.00 41.88 100 ASP D O 1
ATOM 3459 N N . SER D 1 100 ? 17.106 40.242 25.579 1.00 39.80 101 SER D N 1
ATOM 3460 C CA . SER D 1 100 ? 17.708 39.346 26.555 1.00 39.78 101 SER D CA 1
ATOM 3461 C C . SER D 1 100 ? 19.217 39.523 26.553 1.00 39.65 101 SER D C 1
ATOM 3462 O O . SER D 1 100 ? 19.762 40.210 25.684 1.00 39.10 101 SER D O 1
ATOM 3465 N N . TYR D 1 101 ? 19.889 38.913 27.526 1.00 39.26 102 TYR D N 1
ATOM 3466 C CA . TYR D 1 101 ? 21.344 38.987 27.590 1.00 40.21 102 TYR D CA 1
ATOM 3467 C C . TYR D 1 101 ? 22.004 38.202 26.447 1.00 39.48 102 TYR D C 1
ATOM 3468 O O . TYR D 1 101 ? 23.139 38.485 26.077 1.00 38.33 102 TYR D O 1
ATOM 3477 N N . ILE D 1 102 ? 21.283 37.233 25.879 1.00 39.50 103 ILE D N 1
ATOM 3478 C CA . ILE D 1 102 ? 21.775 36.494 24.713 1.00 40.48 103 ILE D CA 1
ATOM 3479 C C . ILE D 1 102 ? 21.695 37.362 23.448 1.00 40.81 103 ILE D C 1
ATOM 3480 O O . ILE D 1 102 ? 22.612 37.361 22.626 1.00 41.10 103 ILE D O 1
ATOM 3485 N N . GLY D 1 103 ? 20.597 38.097 23.296 1.00 39.59 104 GLY D N 1
ATOM 3486 C CA . GLY D 1 103 ? 20.481 39.083 22.225 1.00 38.87 104 GLY D CA 1
ATOM 3487 C C . GLY D 1 103 ? 21.592 40.123 22.278 1.00 39.32 104 GLY D C 1
ATOM 3488 O O . GLY D 1 103 ? 22.163 40.471 21.251 1.00 39.04 104 GLY D O 1
ATOM 3489 N N . LYS D 1 104 ? 21.905 40.613 23.478 1.00 37.18 105 LYS D N 1
ATOM 3490 C CA . LYS D 1 104 ? 22.989 41.573 23.653 1.00 38.07 105 LYS D CA 1
ATOM 3491 C C . LYS D 1 104 ? 24.348 40.968 23.315 1.00 38.50 105 LYS D C 1
ATOM 3492 O O . LYS D 1 104 ? 25.228 41.664 22.792 1.00 39.02 105 LYS D O 1
ATOM 3506 N N . VAL D 1 106 ? 24.854 38.387 21.193 1.00 41.44 107 VAL D N 1
ATOM 3507 C CA . VAL D 1 106 ? 24.838 38.227 19.735 1.00 41.59 107 VAL D CA 1
ATOM 3508 C C . VAL D 1 106 ? 25.131 39.557 19.023 1.00 42.99 107 VAL D C 1
ATOM 3509 O O . VAL D 1 106 ? 25.873 39.587 18.041 1.00 44.79 107 VAL D O 1
ATOM 3513 N N . VAL D 1 107 ? 24.565 40.648 19.535 1.00 42.95 108 VAL D N 1
ATOM 3514 C CA . VAL D 1 107 ? 24.753 41.976 18.941 1.00 42.43 108 VAL D CA 1
ATOM 3515 C C . VAL D 1 107 ? 26.199 42.461 19.121 1.00 42.38 108 VAL D C 1
ATOM 3516 O O . VAL D 1 107 ? 26.774 43.043 18.202 1.00 42.09 108 VAL D O 1
ATOM 3520 N N . THR D 1 108 ? 26.784 42.196 20.288 1.00 40.13 109 THR D N 1
ATOM 3521 C CA . THR D 1 108 ? 28.204 42.457 20.512 1.00 40.48 109 THR D CA 1
ATOM 3522 C C . THR D 1 108 ? 29.101 41.689 19.535 1.00 41.59 109 THR D C 1
ATOM 3523 O O . THR D 1 108 ? 30.050 42.254 18.984 1.00 42.63 109 THR D O 1
ATOM 3527 N N . ILE D 1 109 ? 28.788 40.412 19.315 1.00 41.76 110 ILE D N 1
ATOM 3528 C CA . ILE D 1 109 ? 29.559 39.557 18.403 1.00 40.50 110 ILE D CA 1
ATOM 3529 C C . ILE D 1 109 ? 29.516 40.065 16.957 1.00 41.62 110 ILE D C 1
ATOM 3530 O O . ILE D 1 109 ? 30.559 40.205 16.325 1.00 43.04 110 ILE D O 1
ATOM 3535 N N . LEU D 1 110 ? 28.318 40.339 16.447 1.00 40.79 111 LEU D N 1
ATOM 3536 C CA . LEU D 1 110 ? 28.146 40.822 15.075 1.00 40.90 111 LEU D CA 1
ATOM 3537 C C . LEU D 1 110 ? 28.767 42.207 14.828 1.00 41.39 111 LEU D C 1
ATOM 3538 O O . LEU D 1 110 ? 29.252 42.482 13.733 1.00 41.72 111 LEU D O 1
ATOM 3543 N N . SER D 1 111 ? 28.752 43.065 15.843 1.00 39.71 112 SER D N 1
ATOM 3544 C CA . SER D 1 111 ? 29.413 44.370 15.771 1.00 40.04 112 SER D CA 1
ATOM 3545 C C . SER D 1 111 ? 30.932 44.205 15.683 1.00 40.76 112 SER D C 1
ATOM 3546 O O . SER D 1 111 ? 31.590 44.868 14.879 1.00 39.37 112 SER D O 1
ATOM 3549 N N . ALA D 1 112 ? 31.478 43.321 16.516 1.00 40.67 113 ALA D N 1
ATOM 3550 C CA . ALA D 1 112 ? 32.910 43.004 16.481 1.00 41.42 113 ALA D CA 1
ATOM 3551 C C . ALA D 1 112 ? 33.334 42.500 15.094 1.00 41.27 113 ALA D C 1
ATOM 3552 O O . ALA D 1 112 ? 34.418 42.832 14.616 1.00 42.01 113 ALA D O 1
ATOM 3554 N N . VAL D 1 113 ? 32.464 41.711 14.464 1.00 42.12 114 VAL D N 1
ATOM 3555 C CA . VAL D 1 113 ? 32.694 41.156 13.122 1.00 41.83 114 VAL D CA 1
ATOM 3556 C C . VAL D 1 113 ? 32.652 42.260 12.066 1.00 42.17 114 VAL D C 1
ATOM 3557 O O . VAL D 1 113 ? 33.560 42.372 11.235 1.00 41.94 114 VAL D O 1
ATOM 3561 N N . ALA D 1 114 ? 31.594 43.070 12.101 1.00 41.65 115 ALA D N 1
ATOM 3562 C CA . ALA D 1 114 ? 31.463 44.223 11.204 1.00 40.14 115 ALA D CA 1
ATOM 3563 C C . ALA D 1 114 ? 32.648 45.181 11.331 1.00 39.47 115 ALA D C 1
ATOM 3564 O O . ALA D 1 114 ? 33.156 45.681 10.329 1.00 39.61 115 ALA D O 1
ATOM 3566 N N . GLN D 1 115 ? 33.084 45.424 12.567 1.00 37.65 116 GLN D N 1
ATOM 3567 C CA . GLN D 1 115 ? 34.212 46.308 12.841 1.00 36.69 116 GLN D CA 1
ATOM 3568 C C . GLN D 1 115 ? 35.514 45.777 12.235 1.00 36.07 116 GLN D C 1
ATOM 3569 O O . GLN D 1 115 ? 36.273 46.530 11.626 1.00 35.37 116 GLN D O 1
ATOM 3575 N N . ALA D 1 116 ? 35.758 44.479 12.403 1.00 35.75 117 ALA D N 1
ATOM 3576 C CA . ALA D 1 116 ? 36.939 43.828 11.844 1.00 35.45 117 ALA D CA 1
ATOM 3577 C C . ALA D 1 116 ? 36.986 43.979 10.331 1.00 36.46 117 ALA D C 1
ATOM 3578 O O . ALA D 1 116 ? 38.043 44.270 9.774 1.00 36.93 117 ALA D O 1
ATOM 3580 N N . GLU D 1 117 ? 35.839 43.788 9.678 1.00 37.16 118 GLU D N 1
ATOM 3581 C CA . GLU D 1 117 ? 35.732 43.929 8.225 1.00 39.19 118 GLU D CA 1
ATOM 3582 C C . GLU D 1 117 ? 36.071 45.357 7.784 1.00 39.30 118 GLU D C 1
ATOM 3583 O O . GLU D 1 117 ? 36.777 45.553 6.790 1.00 38.40 118 GLU D O 1
ATOM 3589 N N . ARG D 1 118 ? 35.569 46.335 8.540 1.00 39.13 119 ARG D N 1
ATOM 3590 C CA . ARG D 1 118 ? 35.807 47.758 8.288 1.00 41.67 119 ARG D CA 1
ATOM 3591 C C . ARG D 1 118 ? 37.296 48.087 8.383 1.00 40.38 119 ARG D C 1
ATOM 3592 O O . ARG D 1 118 ? 37.828 48.841 7.570 1.00 40.08 119 ARG D O 1
ATOM 3600 N N . GLN D 1 119 ? 37.955 47.509 9.385 1.00 39.85 120 GLN D N 1
ATOM 3601 C CA . GLN D 1 119 ? 39.390 47.689 9.600 1.00 40.05 120 GLN D CA 1
ATOM 3602 C C . GLN D 1 119 ? 40.211 46.973 8.527 1.00 39.29 120 GLN D C 1
ATOM 3603 O O . GLN D 1 119 ? 41.291 47.433 8.155 1.00 38.14 120 GLN D O 1
ATOM 3609 N N . ARG D 1 120 ? 39.684 45.853 8.033 1.00 39.30 121 ARG D N 1
ATOM 3610 C CA . ARG D 1 120 ? 40.296 45.110 6.924 1.00 39.63 121 ARG D CA 1
ATOM 3611 C C . ARG D 1 120 ? 40.225 45.921 5.626 1.00 39.16 121 ARG D C 1
ATOM 3612 O O . ARG D 1 120 ? 41.210 46.017 4.890 1.00 38.23 121 ARG D O 1
ATOM 3620 N N . ILE D 1 121 ? 39.059 46.512 5.366 1.00 39.53 122 ILE D N 1
ATOM 3621 C CA . ILE D 1 121 ? 38.857 47.406 4.218 1.00 39.70 122 ILE D CA 1
ATOM 3622 C C . ILE D 1 121 ? 39.763 48.641 4.301 1.00 40.58 122 ILE D C 1
ATOM 3623 O O . ILE D 1 121 ? 40.378 49.030 3.309 1.00 40.86 122 ILE D O 1
ATOM 3628 N N . LEU D 1 122 ? 39.856 49.228 5.492 1.00 42.35 123 LEU D N 1
ATOM 3629 C CA . LEU D 1 122 ? 40.625 50.452 5.720 1.00 44.49 123 LEU D CA 1
ATOM 3630 C C . LEU D 1 122 ? 42.129 50.286 5.479 1.00 46.11 123 LEU D C 1
ATOM 3631 O O . LEU D 1 122 ? 42.771 51.183 4.934 1.00 46.10 123 LEU D O 1
ATOM 3636 N N . GLU D 1 123 ? 42.682 49.145 5.882 1.00 47.84 124 GLU D N 1
ATOM 3637 C CA . GLU D 1 123 ? 44.117 48.896 5.740 1.00 50.12 124 GLU D CA 1
ATOM 3638 C C . GLU D 1 123 ? 44.535 48.628 4.297 1.00 51.11 124 GLU D C 1
ATOM 3639 O O . GLU D 1 123 ? 45.607 49.066 3.879 1.00 51.24 124 GLU D O 1
ATOM 3645 N N . ARG D 1 124 ? 43.691 47.929 3.537 1.00 52.53 125 ARG D N 1
ATOM 3646 C CA . ARG D 1 124 ? 43.967 47.687 2.115 1.00 54.33 125 AR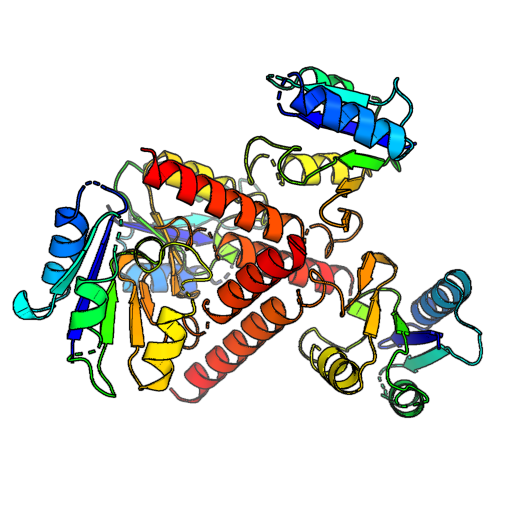G D CA 1
ATOM 3647 C C . ARG D 1 124 ? 43.770 48.951 1.259 1.00 55.02 125 ARG D C 1
ATOM 3648 O O . ARG D 1 124 ? 44.141 48.979 0.082 1.00 55.64 125 ARG D O 1
ATOM 3656 N N . THR D 1 125 ? 43.194 49.987 1.869 1.00 56.15 126 THR D N 1
ATOM 3657 C CA . THR D 1 125 ? 43.053 51.307 1.250 1.00 56.79 126 THR D CA 1
ATOM 3658 C C . THR D 1 125 ? 44.183 52.236 1.718 1.00 57.20 126 THR D C 1
ATOM 3659 O O . THR D 1 125 ? 44.826 52.900 0.903 1.00 57.21 126 THR D O 1
ATOM 3663 N N . ASN D 1 126 ? 44.413 52.268 3.032 1.00 57.69 127 ASN D N 1
ATOM 3664 C CA . ASN D 1 126 ? 45.464 53.089 3.638 1.00 58.03 127 ASN D CA 1
ATOM 3665 C C . ASN D 1 126 ? 46.852 52.486 3.419 1.00 57.99 127 ASN D C 1
ATOM 3666 O O . ASN D 1 126 ? 47.737 53.129 2.847 1.00 58.21 127 ASN D O 1
#

B-factor: mean 42.81, std 6.15, range [22.33, 66.2]

Organism: Escherichia coli (strain K12) (NCBI:txid83333)

InterPro domains:
  IPR006118 Recombinase, conserved site [PS00397] (6-14)
  IPR006118 Recombinase, conserved site [PS00398] (58-70)
  IPR006119 Resolvase, N-terminal catalytic domain [PF00239] (4-138)
  IPR006119 Resolvase, N-terminal catalytic domain [PS51736] (2-137)
  IPR006119 Resolvase, N-terminal catalytic domain [SM00857] (3-139)
  IPR006120 Resolvase, HTH domain [PF02796] (141-181)
  IPR009057 Homedomain-like superfamily [SSF46689] (141-181)
  IPR036162 Resolvase-like, N-terminal catalytic domain superfamily [G3DSA:3.40.50.1390] (1-95)
  IPR036162 Resolvase-like, N-terminal catalytic domain superfamily [SSF53041] (1-139)
  IPR050639 Site-specific recombinase resolvase [PTHR30461] (1-146)

Nearest PDB structures (foldseek):
  2gm5-assembly1_B  TM=1.009E+00  e=2.730E-21  Escherichia coli
  2gm5-assembly1_A  TM=9.838E-01  e=4.038E-18  Escherichia coli
  2gm5-assembly1_D  TM=8.442E-01  e=1.013E-16  Escherichia coli
  2rsl-assembly1_A-2  TM=9.159E-01  e=3.301E-14  Escherichia coli
  1gdr-assembly1_A  TM=9.365E-01  e=8.281E-13  Escherichia coli

Secondary structure (DSSP, 8-state):
-EEEEEEESS-HHHHHHHHHHHHHTT--GGGEEEEE---HHHHHH----TT-EEEESSGGGTSSSS---HHHHHHHHTT-EEEETTTTEETTSTTT--HHHHHHHHHHHHHHHHHHHH-/-EEEEEEE----HHHHHHHHHTT--GGGEEEEE---HHHHHH----TT-EEEES-GGGSSSSS---HHHHHHHHTT-EEEETTTTEETTSTTT--HHHHHHHHHHHHHHH-/-EEEEEE--HHHHHHHHHTTT--GGGEEEE----TTHHHHHH----TT-EEEES-GGGSSSSS---HHHHHHHHHT-EEEETTTTEESSSTTT--HHHHHHHHHHHHHHHHH-/-EEEEEE--HHHHHHHHHHHHTT--GGGEEEE---HHHHHH----TT-EEEES-GGGSSSSS---HHHHHHHHTT-EEEETTTTEESSSTTT--HHHHHHHHHHHHHHHHHHH-

Foldseek 3Di:
DEAEEFEDQADPPVSVVFLVVSVVVPHDNVRYFYAHNHCPSVVVNVVDAAPYEYEGAAPCGPAVDPVSLVVQVVCVVRNYWYAHVVVRDICPDPVVCVSVVSVVVVVVVVVVVVVVVVD/DEAEEFEDLAPTVVWLVVSVVVPHDPVRYFYYYVDCPRVVVNVVDAAPYEYETAAPVTDAPDLVSLVSQVVCVVRNYWYAHNVVREICPDPVNCCSVVSVVVVVCVVVVVD/DEAEEFEDVRCVFLVVSVVVPHDPVRYFYADDVVRCVRVVVNLVDAAPYEYEYQALCGQAVALVSLVSLVSCVVRNYKYAHNNVGAISNDVVRVVSSVVRVVVRVVVVVVVVD/DEAEEFEAVVVRVVFLVVVVVVPHDNVRYFYDVPCPRVVVNVVDAAPYEYEGAALCGPDVALVSLVVQVVCVVRNYKYAHNNVGAISNDVVSSVSSVVRVVVRVVVVVVVVVVD

Solvent-accessible surface area: 23491 Å² total

CATH classification: 3.40.50.1390